Protein AF-A0A9W8YW64-F1 (afdb_monomer)

Foldseek 3Di:
DFACVLLQVLCCPPNHPTADDDDFDFDDFCRAAQFAPQCVVQVHDGRNRLVRVVVVLVVCLVCVVVVVHDQQQDEQEAAACGLLSVLLLQLFQLQPDDARSHQEYEREQNFDQADQDSVLNNLLNVQLCVLLVHDGPVVLVVDDPVSSVSSSVSSCVPDDALDHSGTDYDPCHRRNHPSLQSLVVLRGHANHFYEFEAFPQACPRRFPPVQQDLCSQLVVVCVSQVPFDPVLSCCCDPPLQDPDQPDPVDQHNTSRSSNSVLCSLLTGQLSRVSCLASHCVVPLLRYFYAYEYAPPRYGPLCSCLLSPDPVDDDPSCLAVVLSSLVSQQVSCCSVPVGRDDPPHPDGDRCHPQNKHFYRYRVDTDIDRRPSPDPSSVSVSVVSSD

Radius of gyration: 20.95 Å; Cα contacts (8 Å, |Δi|>4): 742; chains: 1; bounding box: 57×42×57 Å

Secondary structure (DSSP, 8-state):
---THHHHHHTTGGG-------------THHHH---HHHHHTT--TTHHHHHHHHHHHHHHHHGGGGT--TTS-EEEEETHHHHHHHHHHSGGGG-SS--S-SEEEEES--------HHHHHHHHHHHHHHHT--SHHHHHHS-HHHHHHHHHHGGGGPPTT--SS-----SSSS-S-HHHHHHTT-S-SS-EEEEEEETBGGGGGS-TT--STTHHHHHHHHH-TT--HHHHHHIIIIIS-S--S-TTSS-SSHHHHHHHHHHIIIIIHHHHHHHHHHHTT-GGGEEEEEE-STT-BTTTTHHHHT--TTS--SS-S-HHHHHHHHHHHHHHHHHS----TTS----B-TTTTEEEEE-SS-EEEEE-TTSSHHHHHHHT-TT-

Mean predicted aligned error: 3.9 Å

InterPro domains:
  IPR002018 Carboxylesterase, type B [PF00135] (18-359)
  IPR019826 Carboxylesterase type B, active site [PS00122] (67-82)
  IPR029058 Alpha/Beta hydrolase fold [G3DSA:3.40.50.1820] (1-384)
  IPR029058 Alpha/Beta hydrolase fold [SSF53474] (16-360)
  IPR050309 Type-B Carboxylesterase/Lipase [PTHR11559] (17-381)

Nearest PDB structures (foldseek):
  1c7i-assembly1_A  TM=7.930E-01  e=3.171E-18  Bacillus subtilis
  5hq3-assembly1_B  TM=7.396E-01  e=1.737E-18  Homo sapiens
  4m0e-assembly1_A  TM=7.517E-01  e=5.787E-18  Homo sapiens
  2ha4-assembly1_B  TM=7.619E-01  e=1.110E-16  Mus musculus
  1w76-assembly1_B  TM=7.397E-01  e=3.906E-16  Tetronarce californica

Sequence (385 aa):
MTNPLGLLDRSFDNDAEGAVWIGLQYRLGAFGFLQGDSFESAGGVSNVGFYDQRKALEWVQQYASLFGGDPSRVTVMGESAGGGSILHHLTAYGGEQDAPLFQQAILQSPAYVPRPYKSQAEDSFSVLLEAANISTLADLVELDTYDLQVANKLSQNSDFYGTFQFGPAPDGSFVPELPEKLLTSGQYHKGVKVMVAHNTFEAQKYTDPAANNSSAFDTYMKLYFPEANVSTMVDLSTNIYPAVYNDTSLPWSTPFERLMTAVGEFTFVCHAYFIGEALGAQNDNDAYSYLFSVPPGTHTLDVNYSYYLNSTWSTLVVNVTTAQYMQGYLINFAEAGQPNRPGQPEFPVYGDSHLDLNLNQTFIDVLTDPAASSRCDWWRQAPYA

Structure (mmCIF, N/CA/C/O backbone):
data_AF-A0A9W8YW64-F1
#
_entry.id   AF-A0A9W8YW64-F1
#
loop_
_atom_site.group_PDB
_atom_site.id
_atom_site.type_symbol
_atom_site.label_atom_id
_atom_site.label_alt_id
_atom_site.label_comp_id
_atom_site.label_asym_id
_atom_site.label_entity_id
_atom_site.label_seq_id
_atom_site.pdbx_PDB_ins_code
_atom_site.Cartn_x
_atom_site.Cartn_y
_atom_site.Cartn_z
_atom_site.occupancy
_atom_site.B_iso_or_equiv
_atom_site.auth_seq_id
_atom_site.auth_comp_id
_atom_site.auth_asym_id
_atom_site.auth_atom_id
_atom_site.pdbx_PDB_model_num
ATOM 1 N N . MET A 1 1 ? -10.350 9.106 -12.148 1.00 48.84 1 MET A N 1
ATOM 2 C CA . MET A 1 1 ? -10.388 7.726 -12.667 1.00 48.84 1 MET A CA 1
ATOM 3 C C . MET A 1 1 ? -9.211 7.586 -13.611 1.00 48.84 1 MET A C 1
ATOM 5 O O . MET A 1 1 ? -9.057 8.440 -14.479 1.00 48.84 1 MET A O 1
ATOM 9 N N . THR A 1 2 ? -8.335 6.619 -13.365 1.00 78.56 2 THR A N 1
ATOM 10 C CA . THR A 1 2 ? -7.215 6.291 -14.253 1.00 78.56 2 THR A CA 1
ATOM 11 C C . THR A 1 2 ? -7.764 5.757 -15.578 1.00 78.56 2 THR A C 1
ATOM 13 O O . THR A 1 2 ? -8.794 5.086 -15.596 1.00 78.56 2 THR A O 1
ATOM 16 N N . ASN A 1 3 ? -7.145 6.129 -16.700 1.00 88.06 3 ASN A N 1
ATOM 17 C CA . ASN A 1 3 ? -7.589 5.715 -18.029 1.00 88.06 3 ASN A CA 1
ATOM 18 C C . ASN A 1 3 ? -6.793 4.469 -18.461 1.00 88.06 3 ASN A C 1
ATOM 20 O O . ASN A 1 3 ? -5.605 4.609 -18.753 1.00 88.06 3 ASN A O 1
ATOM 24 N N . PRO A 1 4 ? -7.403 3.269 -18.522 1.00 92.69 4 PRO A N 1
ATOM 25 C CA . PRO A 1 4 ? -6.680 2.035 -18.813 1.00 92.69 4 PRO A CA 1
ATOM 26 C C . PRO A 1 4 ? -6.340 1.858 -20.296 1.00 92.69 4 PRO A C 1
ATOM 28 O O . PRO A 1 4 ? -5.721 0.860 -20.636 1.00 92.69 4 PRO A O 1
ATOM 31 N N . LEU A 1 5 ? -6.713 2.785 -21.189 1.00 92.44 5 LEU A N 1
ATOM 32 C CA . LEU A 1 5 ? -6.509 2.614 -22.633 1.00 92.44 5 LEU A CA 1
ATOM 33 C C . LEU A 1 5 ? -5.047 2.338 -23.008 1.00 92.44 5 LEU A C 1
ATOM 35 O O . LEU A 1 5 ? -4.806 1.480 -23.842 1.00 92.44 5 LEU A O 1
ATOM 39 N N . GLY A 1 6 ? -4.076 2.985 -22.355 1.00 91.88 6 GLY A N 1
ATOM 40 C CA . GLY A 1 6 ? -2.659 2.715 -22.623 1.00 91.88 6 GLY A CA 1
ATOM 41 C C . GLY A 1 6 ? -2.227 1.289 -22.259 1.00 91.88 6 GLY A C 1
ATOM 42 O O . GLY A 1 6 ? -1.429 0.688 -22.970 1.00 91.88 6 GLY A O 1
ATOM 43 N N . LEU A 1 7 ? -2.790 0.727 -21.185 1.00 94.19 7 LEU A N 1
ATOM 44 C CA . LEU A 1 7 ? -2.575 -0.666 -20.783 1.00 94.19 7 LEU A CA 1
ATOM 45 C C . LEU A 1 7 ? -3.324 -1.630 -21.715 1.00 94.19 7 LEU A C 1
ATOM 47 O O . LEU A 1 7 ? -2.752 -2.613 -22.171 1.00 94.19 7 LEU A O 1
ATOM 51 N N . LEU A 1 8 ? -4.577 -1.322 -22.057 1.00 93.75 8 LEU A N 1
ATOM 52 C CA . LEU A 1 8 ? -5.388 -2.128 -22.971 1.00 93.75 8 LEU A CA 1
ATOM 53 C C . LEU A 1 8 ? -4.777 -2.200 -24.374 1.00 93.75 8 LEU A C 1
ATOM 55 O O . LEU A 1 8 ? -4.716 -3.286 -24.942 1.00 93.75 8 LEU A O 1
ATOM 59 N N . ASP A 1 9 ? -4.251 -1.093 -24.900 1.00 91.81 9 ASP A N 1
ATOM 60 C CA . ASP A 1 9 ? -3.537 -1.079 -26.181 1.00 91.81 9 ASP A CA 1
ATOM 61 C C . ASP A 1 9 ? -2.358 -2.066 -26.168 1.00 91.81 9 ASP A C 1
ATOM 63 O O . ASP A 1 9 ? -2.103 -2.741 -27.162 1.00 91.81 9 ASP A O 1
ATOM 67 N N . ARG A 1 10 ? -1.663 -2.192 -25.029 1.00 90.75 10 ARG A N 1
ATOM 68 C CA . ARG A 1 10 ? -0.523 -3.105 -24.862 1.00 90.75 10 ARG A CA 1
ATOM 69 C C . ARG A 1 10 ? -0.911 -4.555 -24.635 1.00 90.75 10 ARG A C 1
ATOM 71 O O . ARG A 1 10 ? -0.089 -5.417 -24.923 1.00 90.75 10 ARG A O 1
ATOM 78 N N . SER A 1 11 ? -2.136 -4.828 -24.190 1.00 93.94 11 SER A N 1
ATOM 79 C CA . SER A 1 11 ? -2.653 -6.202 -24.063 1.00 93.94 11 SER A CA 1
ATOM 80 C C . SER A 1 11 ? -2.872 -6.912 -25.404 1.00 93.94 11 SER A C 1
ATOM 82 O O . SER A 1 11 ? -3.130 -8.107 -25.441 1.00 93.94 11 SER A O 1
ATOM 84 N N . PHE A 1 12 ? -2.759 -6.186 -26.521 1.00 93.06 12 PHE A N 1
ATOM 85 C CA . PHE A 1 12 ? -2.763 -6.760 -27.870 1.00 93.06 12 PHE A CA 1
ATOM 86 C C . PHE A 1 12 ? -1.355 -6.914 -28.467 1.00 93.06 12 PHE A C 1
ATOM 88 O O . PHE A 1 12 ? -1.217 -7.348 -29.613 1.00 93.06 12 PHE A O 1
ATOM 95 N N . ASP A 1 13 ? -0.297 -6.543 -27.735 1.00 88.44 13 ASP A N 1
ATOM 96 C CA . ASP A 1 13 ? 1.076 -6.770 -28.191 1.00 88.44 13 ASP A CA 1
ATOM 97 C C . ASP A 1 13 ? 1.333 -8.286 -28.357 1.00 88.44 13 ASP A C 1
ATOM 99 O O . ASP A 1 13 ? 0.741 -9.117 -27.674 1.00 88.44 13 ASP A O 1
ATOM 103 N N . ASN A 1 14 ? 2.258 -8.662 -29.250 1.00 83.06 14 ASN A N 1
ATOM 104 C CA . ASN A 1 14 ? 2.652 -10.062 -29.499 1.00 83.06 14 ASN A CA 1
ATOM 105 C C . ASN A 1 14 ? 1.490 -11.009 -29.878 1.00 83.06 14 ASN A C 1
ATOM 107 O O . ASN A 1 14 ? 1.518 -12.185 -29.519 1.00 83.06 14 ASN A O 1
ATOM 111 N N . ASP A 1 15 ? 0.499 -10.502 -30.619 1.00 82.38 15 ASP A N 1
ATOM 112 C CA . ASP A 1 15 ? -0.674 -11.255 -31.094 1.00 82.38 15 ASP A CA 1
ATOM 113 C C . ASP A 1 15 ? -1.550 -11.842 -29.961 1.00 82.38 15 ASP A C 1
ATOM 115 O O . ASP A 1 15 ? -2.259 -12.832 -30.163 1.00 82.38 15 ASP A O 1
ATOM 119 N N . ALA A 1 16 ? -1.515 -11.237 -28.767 1.00 87.12 16 ALA A N 1
ATOM 120 C CA . ALA A 1 16 ? -2.368 -11.609 -27.641 1.00 87.12 16 ALA A CA 1
ATOM 121 C C . ALA A 1 16 ? -3.854 -11.250 -27.873 1.00 87.12 16 ALA A C 1
ATOM 123 O O . ALA A 1 16 ? -4.201 -10.384 -28.679 1.00 87.12 16 ALA A O 1
ATOM 124 N N . GLU A 1 17 ? -4.752 -11.925 -27.145 1.00 87.75 17 GLU A N 1
ATOM 125 C CA . GLU A 1 17 ? -6.214 -11.776 -27.284 1.00 87.75 17 GLU A CA 1
ATOM 126 C C . GLU A 1 17 ? -6.775 -10.497 -26.630 1.00 87.75 17 GLU A C 1
ATOM 128 O O . GLU A 1 17 ? -7.963 -10.198 -26.783 1.00 87.75 17 GLU A O 1
ATOM 133 N N . GLY A 1 18 ? -5.934 -9.726 -25.933 1.00 92.31 18 GLY A N 1
ATOM 134 C CA . GLY A 1 18 ? -6.342 -8.569 -25.144 1.00 92.31 18 GLY A CA 1
ATOM 135 C C . GLY A 1 18 ? -6.746 -8.915 -23.710 1.00 92.31 18 GLY A C 1
ATOM 136 O O . GLY A 1 18 ? -6.817 -10.078 -23.307 1.00 92.31 18 GLY A O 1
ATOM 137 N N . ALA A 1 19 ? -7.045 -7.875 -22.931 1.00 94.50 19 ALA A N 1
ATOM 138 C CA . ALA A 1 19 ? -7.488 -7.986 -21.544 1.00 94.50 19 ALA A CA 1
ATOM 139 C C . ALA A 1 19 ? -8.872 -7.357 -21.315 1.00 94.50 19 ALA A C 1
ATOM 141 O O . ALA A 1 19 ? -9.258 -6.378 -21.958 1.00 94.50 19 ALA A O 1
ATOM 142 N N . VAL A 1 20 ? -9.604 -7.882 -20.328 1.00 95.69 20 VAL A N 1
ATOM 143 C CA . VAL A 1 20 ? -10.813 -7.242 -19.791 1.00 95.69 20 VAL A CA 1
ATOM 144 C C . VAL A 1 20 ? -10.428 -6.422 -18.566 1.00 95.69 20 VAL A C 1
ATOM 146 O O . VAL A 1 20 ? -9.949 -6.964 -17.573 1.00 95.69 20 VAL A O 1
ATOM 149 N N . TRP A 1 21 ? -10.671 -5.113 -18.618 1.00 95.56 21 TRP A N 1
ATOM 150 C CA . TRP A 1 21 ? -10.424 -4.218 -17.490 1.00 95.56 21 TRP A CA 1
ATOM 151 C C . TRP A 1 21 ? -11.681 -4.030 -16.638 1.00 95.56 21 TRP A C 1
ATOM 153 O O . TRP A 1 21 ? -12.720 -3.601 -17.144 1.00 95.56 21 TRP A O 1
ATOM 163 N N . ILE A 1 22 ? -11.576 -4.291 -15.333 1.00 95.88 22 ILE A N 1
ATOM 164 C CA . ILE A 1 22 ? -12.679 -4.157 -14.374 1.00 95.88 22 ILE A CA 1
ATOM 165 C C . ILE A 1 22 ? -12.266 -3.171 -13.281 1.00 95.88 22 ILE A C 1
ATOM 167 O O . ILE A 1 22 ? -11.350 -3.428 -12.508 1.00 95.88 22 ILE A O 1
ATOM 171 N N . GLY A 1 23 ? -12.962 -2.035 -13.212 1.00 94.50 23 GLY A N 1
ATOM 172 C CA . GLY A 1 23 ? -12.859 -1.100 -12.092 1.00 94.50 23 GLY A CA 1
ATOM 173 C C . GLY A 1 23 ? -13.957 -1.375 -11.071 1.00 94.50 23 GLY A C 1
ATOM 174 O O . GLY A 1 23 ? -15.127 -1.464 -11.444 1.00 94.50 23 GLY A O 1
ATOM 175 N N . LEU A 1 24 ? -13.594 -1.488 -9.795 1.00 94.25 24 LEU A N 1
ATOM 176 C CA . LEU A 1 24 ? -14.540 -1.693 -8.698 1.00 94.25 24 LEU A CA 1
ATOM 177 C C . LEU A 1 24 ? -14.556 -0.493 -7.752 1.00 94.25 24 LEU A C 1
ATOM 179 O O . LEU A 1 24 ? -13.554 0.196 -7.578 1.00 94.25 24 LEU A O 1
ATOM 183 N N . GLN A 1 25 ? -15.699 -0.291 -7.105 1.00 96.19 25 GLN A N 1
ATOM 184 C CA . GLN A 1 25 ? -15.858 0.640 -5.993 1.00 96.19 25 GLN A CA 1
ATOM 185 C C . GLN A 1 25 ? -16.085 -0.168 -4.712 1.00 96.19 25 GLN A C 1
ATOM 187 O O . GLN A 1 25 ? -16.708 -1.227 -4.753 1.00 96.19 25 GLN A O 1
ATOM 192 N N . TYR A 1 26 ? -15.616 0.347 -3.582 1.00 98.19 26 TYR A N 1
ATOM 193 C CA . TYR A 1 26 ? -15.829 -0.225 -2.252 1.00 98.19 26 TYR A CA 1
ATOM 194 C C . TYR A 1 26 ? -16.054 0.903 -1.241 1.00 98.19 26 TYR A C 1
ATOM 196 O O . TYR A 1 26 ? -15.691 2.055 -1.507 1.00 98.19 26 TYR A O 1
ATOM 204 N N . ARG A 1 27 ? -16.694 0.610 -0.105 1.00 98.06 27 ARG A N 1
ATOM 205 C CA . ARG A 1 27 ? -16.934 1.614 0.940 1.00 98.06 27 ARG A CA 1
ATOM 206 C C . ARG A 1 27 ? -15.617 2.088 1.563 1.00 98.06 27 ARG A C 1
ATOM 208 O O . ARG A 1 27 ? -14.692 1.308 1.768 1.00 98.06 27 ARG A O 1
ATOM 215 N N . LEU A 1 28 ? -15.557 3.382 1.881 1.00 96.69 28 LEU A N 1
ATOM 216 C CA . LEU A 1 28 ? -14.393 4.084 2.438 1.00 96.69 28 LEU A CA 1
ATOM 217 C C . LEU A 1 28 ? -14.768 4.821 3.730 1.00 96.69 28 LEU A C 1
ATOM 219 O O . LEU A 1 28 ? -15.950 4.993 4.032 1.00 96.69 28 LEU A O 1
ATOM 223 N N . GLY A 1 29 ? -13.763 5.309 4.463 1.00 95.38 29 GLY A N 1
ATOM 224 C CA . GLY A 1 29 ? -13.977 6.079 5.691 1.00 95.38 29 GLY A CA 1
ATOM 225 C C . GLY A 1 29 ? -14.788 5.294 6.725 1.00 95.38 29 GLY A C 1
ATOM 226 O O . GLY A 1 29 ? -14.724 4.064 6.766 1.00 95.38 29 GLY A O 1
ATOM 227 N N . ALA A 1 30 ? -15.625 5.994 7.484 1.00 95.19 30 ALA A N 1
ATOM 228 C CA . ALA A 1 30 ? -16.562 5.408 8.441 1.00 95.19 30 ALA A CA 1
ATOM 229 C C . ALA A 1 30 ? -17.525 4.376 7.822 1.00 95.19 30 ALA A C 1
ATOM 231 O O . ALA A 1 30 ? -17.985 3.469 8.504 1.00 95.19 30 ALA A O 1
ATOM 232 N N . PHE A 1 31 ? -17.829 4.471 6.525 1.00 95.62 31 PHE A N 1
ATOM 233 C CA . PHE A 1 31 ? -18.722 3.514 5.861 1.00 95.62 31 PHE A CA 1
ATOM 234 C C . PHE A 1 31 ? -18.049 2.159 5.603 1.00 95.62 31 PHE A C 1
ATOM 236 O O . PHE A 1 31 ? -18.744 1.165 5.388 1.00 95.62 31 PHE A O 1
ATOM 243 N N . GLY A 1 32 ? -16.714 2.142 5.534 1.00 96.69 32 GLY A N 1
ATOM 244 C CA . GLY A 1 32 ? -15.906 0.994 5.118 1.00 96.69 32 GLY A CA 1
ATOM 245 C C . GLY A 1 32 ? -15.047 0.388 6.226 1.00 96.69 32 GLY A C 1
ATOM 246 O O . GLY A 1 32 ? -14.812 -0.817 6.235 1.00 96.69 32 GLY A O 1
ATOM 247 N N . PHE A 1 33 ? -14.553 1.228 7.132 1.00 96.19 33 PHE A N 1
ATOM 248 C CA . PHE A 1 33 ? -13.451 0.904 8.039 1.00 96.19 33 PHE A CA 1
ATOM 249 C C . PHE A 1 33 ? -13.678 1.488 9.440 1.00 96.19 33 PHE A C 1
ATOM 251 O O . PHE A 1 33 ? -12.740 1.934 10.096 1.00 96.19 33 PHE A O 1
ATOM 258 N N . LEU A 1 34 ? -14.938 1.525 9.877 1.00 94.75 34 LEU A N 1
ATOM 259 C CA . LEU A 1 34 ? -15.281 1.737 11.281 1.00 94.75 34 LEU A CA 1
ATOM 260 C C . LEU A 1 34 ? -14.995 0.456 12.065 1.00 94.75 34 LEU A C 1
ATOM 262 O O . LEU A 1 34 ? -15.220 -0.638 11.542 1.00 94.75 34 LEU A O 1
ATOM 266 N N . GLN A 1 35 ? -14.459 0.594 13.273 1.00 93.00 35 GLN A N 1
ATOM 267 C CA . GLN A 1 35 ? -13.978 -0.521 14.088 1.00 93.00 35 GLN A CA 1
ATOM 268 C C . GLN A 1 35 ? -14.132 -0.201 15.579 1.00 93.00 35 GLN A C 1
ATOM 270 O O . GLN A 1 35 ? -14.480 0.922 15.938 1.00 93.00 35 GLN A O 1
ATOM 275 N N . GLY A 1 36 ? -13.854 -1.179 16.439 1.00 90.12 36 GLY A N 1
ATOM 276 C CA . GLY A 1 36 ? -13.845 -1.022 17.895 1.00 90.12 36 GLY A CA 1
ATOM 277 C C . GLY A 1 36 ? -14.672 -2.096 18.591 1.00 90.12 36 GLY A C 1
ATOM 278 O O . GLY A 1 36 ? -15.698 -2.537 18.070 1.00 90.12 36 GLY A O 1
ATOM 279 N N . ASP A 1 37 ? -14.249 -2.497 19.790 1.00 91.19 37 ASP A N 1
ATOM 280 C CA . ASP A 1 37 ? -14.928 -3.540 20.566 1.00 91.19 37 ASP A CA 1
ATOM 281 C C . ASP A 1 37 ? -16.385 -3.122 20.870 1.00 91.19 37 ASP A C 1
ATOM 283 O O . ASP A 1 37 ? -17.293 -3.962 20.850 1.00 91.19 37 ASP A O 1
ATOM 287 N N . SER A 1 38 ? -16.649 -1.831 21.123 1.00 93.06 38 SER A N 1
ATOM 288 C CA . SER A 1 38 ? -18.013 -1.339 21.370 1.00 93.06 38 SER A CA 1
ATOM 289 C C . SER A 1 38 ? -18.865 -1.265 20.098 1.00 93.06 38 SER A C 1
ATOM 291 O O . SER A 1 38 ? -20.062 -1.565 20.152 1.00 93.06 38 SER A O 1
ATOM 293 N N . PHE A 1 39 ? -18.256 -0.950 18.951 1.00 95.25 39 PHE A N 1
ATOM 294 C CA . PHE A 1 39 ? -18.904 -0.997 17.641 1.00 95.25 39 PHE A CA 1
ATOM 295 C C . PHE A 1 39 ? -19.327 -2.429 17.293 1.00 95.25 39 PHE A C 1
ATOM 297 O O . PHE A 1 39 ? -20.493 -2.668 16.973 1.00 95.25 39 PHE A O 1
ATOM 304 N N . GLU A 1 40 ? -18.418 -3.394 17.432 1.00 94.25 40 GLU A N 1
ATOM 305 C CA . GLU A 1 40 ? -18.684 -4.813 17.171 1.00 94.25 40 GLU A CA 1
ATOM 306 C C . GLU A 1 40 ? -19.719 -5.389 18.145 1.00 94.25 40 GLU A C 1
ATOM 308 O O . GLU A 1 40 ? -20.662 -6.068 17.734 1.00 94.25 40 GLU A O 1
ATOM 313 N N . SER A 1 41 ? -19.627 -5.040 19.432 1.00 94.44 41 SER A N 1
ATOM 314 C CA . SER A 1 41 ? -20.609 -5.450 20.448 1.00 94.44 41 SER A CA 1
ATOM 315 C C . SER A 1 41 ? -22.015 -4.898 20.180 1.00 94.44 41 SER A C 1
ATOM 317 O O . SER A 1 41 ? -23.005 -5.513 20.579 1.00 94.44 41 SER A O 1
ATOM 319 N N . ALA A 1 42 ? -22.123 -3.757 19.492 1.00 94.94 42 ALA A N 1
ATOM 320 C CA . ALA A 1 42 ? -23.390 -3.176 19.050 1.00 94.94 42 ALA A CA 1
ATOM 321 C C . ALA A 1 42 ? -23.930 -3.799 17.743 1.00 94.94 42 ALA A C 1
ATOM 323 O O . ALA A 1 42 ? -24.986 -3.383 17.263 1.00 94.94 42 ALA A O 1
ATOM 324 N N . GLY A 1 43 ? -23.242 -4.796 17.175 1.00 94.81 43 GLY A N 1
ATOM 325 C CA . GLY A 1 43 ? -23.604 -5.459 15.919 1.00 94.81 43 GLY A CA 1
ATOM 326 C C . GLY A 1 43 ? -22.928 -4.870 14.678 1.00 94.81 43 GLY A C 1
ATOM 327 O O . GLY A 1 43 ? -23.303 -5.221 13.558 1.00 94.81 43 GLY A O 1
ATOM 328 N N . GLY A 1 44 ? -21.956 -3.975 14.862 1.00 95.25 44 GLY A N 1
ATOM 329 C CA . GLY A 1 44 ? -21.078 -3.496 13.805 1.00 95.25 44 GLY A CA 1
ATOM 330 C C . GLY A 1 44 ? -20.189 -4.606 13.250 1.00 95.25 44 GLY A C 1
ATOM 331 O O . GLY A 1 44 ? -19.895 -5.592 13.922 1.00 95.25 44 GLY A O 1
ATOM 332 N N . VAL A 1 45 ? -19.759 -4.443 12.002 1.00 95.19 45 VAL A N 1
ATOM 333 C CA . VAL A 1 45 ? -18.797 -5.341 11.356 1.00 95.19 45 VAL A CA 1
ATOM 334 C C . VAL A 1 45 ? -17.612 -4.493 10.924 1.00 95.19 45 VAL A C 1
ATOM 336 O O . VAL A 1 45 ? -17.782 -3.543 10.158 1.00 95.19 45 VAL A O 1
ATOM 339 N N . SER A 1 46 ? -16.429 -4.817 11.437 1.00 95.44 46 SER A N 1
ATOM 340 C CA . SER A 1 46 ? -15.176 -4.157 11.078 1.00 95.44 46 SER A CA 1
ATOM 341 C C . SER A 1 46 ? -14.762 -4.487 9.641 1.00 95.44 46 SER A C 1
ATOM 343 O O . SER A 1 46 ? -15.167 -5.501 9.070 1.00 95.44 46 SER A O 1
ATOM 345 N N . ASN A 1 47 ? -13.950 -3.617 9.032 1.00 96.12 47 ASN A N 1
ATOM 346 C CA . ASN A 1 47 ? -13.313 -3.862 7.729 1.00 96.12 47 ASN A CA 1
ATOM 347 C C . ASN A 1 47 ? -14.275 -4.171 6.559 1.00 96.12 47 ASN A C 1
ATOM 349 O O . ASN A 1 47 ? -13.885 -4.814 5.582 1.00 96.12 47 ASN A O 1
ATOM 353 N N . VAL A 1 48 ? -15.528 -3.699 6.602 1.00 97.56 48 VAL A N 1
ATOM 354 C CA . VAL A 1 48 ? -16.553 -3.968 5.566 1.00 97.56 48 VAL A CA 1
ATOM 355 C C . VAL A 1 48 ? -16.144 -3.552 4.148 1.00 97.56 48 VAL A C 1
ATOM 357 O O . VAL A 1 48 ? -16.627 -4.144 3.184 1.00 97.56 48 VAL A O 1
ATOM 360 N N . GLY A 1 49 ? -15.207 -2.610 3.999 1.00 98.31 49 GLY A N 1
ATOM 361 C CA . GLY A 1 49 ? -14.596 -2.276 2.711 1.00 98.31 49 GLY A CA 1
ATOM 362 C C . GLY A 1 49 ? -13.899 -3.469 2.038 1.00 98.31 49 GLY A C 1
ATOM 363 O O . GLY A 1 49 ? -13.985 -3.613 0.819 1.00 98.31 49 GLY A O 1
ATOM 364 N N . PHE A 1 50 ? -13.283 -4.380 2.801 1.00 98.12 50 PHE A N 1
ATOM 365 C CA . PHE A 1 50 ? -12.698 -5.607 2.245 1.00 98.12 50 PHE A CA 1
ATOM 366 C C . PHE A 1 50 ? -13.756 -6.618 1.812 1.00 98.12 50 PHE A C 1
ATOM 368 O O . PHE A 1 50 ? -13.578 -7.290 0.795 1.00 98.12 50 PHE A O 1
ATOM 375 N N . TYR A 1 51 ? -14.887 -6.686 2.512 1.00 97.75 51 TYR A N 1
ATOM 376 C CA . TYR A 1 51 ? -16.009 -7.532 2.107 1.00 97.75 51 TYR A CA 1
ATOM 377 C C . TYR A 1 51 ? -16.647 -7.040 0.802 1.00 97.75 51 TYR A C 1
ATOM 379 O O . TYR A 1 51 ? -17.019 -7.860 -0.036 1.00 97.75 51 TYR A O 1
ATOM 387 N N . ASP A 1 52 ? -16.706 -5.724 0.572 1.00 98.69 52 ASP A N 1
ATOM 388 C CA . ASP A 1 52 ? -17.141 -5.167 -0.715 1.00 98.69 52 ASP A CA 1
ATOM 389 C C . ASP A 1 52 ? -16.202 -5.587 -1.854 1.00 98.69 52 ASP A C 1
ATOM 391 O O . ASP A 1 52 ? -16.653 -6.050 -2.903 1.00 98.69 52 ASP A O 1
ATOM 395 N N . GLN A 1 53 ? -14.887 -5.471 -1.639 1.00 98.38 53 GLN A N 1
ATOM 396 C CA . GLN A 1 53 ? -13.884 -5.892 -2.618 1.00 98.38 53 GLN A CA 1
ATOM 397 C C . GLN A 1 53 ? -13.948 -7.401 -2.877 1.00 98.38 53 GLN A C 1
ATOM 399 O O . GLN A 1 53 ? -13.946 -7.822 -4.032 1.00 98.38 53 GLN A O 1
ATOM 404 N N . ARG A 1 54 ? -14.081 -8.221 -1.826 1.00 96.88 54 ARG A N 1
ATOM 405 C CA . ARG A 1 54 ? -14.263 -9.673 -1.955 1.00 96.88 54 ARG A CA 1
ATOM 406 C C . ARG A 1 54 ? -15.518 -9.990 -2.757 1.00 96.88 54 ARG A C 1
ATOM 408 O O . ARG A 1 54 ? -15.468 -10.820 -3.660 1.00 96.88 54 ARG A O 1
ATOM 415 N N . LYS A 1 55 ? -16.618 -9.276 -2.504 1.00 97.88 55 LYS A N 1
ATOM 416 C CA . LYS A 1 55 ? -17.863 -9.468 -3.248 1.00 97.88 55 LYS A CA 1
ATOM 417 C C . LYS A 1 55 ? -17.724 -9.108 -4.724 1.00 97.88 55 LYS A C 1
ATOM 419 O O . LYS A 1 55 ? -18.291 -9.789 -5.578 1.00 97.88 55 LYS A O 1
ATOM 424 N N . ALA A 1 56 ? -16.956 -8.067 -5.034 1.00 98.12 56 ALA A N 1
ATOM 425 C CA . ALA A 1 56 ? -16.615 -7.724 -6.407 1.00 98.12 56 ALA A CA 1
ATOM 426 C C . ALA A 1 56 ? -15.751 -8.814 -7.067 1.00 98.12 56 ALA A C 1
ATOM 428 O O . ALA A 1 56 ? -16.026 -9.187 -8.202 1.00 98.12 56 ALA A O 1
ATOM 429 N N . LEU A 1 57 ? -14.773 -9.390 -6.363 1.00 98.06 57 LEU A N 1
ATOM 430 C CA . LEU A 1 57 ? -13.962 -10.501 -6.878 1.00 98.06 57 LEU A CA 1
ATOM 431 C C . LEU A 1 57 ? -14.792 -11.776 -7.107 1.00 98.06 57 LEU A C 1
ATOM 433 O O . LEU A 1 57 ? -14.637 -12.429 -8.136 1.00 98.06 57 LEU A O 1
ATOM 437 N N . GLU A 1 58 ? -15.733 -12.099 -6.217 1.00 97.88 58 GLU A N 1
ATOM 438 C CA . GLU A 1 58 ? -16.711 -13.177 -6.434 1.00 97.88 58 GLU A CA 1
ATOM 439 C C . GLU A 1 58 ? -17.568 -12.918 -7.681 1.00 97.88 58 GLU A C 1
ATOM 441 O O . GLU A 1 58 ? -17.836 -13.833 -8.461 1.00 97.88 58 GLU A O 1
ATOM 446 N N . TRP A 1 59 ? -17.978 -11.664 -7.902 1.00 98.38 59 TRP A N 1
ATOM 447 C CA . TRP A 1 59 ? -18.697 -11.271 -9.112 1.00 98.38 59 TRP A CA 1
ATOM 448 C C . TRP A 1 59 ? -17.833 -11.477 -10.364 1.00 98.38 59 TRP A C 1
ATOM 450 O O . TRP A 1 59 ? -18.324 -12.018 -11.352 1.00 98.38 59 TRP A O 1
ATOM 460 N N . VAL A 1 60 ? -16.543 -11.122 -10.325 1.00 98.25 60 VAL A N 1
ATOM 461 C CA . VAL A 1 60 ? -15.604 -11.387 -11.431 1.00 98.25 60 VAL A CA 1
ATOM 462 C C . VAL A 1 60 ? -15.537 -12.886 -11.715 1.00 98.25 60 VAL A C 1
ATOM 464 O O . VAL A 1 60 ? -15.757 -13.296 -12.853 1.00 98.25 60 VAL A O 1
ATOM 467 N N . GLN A 1 61 ? -15.330 -13.709 -10.687 1.00 98.00 61 GLN A N 1
ATOM 468 C CA . GLN A 1 61 ? -15.290 -15.168 -10.820 1.00 98.00 61 GLN A CA 1
ATOM 469 C C . GLN A 1 61 ? -16.570 -15.735 -11.454 1.00 98.00 61 GLN A C 1
ATOM 471 O O . GLN A 1 61 ? -16.515 -16.634 -12.292 1.00 98.00 61 GLN A O 1
ATOM 476 N N . GLN A 1 62 ? -17.730 -15.183 -11.099 1.00 98.12 62 GLN A N 1
ATOM 477 C CA . GLN A 1 62 ? -19.017 -15.663 -11.592 1.00 98.12 62 GLN A CA 1
ATOM 478 C C . GLN A 1 62 ? -19.371 -15.159 -13.002 1.00 98.12 62 GLN A C 1
ATOM 480 O O . GLN A 1 62 ? -20.028 -15.882 -13.754 1.00 98.12 62 GLN A O 1
ATOM 485 N N . TYR A 1 63 ? -18.982 -13.932 -13.365 1.00 98.25 63 TYR A N 1
ATOM 486 C CA . TYR A 1 63 ? -19.540 -13.237 -14.532 1.00 98.25 63 TYR A CA 1
ATOM 487 C C . TYR A 1 63 ? -18.517 -12.768 -15.568 1.00 98.25 63 TYR A C 1
ATOM 489 O O . TYR A 1 63 ? -18.939 -12.409 -16.667 1.00 98.25 63 TYR A O 1
ATOM 497 N N . ALA A 1 64 ? -17.205 -12.791 -15.297 1.00 97.50 64 ALA A N 1
ATOM 498 C CA . ALA A 1 64 ? -16.197 -12.280 -16.238 1.00 97.50 64 ALA A CA 1
ATOM 499 C C . ALA A 1 64 ? -16.263 -12.952 -17.620 1.00 97.50 64 ALA A C 1
ATOM 501 O O . ALA A 1 64 ? -16.101 -12.279 -18.639 1.00 97.50 64 ALA A O 1
ATOM 502 N N . SER A 1 65 ? -16.600 -14.244 -17.672 1.00 97.81 65 SER A N 1
ATOM 503 C CA . SER A 1 65 ? -16.759 -15.002 -18.922 1.00 97.81 65 SER A CA 1
ATOM 504 C C . SER A 1 65 ? -17.849 -14.458 -19.848 1.00 97.81 65 SER A C 1
ATOM 506 O O . SER A 1 65 ? -17.738 -14.587 -21.066 1.00 97.81 65 SER A O 1
ATOM 508 N N . LEU A 1 66 ? -18.863 -13.771 -19.311 1.00 97.94 66 LEU A N 1
ATOM 509 C CA . LEU A 1 66 ? -19.901 -13.110 -20.112 1.00 97.94 66 LEU A CA 1
ATOM 510 C C . LEU A 1 66 ? -19.378 -11.875 -20.861 1.00 97.94 66 LEU A C 1
ATOM 512 O O . LEU A 1 66 ? -20.004 -11.433 -21.822 1.00 97.94 66 LEU A O 1
ATOM 516 N N . PHE A 1 67 ? -18.239 -11.334 -20.428 1.00 96.44 67 PHE A N 1
ATOM 517 C CA . PHE A 1 67 ? -17.564 -10.180 -21.023 1.00 96.44 67 PHE A CA 1
ATOM 518 C C . PHE A 1 67 ? -16.306 -10.582 -21.809 1.00 96.44 67 PHE A C 1
ATOM 520 O O . PHE A 1 67 ? -15.556 -9.711 -22.238 1.00 96.44 67 PHE A O 1
ATOM 527 N N . GLY A 1 68 ? -16.071 -11.887 -21.998 1.00 95.69 68 GLY A N 1
ATOM 528 C CA . GLY A 1 68 ? -14.876 -12.418 -22.662 1.00 95.69 68 GLY A CA 1
ATOM 529 C C . GLY A 1 68 ? -13.649 -12.560 -21.755 1.00 95.69 68 GLY A C 1
ATOM 530 O O . GLY A 1 68 ? -12.575 -12.873 -22.251 1.00 95.69 68 GLY A O 1
ATOM 531 N N . GLY A 1 69 ? -13.789 -12.343 -20.443 1.00 96.38 69 GLY A N 1
ATOM 532 C CA . GLY A 1 69 ? -12.718 -12.565 -19.471 1.00 96.38 69 GLY A CA 1
ATOM 533 C C . GLY A 1 69 ? -12.597 -14.032 -19.055 1.00 96.38 69 GLY A C 1
ATOM 534 O O . GLY A 1 69 ? -13.558 -14.797 -19.121 1.00 96.38 69 GLY A O 1
ATOM 535 N N . ASP A 1 70 ? -11.423 -14.423 -18.572 1.00 96.19 70 ASP A N 1
ATOM 536 C CA . ASP A 1 70 ? -11.157 -15.776 -18.082 1.00 96.19 70 ASP A CA 1
ATOM 537 C C . ASP A 1 70 ? -11.091 -15.779 -16.542 1.00 96.19 70 ASP A C 1
ATOM 539 O O . ASP A 1 70 ? -10.130 -15.252 -15.979 1.00 96.19 70 ASP A O 1
ATOM 543 N N . PRO A 1 71 ? -12.075 -16.366 -15.830 1.00 96.69 71 PRO A N 1
ATOM 544 C CA . PRO A 1 71 ? -12.078 -16.383 -14.365 1.00 96.69 71 PRO A CA 1
ATOM 545 C C . PRO A 1 71 ? -10.929 -17.211 -13.759 1.00 96.69 71 PRO A C 1
ATOM 547 O O . PRO A 1 71 ? -10.634 -17.064 -12.575 1.00 96.69 71 PRO A O 1
ATOM 550 N N . SER A 1 72 ? -10.247 -18.049 -14.551 1.00 95.25 72 SER A N 1
ATOM 551 C CA . SER A 1 72 ? -9.050 -18.785 -14.118 1.00 95.25 72 SER A CA 1
ATOM 552 C C . SER A 1 72 ? -7.740 -18.004 -14.287 1.00 95.25 72 SER A C 1
ATOM 554 O O . SER A 1 72 ? -6.685 -18.479 -13.865 1.00 95.25 72 SER A O 1
ATOM 556 N N . ARG A 1 73 ? -7.801 -16.814 -14.899 1.00 95.19 73 ARG A N 1
ATOM 557 C CA . ARG A 1 73 ? -6.668 -15.908 -15.128 1.00 95.19 73 ARG A CA 1
ATOM 558 C C . ARG A 1 73 ? -7.030 -14.493 -14.687 1.00 95.19 73 ARG A C 1
ATOM 560 O O . ARG A 1 73 ? -7.141 -13.577 -15.500 1.00 95.19 73 ARG A O 1
ATOM 567 N N . VAL A 1 74 ? -7.244 -14.325 -13.385 1.00 97.94 74 VAL A N 1
ATOM 568 C CA . VAL A 1 74 ? -7.545 -13.017 -12.794 1.00 97.94 74 VAL A CA 1
ATOM 569 C C . VAL A 1 74 ? -6.286 -12.440 -12.153 1.00 97.94 74 VAL A C 1
ATOM 571 O O . VAL A 1 74 ? -5.719 -13.036 -11.236 1.00 97.94 74 VAL A O 1
ATOM 574 N N . THR A 1 75 ? -5.893 -11.248 -12.604 1.00 98.38 75 THR A N 1
ATOM 575 C CA . THR A 1 75 ? -4.900 -10.403 -11.932 1.00 98.38 75 THR A CA 1
ATOM 576 C C . THR A 1 75 ? -5.596 -9.255 -11.216 1.00 98.38 75 THR A C 1
ATOM 578 O O . THR A 1 75 ? -6.357 -8.510 -11.834 1.00 98.38 75 THR A O 1
ATOM 581 N N . VAL A 1 76 ? -5.311 -9.071 -9.928 1.00 98.56 76 VAL A N 1
ATOM 582 C CA . VAL A 1 76 ? -5.699 -7.854 -9.199 1.00 98.56 76 VAL A CA 1
ATOM 583 C C . VAL A 1 76 ? -4.565 -6.840 -9.246 1.00 98.56 76 VAL A C 1
ATOM 585 O O . VAL A 1 76 ? -3.402 -7.199 -9.106 1.00 98.56 76 VAL A O 1
ATOM 588 N N . MET A 1 77 ? -4.891 -5.567 -9.443 1.00 98.25 77 MET A N 1
ATOM 589 C CA . MET A 1 77 ? -3.914 -4.481 -9.476 1.00 98.25 77 MET A CA 1
ATOM 590 C C . MET A 1 77 ? -4.407 -3.339 -8.596 1.00 98.25 77 MET A C 1
ATOM 592 O O . MET A 1 77 ? -5.545 -2.889 -8.739 1.00 98.25 77 MET A O 1
ATOM 596 N N . GLY A 1 78 ? -3.560 -2.878 -7.682 1.00 98.12 78 GLY A N 1
ATOM 597 C CA . GLY A 1 78 ? -3.918 -1.861 -6.706 1.00 98.12 78 GLY A CA 1
ATOM 598 C C . GLY A 1 78 ? -2.738 -0.965 -6.380 1.00 98.12 78 GLY A C 1
ATOM 599 O O . GLY A 1 78 ? -1.603 -1.428 -6.302 1.00 98.12 78 GLY A O 1
ATOM 600 N N . GLU A 1 79 ? -3.030 0.314 -6.173 1.00 98.25 79 GLU A N 1
ATOM 601 C CA . GLU A 1 79 ? -2.048 1.309 -5.759 1.00 98.25 79 GLU A CA 1
ATOM 602 C C . GLU A 1 79 ? -2.399 1.873 -4.383 1.00 98.25 79 GLU A C 1
ATOM 604 O O . GLU A 1 79 ? -3.583 1.964 -4.039 1.00 98.25 79 GLU A O 1
ATOM 609 N N . SER A 1 80 ? -1.389 2.211 -3.579 1.00 98.19 80 SER A N 1
ATOM 610 C CA . SER A 1 80 ? -1.572 2.798 -2.250 1.00 98.19 80 SER A CA 1
ATOM 611 C C . SER A 1 80 ? -2.465 1.909 -1.374 1.00 98.19 80 SER A C 1
ATOM 613 O O . SER A 1 80 ? -2.202 0.713 -1.219 1.00 98.19 80 SER A O 1
ATOM 615 N N . ALA A 1 81 ? -3.564 2.447 -0.839 1.00 98.06 81 ALA A N 1
ATOM 616 C CA . ALA A 1 81 ? -4.565 1.700 -0.081 1.00 98.06 81 ALA A CA 1
ATOM 617 C C . ALA A 1 81 ? -5.172 0.519 -0.866 1.00 98.06 81 ALA A C 1
ATOM 619 O O . ALA A 1 81 ? -5.623 -0.451 -0.261 1.00 98.06 81 ALA A O 1
ATOM 620 N N . GLY A 1 82 ? -5.176 0.559 -2.203 1.00 98.38 82 GLY A N 1
ATOM 621 C CA . GLY A 1 82 ? -5.549 -0.574 -3.053 1.00 98.38 82 GLY A CA 1
ATOM 622 C C . GLY A 1 82 ? -4.495 -1.684 -3.047 1.00 98.38 82 GLY A C 1
ATOM 623 O O . GLY A 1 82 ? -4.850 -2.855 -2.948 1.00 98.38 82 GLY A O 1
ATOM 624 N N . GLY A 1 83 ? -3.205 -1.335 -3.068 1.00 98.56 83 GLY A N 1
ATOM 625 C CA . GLY A 1 83 ? -2.115 -2.297 -2.867 1.00 98.56 83 GLY A CA 1
ATOM 626 C C . GLY A 1 83 ? -2.145 -2.884 -1.452 1.00 98.56 83 GLY A C 1
ATOM 627 O O . GLY A 1 83 ? -2.060 -4.097 -1.277 1.00 98.56 83 GLY A O 1
ATOM 628 N N . GLY A 1 84 ? -2.389 -2.044 -0.441 1.00 98.56 84 GLY A N 1
ATOM 629 C CA . GLY A 1 84 ? -2.616 -2.486 0.937 1.00 98.56 84 GLY A CA 1
ATOM 630 C C . GLY A 1 84 ? -3.856 -3.371 1.072 1.00 98.56 84 GLY A C 1
ATOM 631 O O . GLY A 1 84 ? -3.843 -4.346 1.816 1.00 98.56 84 GLY A O 1
ATOM 632 N N . SER A 1 85 ? -4.913 -3.108 0.304 1.00 98.75 85 SER A N 1
ATOM 633 C CA . SER A 1 85 ? -6.087 -3.982 0.259 1.00 98.75 85 SER A CA 1
ATOM 634 C C . SER A 1 85 ? -5.738 -5.366 -0.281 1.00 98.75 85 SER A C 1
ATOM 636 O O . SER A 1 85 ? -6.143 -6.364 0.305 1.00 98.75 85 SER A O 1
ATOM 638 N N . ILE A 1 86 ? -4.949 -5.446 -1.357 1.00 98.62 86 ILE A N 1
ATOM 639 C CA . ILE A 1 86 ? -4.480 -6.729 -1.898 1.00 98.62 86 ILE A CA 1
ATOM 640 C C . ILE A 1 86 ? -3.642 -7.479 -0.858 1.00 98.62 86 ILE A C 1
ATOM 642 O O . ILE A 1 86 ? -3.854 -8.675 -0.688 1.00 98.62 86 ILE A O 1
ATOM 646 N N . LEU A 1 87 ? -2.763 -6.795 -0.115 1.00 98.50 87 LEU A N 1
ATOM 647 C CA . LEU A 1 87 ? -2.044 -7.392 1.017 1.00 98.50 87 LEU A CA 1
ATOM 648 C C . LEU A 1 87 ? -3.011 -8.035 2.029 1.00 98.50 87 LEU A C 1
ATOM 650 O O . LEU A 1 87 ? -2.822 -9.191 2.394 1.00 98.50 87 LEU A O 1
ATOM 654 N N . HIS A 1 88 ? -4.087 -7.345 2.410 1.00 98.25 88 HIS A N 1
ATOM 655 C CA . HIS A 1 88 ? -5.095 -7.905 3.317 1.00 98.25 88 HIS A CA 1
ATOM 656 C C . HIS A 1 88 ? -5.891 -9.060 2.695 1.00 98.25 88 HIS A C 1
ATOM 658 O O . HIS A 1 88 ? -6.279 -9.972 3.413 1.00 98.25 88 HIS A O 1
ATOM 664 N N . HIS A 1 89 ? -6.118 -9.073 1.376 1.00 98.12 89 HIS A N 1
ATOM 665 C CA . HIS A 1 89 ? -6.699 -10.240 0.696 1.00 98.12 89 HIS A CA 1
ATOM 666 C C . HIS A 1 89 ? -5.732 -11.420 0.645 1.00 98.12 89 HIS A C 1
ATOM 668 O O . HIS A 1 89 ? -6.188 -12.551 0.733 1.00 98.12 89 HIS A O 1
ATOM 674 N N . LEU A 1 90 ? -4.421 -11.189 0.521 1.00 97.38 90 LEU A N 1
ATOM 675 C CA . LEU A 1 90 ? -3.408 -12.249 0.554 1.00 97.38 90 LEU A CA 1
ATOM 676 C C . LEU A 1 90 ? -3.333 -12.917 1.933 1.00 97.38 90 LEU A C 1
ATOM 678 O O . LEU A 1 90 ? -3.125 -14.127 2.008 1.00 97.38 90 LEU A O 1
ATOM 682 N N . THR A 1 91 ? -3.518 -12.153 3.010 1.00 97.56 91 THR A N 1
ATOM 683 C CA . THR A 1 91 ? -3.475 -12.641 4.399 1.00 97.56 91 THR A CA 1
ATOM 684 C C . THR A 1 91 ? -4.860 -12.895 5.006 1.00 97.56 91 THR A C 1
ATOM 686 O O . THR A 1 91 ? -4.957 -13.222 6.192 1.00 97.56 91 THR A O 1
ATOM 689 N N . ALA A 1 92 ? -5.930 -12.760 4.214 1.00 97.12 92 ALA A N 1
ATOM 690 C CA . ALA A 1 92 ? -7.304 -12.874 4.687 1.00 97.12 92 ALA A CA 1
ATOM 691 C C . ALA A 1 92 ? -7.535 -14.216 5.389 1.00 97.12 92 ALA A C 1
ATOM 693 O O . ALA A 1 92 ? -7.126 -15.268 4.892 1.00 97.12 92 ALA A O 1
ATOM 694 N N . TYR A 1 93 ? -8.179 -14.182 6.558 1.00 96.44 93 TYR A N 1
ATOM 695 C CA . TYR A 1 93 ? -8.475 -15.379 7.357 1.00 96.44 93 TYR A CA 1
ATOM 696 C C . TYR A 1 93 ? -7.238 -16.256 7.659 1.00 96.44 93 TYR A C 1
ATOM 698 O O . TYR A 1 93 ? -7.357 -17.473 7.804 1.00 96.44 93 TYR A O 1
ATOM 706 N N . GLY A 1 94 ? -6.034 -15.669 7.678 1.00 95.62 94 GLY A N 1
ATOM 707 C CA . GLY A 1 94 ? -4.773 -16.390 7.888 1.00 95.62 94 GLY A CA 1
ATOM 708 C C . GLY A 1 94 ? -4.389 -17.323 6.733 1.00 95.62 94 GLY A C 1
ATOM 709 O O . GLY A 1 94 ? -3.543 -18.199 6.899 1.00 95.62 94 GLY A O 1
ATOM 710 N N . GLY A 1 95 ? -5.018 -17.174 5.564 1.00 93.25 95 GLY A N 1
ATOM 711 C CA . GLY A 1 95 ? -4.835 -18.062 4.417 1.00 93.25 95 GLY A CA 1
ATOM 712 C C . GLY A 1 95 ? -5.475 -19.447 4.572 1.00 93.25 95 GLY A C 1
ATOM 713 O O . GLY A 1 95 ? -5.244 -20.308 3.723 1.00 93.25 95 GLY A O 1
ATOM 714 N N . GLU A 1 96 ? -6.260 -19.684 5.629 1.00 87.56 96 GLU A N 1
ATOM 715 C CA . GLU A 1 96 ? -6.867 -20.992 5.920 1.00 87.56 96 GLU A CA 1
ATOM 716 C C . GLU A 1 96 ? -8.242 -21.186 5.269 1.00 87.56 96 GLU A C 1
ATOM 718 O O . GLU A 1 96 ? -8.679 -22.322 5.064 1.00 87.56 96 GLU A O 1
ATOM 723 N N . GLN A 1 97 ? -8.939 -20.090 4.960 1.00 83.81 97 GLN A N 1
ATOM 724 C CA . GLN A 1 97 ? -10.303 -20.120 4.439 1.00 83.81 97 GLN A CA 1
ATOM 725 C C . GLN A 1 97 ? -10.366 -19.589 3.020 1.00 83.81 97 GLN A C 1
ATOM 727 O O . GLN A 1 97 ? -9.846 -18.516 2.738 1.00 83.81 97 GLN A O 1
ATOM 732 N N . ASP A 1 98 ? -11.102 -20.320 2.183 1.00 81.81 98 ASP A N 1
ATOM 733 C CA . ASP A 1 98 ? -11.348 -20.035 0.774 1.00 81.81 98 ASP A CA 1
ATOM 734 C C . ASP A 1 98 ? -10.084 -20.000 -0.103 1.00 81.81 98 ASP A C 1
ATOM 736 O O . ASP A 1 98 ? -8.990 -19.609 0.296 1.00 81.81 98 ASP A O 1
ATOM 740 N N . ALA A 1 99 ? -10.226 -20.429 -1.354 1.00 86.00 99 ALA A N 1
ATOM 741 C CA . ALA A 1 99 ? -9.155 -20.241 -2.323 1.00 86.00 99 ALA A CA 1
ATOM 742 C C . ALA A 1 99 ? -9.050 -18.749 -2.699 1.00 86.00 99 ALA A C 1
ATOM 744 O O . ALA A 1 99 ? -10.083 -18.070 -2.759 1.00 86.00 99 ALA A O 1
ATOM 745 N N . PRO A 1 100 ? -7.844 -18.232 -3.003 1.00 90.62 100 PRO A N 1
ATOM 746 C CA . PRO A 1 100 ? -7.718 -16.889 -3.551 1.00 90.62 100 PRO A CA 1
ATOM 747 C C . PRO A 1 100 ? -8.554 -16.747 -4.833 1.00 90.62 100 PRO A C 1
ATOM 749 O O . PRO A 1 100 ? -8.578 -17.627 -5.694 1.00 90.62 100 PRO A O 1
ATOM 752 N N . LEU A 1 101 ? -9.249 -15.613 -4.954 1.00 95.81 101 LEU A N 1
ATOM 753 C CA . LEU A 1 101 ? -10.144 -15.295 -6.079 1.00 95.81 101 LEU A CA 1
ATOM 754 C C . LEU A 1 101 ? -9.387 -14.730 -7.298 1.00 95.81 101 LEU A C 1
ATOM 756 O O . LEU A 1 101 ? -10.004 -14.227 -8.238 1.00 95.81 101 LEU A O 1
ATOM 760 N N . PHE A 1 102 ? -8.056 -14.778 -7.260 1.00 97.56 102 PHE A N 1
ATOM 761 C CA . PHE A 1 102 ? -7.134 -14.289 -8.277 1.00 97.56 102 PHE A CA 1
ATOM 762 C C . PHE A 1 102 ? -5.836 -15.102 -8.252 1.00 97.56 102 PHE A C 1
ATOM 764 O O . PHE A 1 102 ? -5.487 -15.706 -7.239 1.00 97.56 102 PHE A O 1
ATOM 771 N N . GLN A 1 103 ? -5.135 -15.133 -9.384 1.00 96.38 103 GLN A N 1
ATOM 772 C CA . GLN A 1 103 ? -3.918 -15.926 -9.588 1.00 96.38 103 GLN A CA 1
ATOM 773 C C . GLN A 1 103 ? -2.663 -15.055 -9.575 1.00 96.38 103 GLN A C 1
ATOM 775 O O . GLN A 1 103 ? -1.589 -15.531 -9.205 1.00 96.38 103 GLN A O 1
ATOM 780 N N . GLN A 1 104 ? -2.792 -13.783 -9.956 1.00 97.75 104 GLN A N 1
ATOM 781 C CA . GLN A 1 104 ? -1.706 -12.815 -9.879 1.00 97.75 104 GLN A CA 1
ATOM 782 C C . GLN A 1 104 ? -2.143 -11.530 -9.174 1.00 97.75 104 GLN A C 1
ATOM 784 O O . GLN A 1 104 ? -3.323 -11.170 -9.158 1.00 97.75 104 GLN A O 1
ATOM 789 N N . ALA A 1 105 ? -1.175 -10.818 -8.613 1.00 98.44 105 ALA A N 1
ATOM 790 C CA . ALA A 1 105 ? -1.389 -9.558 -7.930 1.00 98.44 105 ALA A CA 1
ATOM 791 C C . ALA A 1 105 ? -0.280 -8.552 -8.249 1.00 98.44 105 ALA A C 1
ATOM 793 O O . ALA A 1 105 ? 0.902 -8.869 -8.145 1.00 98.44 105 ALA A O 1
ATOM 794 N N . ILE A 1 106 ? -0.664 -7.327 -8.599 1.00 98.81 106 ILE A N 1
ATOM 795 C CA . ILE A 1 106 ? 0.238 -6.190 -8.776 1.00 98.81 106 ILE A CA 1
ATOM 796 C C . ILE A 1 106 ? -0.047 -5.175 -7.667 1.00 98.81 106 ILE A C 1
ATOM 798 O O . ILE A 1 106 ? -1.136 -4.599 -7.604 1.00 98.81 106 ILE A O 1
ATOM 802 N N . LEU A 1 107 ? 0.923 -4.970 -6.781 1.00 98.62 107 LEU A N 1
ATOM 803 C CA . LEU A 1 107 ? 0.815 -4.111 -5.609 1.00 98.62 107 LEU A CA 1
ATOM 804 C C . LEU A 1 107 ? 1.773 -2.929 -5.766 1.00 98.62 107 LEU A C 1
ATOM 806 O O . LEU A 1 107 ? 2.952 -3.027 -5.433 1.00 98.62 107 LEU A O 1
ATOM 810 N N . GLN A 1 108 ? 1.261 -1.808 -6.267 1.00 98.62 108 GLN A N 1
ATOM 811 C CA . GLN A 1 108 ? 2.032 -0.572 -6.367 1.00 98.62 108 GLN A CA 1
ATOM 812 C C . GLN A 1 108 ? 1.959 0.172 -5.030 1.00 98.62 108 GLN A C 1
ATOM 814 O O . GLN A 1 108 ? 0.881 0.610 -4.627 1.00 98.62 108 GLN A O 1
ATOM 819 N N . SER A 1 109 ? 3.078 0.297 -4.317 1.00 98.50 109 SER A N 1
ATOM 820 C CA . SER A 1 109 ? 3.152 1.018 -3.039 1.00 98.50 109 SER A CA 1
ATOM 821 C C . SER A 1 109 ? 2.109 0.535 -2.011 1.00 98.50 109 SER A C 1
ATOM 823 O O . SER A 1 109 ? 1.264 1.333 -1.594 1.00 98.50 109 SER A O 1
ATOM 825 N N . PRO A 1 110 ? 2.090 -0.759 -1.623 1.00 98.56 110 PRO A N 1
ATOM 826 C CA . PRO A 1 110 ? 1.056 -1.312 -0.748 1.00 98.56 110 PRO A CA 1
ATOM 827 C C . PRO A 1 110 ? 0.983 -0.569 0.592 1.00 98.56 110 PRO A C 1
ATOM 829 O O . PRO A 1 110 ? 1.872 -0.687 1.433 1.00 98.56 110 PRO A O 1
ATOM 832 N N . ALA A 1 111 ? -0.097 0.194 0.786 1.00 97.44 111 ALA A N 1
ATOM 833 C CA . ALA A 1 111 ? -0.210 1.140 1.886 1.00 97.44 111 ALA A CA 1
ATOM 834 C C . ALA A 1 111 ? -1.231 0.722 2.940 1.00 97.44 111 ALA A C 1
ATOM 836 O O . ALA A 1 111 ? -2.413 0.540 2.633 1.00 97.44 111 ALA A O 1
ATOM 837 N N . TYR A 1 112 ? -0.802 0.680 4.196 1.00 95.38 112 TYR A N 1
ATOM 838 C CA . TYR A 1 112 ? -1.688 0.824 5.347 1.00 95.38 112 TYR A CA 1
ATOM 839 C C . TYR A 1 112 ? -0.882 1.330 6.548 1.00 95.38 112 TYR A C 1
ATOM 841 O O . TYR A 1 112 ? 0.320 1.111 6.617 1.00 95.38 112 TYR A O 1
ATOM 849 N N . VAL A 1 113 ? -1.523 2.036 7.479 1.00 93.75 113 VAL A N 1
ATOM 850 C CA . VAL A 1 113 ? -0.880 2.419 8.744 1.00 93.75 113 VAL A CA 1
ATOM 851 C C . VAL A 1 113 ? -1.187 1.320 9.762 1.00 93.75 113 VAL A C 1
ATOM 853 O O . VAL A 1 113 ? -2.376 1.099 10.017 1.00 93.75 113 VAL A O 1
ATOM 856 N N . PRO A 1 114 ? -0.183 0.645 10.349 1.00 93.62 114 PRO A N 1
ATOM 857 C CA . PRO A 1 114 ? -0.429 -0.378 11.353 1.00 93.62 114 PRO A CA 1
ATOM 858 C C . PRO A 1 114 ? -1.170 0.168 12.573 1.00 93.62 114 PRO A C 1
ATOM 860 O O . PRO A 1 114 ? -0.794 1.190 13.148 1.00 93.62 114 PRO A O 1
ATOM 863 N N . ARG A 1 115 ? -2.227 -0.544 12.973 1.00 91.94 115 ARG A N 1
ATOM 864 C CA . ARG A 1 115 ? -3.061 -0.250 14.148 1.00 91.94 115 ARG A CA 1
ATOM 865 C C . ARG A 1 115 ? -3.083 -1.458 15.081 1.00 91.94 115 ARG A C 1
ATOM 867 O O . ARG A 1 115 ? -4.060 -2.205 15.088 1.00 91.94 115 ARG A O 1
ATOM 874 N N . PRO A 1 116 ? -1.989 -1.715 15.809 1.00 90.00 116 PRO A N 1
ATOM 875 C CA . PRO A 1 116 ? -1.880 -2.906 16.650 1.00 90.00 116 PRO A CA 1
ATOM 876 C C . PRO A 1 116 ? -2.811 -2.888 17.867 1.00 90.00 116 PRO A C 1
ATOM 878 O O . PRO A 1 116 ? -3.101 -3.944 18.425 1.00 90.00 116 PRO A O 1
ATOM 881 N N . TYR A 1 117 ? -3.258 -1.710 18.317 1.00 89.00 117 TYR A N 1
ATOM 882 C CA . TYR A 1 117 ? -3.947 -1.589 19.597 1.00 89.00 117 TYR A CA 1
ATOM 883 C C . TYR A 1 117 ? -5.458 -1.488 19.436 1.00 89.00 117 TYR A C 1
ATOM 885 O O . TYR A 1 117 ? -5.976 -0.707 18.635 1.00 89.00 117 TYR A O 1
ATOM 893 N N . LYS A 1 118 ? -6.176 -2.191 20.314 1.00 85.81 118 LYS A N 1
ATOM 894 C CA . LYS A 1 118 ? -7.636 -2.087 20.425 1.00 85.81 118 LYS A CA 1
ATOM 895 C C . LYS A 1 118 ? -8.113 -0.666 20.733 1.00 85.81 118 LYS A C 1
ATOM 897 O O . LYS A 1 118 ? -9.198 -0.297 20.299 1.00 85.81 118 LYS A O 1
ATOM 902 N N . SER A 1 119 ? -7.311 0.131 21.445 1.00 86.50 119 SER A N 1
ATOM 903 C CA . SER A 1 119 ? -7.625 1.537 21.728 1.00 86.50 119 SER A CA 1
ATOM 904 C C . SER A 1 119 ? -7.770 2.363 20.450 1.00 86.50 119 SER A C 1
ATOM 906 O O . SER A 1 119 ? -8.746 3.084 20.314 1.00 86.50 119 SER A O 1
ATOM 908 N N . GLN A 1 120 ? -6.879 2.188 19.469 1.00 88.56 120 GLN A N 1
ATOM 909 C CA . GLN A 1 120 ? -6.940 2.904 18.192 1.00 88.56 120 GLN A CA 1
ATOM 910 C C . GLN A 1 120 ? -8.184 2.522 17.380 1.00 88.56 120 GLN A C 1
ATOM 912 O O . GLN A 1 120 ? -8.753 3.360 16.680 1.00 88.56 120 GLN A O 1
ATOM 917 N N . ALA A 1 121 ? -8.610 1.257 17.463 1.00 84.44 121 ALA A N 1
ATOM 918 C CA . ALA A 1 121 ? -9.858 0.810 16.855 1.00 84.44 121 ALA A CA 1
ATOM 919 C C . ALA A 1 121 ? -11.072 1.440 17.562 1.00 84.44 121 ALA A C 1
ATOM 921 O O . ALA A 1 121 ? -11.934 2.009 16.898 1.00 84.44 121 ALA A O 1
ATOM 922 N N . GLU A 1 122 ? -11.112 1.414 18.896 1.00 87.81 122 GLU A N 1
ATOM 923 C CA . GLU A 1 122 ? -12.190 1.998 19.709 1.00 87.81 122 GLU A CA 1
ATOM 924 C C . GLU A 1 122 ? -12.304 3.528 19.555 1.00 87.81 122 GLU A C 1
ATOM 926 O O . GLU A 1 122 ? -13.408 4.079 19.462 1.00 87.81 122 GLU A O 1
ATOM 931 N N . ASP A 1 123 ? -11.170 4.221 19.440 1.00 88.44 123 ASP A N 1
ATOM 932 C CA . ASP A 1 123 ? -11.102 5.656 19.158 1.00 88.44 123 ASP A CA 1
ATOM 933 C C . ASP A 1 123 ? -11.805 5.993 17.831 1.00 88.44 123 ASP A C 1
ATOM 935 O O . ASP A 1 123 ? -12.461 7.028 17.716 1.00 88.44 123 ASP A O 1
ATOM 939 N N . SER A 1 124 ? -11.755 5.099 16.833 1.00 90.75 124 SER A N 1
ATOM 940 C CA . SER A 1 124 ? -12.400 5.335 15.536 1.00 90.75 124 SER A CA 1
ATOM 941 C C . SER A 1 124 ? -13.922 5.491 15.647 1.00 90.75 124 SER A C 1
ATOM 943 O O . SER A 1 124 ? -14.500 6.377 15.010 1.00 90.75 124 SER A O 1
ATOM 945 N N . PHE A 1 125 ? -14.568 4.678 16.486 1.00 93.62 125 PHE A N 1
ATOM 946 C CA . PHE A 1 125 ? -16.014 4.706 16.679 1.00 93.62 125 PHE A CA 1
ATOM 947 C C . PHE A 1 125 ? -16.461 5.851 17.582 1.00 93.62 125 PHE A C 1
ATOM 949 O O . PHE A 1 125 ? -17.396 6.577 17.236 1.00 93.62 125 PHE A O 1
ATOM 956 N N . SER A 1 126 ? -15.767 6.061 18.702 1.00 93.56 126 SER A N 1
ATOM 957 C CA . SER A 1 126 ? -16.094 7.138 19.641 1.00 93.56 126 SER A CA 1
ATOM 958 C C . SER A 1 126 ? -15.965 8.528 19.003 1.00 93.56 126 SER A C 1
ATOM 960 O O . SER A 1 126 ? -16.881 9.342 19.130 1.00 93.56 126 SER A O 1
ATOM 962 N N . VAL A 1 127 ? -14.907 8.772 18.221 1.00 94.50 127 VAL A N 1
ATOM 963 C CA . VAL A 1 127 ? -14.711 10.034 17.486 1.00 94.50 127 VAL A CA 1
ATOM 964 C C . VAL A 1 127 ? -15.805 10.263 16.440 1.00 94.50 127 VAL A C 1
ATOM 966 O O . VAL A 1 127 ? -16.207 11.405 16.202 1.00 94.50 127 VAL A O 1
ATOM 969 N N . LEU A 1 128 ? -16.317 9.209 15.797 1.00 95.94 128 LEU A N 1
ATOM 970 C CA . LEU A 1 128 ? -17.423 9.348 14.846 1.00 95.94 128 LEU A CA 1
ATOM 971 C C . LEU A 1 128 ? -18.737 9.707 15.549 1.00 95.94 128 LEU A C 1
ATOM 973 O O . LEU A 1 128 ? -19.452 10.590 15.075 1.00 95.94 128 LEU A O 1
ATOM 977 N N . LEU A 1 129 ? -19.042 9.056 16.674 1.00 95.62 129 LEU A N 1
ATOM 978 C CA . LEU A 1 129 ? -20.221 9.368 17.486 1.00 95.62 129 LEU A CA 1
ATOM 979 C C . LEU A 1 129 ? -20.188 10.813 17.996 1.00 95.62 129 LEU A C 1
ATOM 981 O O . LEU A 1 129 ? -21.193 11.519 17.899 1.00 95.62 129 LEU A O 1
ATOM 985 N N . GLU A 1 130 ? -19.028 11.277 18.470 1.00 95.88 130 GLU A N 1
ATOM 986 C CA . GLU A 1 130 ? -18.831 12.664 18.901 1.00 95.88 130 GLU A CA 1
ATOM 987 C C . GLU A 1 130 ? -19.019 13.645 17.735 1.00 95.88 130 GLU A C 1
ATOM 989 O O . GLU A 1 130 ? -19.772 14.612 17.855 1.00 95.88 130 GLU A O 1
ATOM 994 N N . ALA A 1 131 ? -18.409 13.367 16.579 1.00 96.56 131 ALA A N 1
ATOM 995 C CA . ALA A 1 131 ? -18.533 14.202 15.385 1.00 96.56 131 ALA A CA 1
ATOM 996 C C . ALA A 1 131 ? -19.972 14.278 14.842 1.00 96.56 131 ALA A C 1
ATOM 998 O O . ALA A 1 131 ? -20.371 15.311 14.303 1.00 96.56 131 ALA A O 1
ATOM 999 N N . ALA A 1 132 ? -20.748 13.201 14.988 1.00 96.69 132 ALA A N 1
ATOM 1000 C CA . ALA A 1 132 ? -22.165 13.137 14.633 1.00 96.69 132 ALA A CA 1
ATOM 1001 C C . ALA A 1 132 ? -23.098 13.660 15.745 1.00 96.69 132 ALA A C 1
ATOM 1003 O O . ALA A 1 132 ? -24.295 13.817 15.508 1.00 96.69 132 ALA A O 1
ATOM 1004 N N . ASN A 1 133 ? -22.567 13.954 16.938 1.00 96.69 133 ASN A N 1
ATOM 1005 C CA . ASN A 1 133 ? -23.317 14.371 18.124 1.00 96.69 133 ASN A CA 1
ATOM 1006 C C . ASN A 1 133 ? -24.444 13.385 18.508 1.00 96.69 133 ASN A C 1
ATOM 1008 O O . ASN A 1 133 ? -25.587 13.777 18.758 1.00 96.69 133 ASN A O 1
ATOM 1012 N N . ILE A 1 134 ? -24.107 12.095 18.547 1.00 96.06 134 ILE A N 1
ATOM 1013 C CA . ILE A 1 134 ? -24.997 10.975 18.899 1.00 96.06 134 ILE A CA 1
ATOM 1014 C C . ILE A 1 134 ? -24.265 9.968 19.795 1.00 96.06 134 ILE A C 1
ATOM 1016 O O . ILE A 1 134 ? -23.105 10.169 20.147 1.00 96.06 134 ILE A O 1
ATOM 1020 N N . SER A 1 135 ? -24.944 8.907 20.239 1.00 94.81 135 SER A N 1
ATOM 1021 C CA . SER A 1 135 ? -24.398 8.015 21.276 1.00 94.81 135 SER A CA 1
ATOM 1022 C C . SER A 1 135 ? -24.419 6.531 20.931 1.00 94.81 135 SER A C 1
ATOM 1024 O O . SER A 1 135 ? -23.809 5.750 21.658 1.00 94.81 135 SER A O 1
ATOM 1026 N N . THR A 1 136 ? -25.109 6.114 19.867 1.00 95.19 136 THR A N 1
ATOM 1027 C CA . THR A 1 136 ? -25.234 4.692 19.532 1.00 95.19 136 THR A CA 1
ATOM 1028 C C . THR A 1 136 ? -25.037 4.414 18.047 1.00 95.19 136 THR A C 1
ATOM 1030 O O . THR A 1 136 ? -25.238 5.277 17.193 1.00 95.19 136 THR A O 1
ATOM 1033 N N . LEU A 1 137 ? -24.694 3.161 17.730 1.00 95.44 137 LEU A N 1
ATOM 1034 C CA . LEU A 1 137 ? -24.673 2.679 16.350 1.00 95.44 137 LEU A CA 1
ATOM 1035 C C . LEU A 1 137 ? -26.061 2.755 15.692 1.00 95.44 137 LEU A C 1
ATOM 1037 O O . LEU A 1 137 ? -26.153 3.027 14.500 1.00 95.44 137 LEU A O 1
ATOM 1041 N N . ALA A 1 138 ? -27.139 2.538 16.452 1.00 95.94 138 ALA A N 1
ATOM 1042 C CA . ALA A 1 138 ? -28.496 2.646 15.922 1.00 95.94 138 ALA A CA 1
ATOM 1043 C C . ALA A 1 138 ? -28.788 4.073 15.432 1.00 95.94 138 ALA A C 1
ATOM 1045 O O . ALA A 1 138 ? -29.259 4.240 14.309 1.00 95.94 138 ALA A O 1
ATOM 1046 N N . ASP A 1 139 ? -28.403 5.087 16.214 1.00 96.25 139 ASP A N 1
ATOM 1047 C CA . ASP A 1 139 ? -28.537 6.492 15.813 1.00 96.25 139 ASP A CA 1
ATOM 1048 C C . ASP A 1 139 ? -27.698 6.801 14.560 1.00 96.25 139 ASP A C 1
ATOM 1050 O O . ASP A 1 139 ? -28.154 7.525 13.679 1.00 96.25 139 ASP A O 1
ATOM 1054 N N . LEU A 1 140 ? -26.490 6.224 14.442 1.00 94.88 140 LEU A N 1
ATOM 1055 C CA . LEU A 1 140 ? -25.631 6.381 13.256 1.00 94.88 140 LEU A CA 1
ATOM 1056 C C . LEU A 1 140 ? -26.283 5.804 11.995 1.00 94.88 140 LEU A C 1
ATOM 1058 O O . LEU A 1 140 ? -26.151 6.384 10.921 1.00 94.88 140 LEU A O 1
ATOM 1062 N N . VAL A 1 141 ? -26.953 4.655 12.114 1.00 94.56 141 VAL A N 1
ATOM 1063 C CA . VAL A 1 141 ? -27.627 3.982 10.993 1.00 94.56 141 VAL A CA 1
ATOM 1064 C C . VAL A 1 141 ? -28.879 4.743 10.551 1.00 94.56 141 VAL A C 1
ATOM 1066 O O . VAL A 1 141 ? -29.212 4.728 9.367 1.00 94.56 141 VAL A O 1
ATOM 1069 N N . GLU A 1 142 ? -29.569 5.408 11.478 1.00 96.12 142 GLU A N 1
ATOM 1070 C CA . GLU A 1 142 ? -30.737 6.246 11.179 1.00 96.12 142 GLU A CA 1
ATOM 1071 C C . GLU A 1 142 ? -30.367 7.650 10.672 1.00 96.12 142 GLU A C 1
ATOM 1073 O O . GLU A 1 142 ? -31.224 8.346 10.119 1.00 96.12 142 GLU A O 1
ATOM 1078 N N . LEU A 1 143 ? -29.109 8.067 10.843 1.00 96.06 143 LEU A N 1
ATOM 1079 C CA . LEU A 1 143 ? -28.625 9.382 10.440 1.00 96.06 143 LEU A CA 1
ATOM 1080 C C . LEU A 1 143 ? -28.703 9.569 8.917 1.00 96.06 143 LEU A C 1
ATOM 1082 O O . LEU A 1 143 ? -28.413 8.659 8.135 1.00 96.06 143 LEU A O 1
ATOM 1086 N N . ASP A 1 144 ? -29.059 10.779 8.479 1.00 97.00 144 ASP A N 1
ATOM 1087 C CA . ASP A 1 144 ? -29.040 11.106 7.056 1.00 97.00 144 ASP A CA 1
ATOM 1088 C C . ASP A 1 144 ? -27.625 10.933 6.480 1.00 97.00 144 ASP A C 1
ATOM 1090 O O . ASP A 1 144 ? -26.615 11.231 7.123 1.00 97.00 144 ASP A O 1
ATOM 1094 N N . THR A 1 145 ? -27.536 10.458 5.236 1.00 95.25 145 THR A N 1
ATOM 1095 C CA . THR A 1 145 ? -26.239 10.195 4.596 1.00 95.25 145 THR A CA 1
ATOM 1096 C C . THR A 1 145 ? -25.372 11.451 4.503 1.00 95.25 145 THR A C 1
ATOM 1098 O O . THR A 1 145 ? -24.151 11.347 4.627 1.00 95.25 145 THR A O 1
ATOM 1101 N N . TYR A 1 146 ? -25.961 12.632 4.295 1.00 97.06 146 TYR A N 1
ATOM 1102 C CA . TYR A 1 146 ? -25.216 13.888 4.278 1.00 97.06 146 TYR A CA 1
ATOM 1103 C C . TYR A 1 146 ? -24.624 14.199 5.654 1.00 97.06 146 TYR A C 1
ATOM 1105 O O . TYR A 1 146 ? -23.437 14.510 5.753 1.00 97.06 146 TYR A O 1
ATOM 1113 N N . ASP A 1 147 ? -25.409 14.044 6.718 1.00 97.62 147 ASP A N 1
ATOM 1114 C CA . ASP A 1 147 ? -24.951 14.285 8.086 1.00 97.62 147 ASP A CA 1
ATOM 1115 C C . ASP A 1 147 ? -23.858 13.284 8.493 1.00 97.62 147 ASP A C 1
ATOM 1117 O O . ASP A 1 147 ? -22.849 13.672 9.083 1.00 97.62 147 ASP A O 1
ATOM 1121 N N . LEU A 1 148 ? -23.969 12.018 8.076 1.00 96.06 148 LEU A N 1
ATOM 1122 C CA . LEU A 1 148 ? -22.920 11.018 8.284 1.00 96.06 148 LEU A CA 1
ATOM 1123 C C . LEU A 1 148 ? -21.635 11.335 7.497 1.00 96.06 148 LEU A C 1
ATOM 1125 O O . LEU A 1 148 ? -20.531 11.132 8.002 1.00 96.06 148 LEU A O 1
ATOM 1129 N N . GLN A 1 149 ? -21.740 11.872 6.277 1.00 96.88 149 GLN A N 1
ATOM 1130 C CA . GLN A 1 149 ? -20.576 12.351 5.519 1.00 96.88 149 GLN A CA 1
ATOM 1131 C C . GLN A 1 149 ? -19.901 13.545 6.202 1.00 96.88 149 GLN A C 1
ATOM 1133 O O . GLN A 1 149 ? -18.668 13.613 6.232 1.00 96.88 149 GLN A O 1
ATOM 1138 N N . VAL A 1 150 ? -20.692 14.465 6.763 1.00 97.06 150 VAL A N 1
ATOM 1139 C CA . VAL A 1 150 ? -20.190 15.589 7.560 1.00 97.06 150 VAL A CA 1
ATOM 1140 C C . VAL A 1 150 ? -19.474 15.070 8.803 1.00 97.06 150 VAL A C 1
ATOM 1142 O O . VAL A 1 150 ? -18.325 15.451 9.016 1.00 97.06 150 VAL A O 1
ATOM 1145 N N . ALA A 1 151 ? -20.078 14.151 9.561 1.00 96.94 151 ALA A N 1
ATOM 1146 C CA . ALA A 1 151 ? -19.452 13.528 10.725 1.00 96.94 151 ALA A CA 1
ATOM 1147 C C . ALA A 1 151 ? -18.133 12.838 10.353 1.00 96.94 151 ALA A C 1
ATOM 1149 O O . ALA A 1 151 ? -17.095 13.163 10.917 1.00 96.94 151 ALA A O 1
ATOM 1150 N N . ASN A 1 152 ? -18.124 12.002 9.310 1.00 95.75 152 ASN A N 1
ATOM 1151 C CA . ASN A 1 152 ? -16.913 11.357 8.793 1.00 95.75 152 ASN A CA 1
ATOM 1152 C C . ASN A 1 152 ? -15.816 12.367 8.402 1.00 95.75 152 ASN A C 1
ATOM 1154 O O . ASN A 1 152 ? -14.624 12.092 8.551 1.00 95.75 152 ASN A O 1
ATOM 1158 N N . LYS A 1 153 ? -16.189 13.540 7.873 1.00 94.94 153 LYS A N 1
ATOM 1159 C CA . LYS A 1 153 ? -15.220 14.600 7.570 1.00 94.94 153 LYS A CA 1
ATOM 1160 C C . LYS A 1 153 ? -14.705 15.278 8.839 1.00 94.94 153 LYS A C 1
ATOM 1162 O O . LYS A 1 153 ? -13.511 15.553 8.914 1.00 94.94 153 LYS A O 1
ATOM 1167 N N . LEU A 1 154 ? -15.579 15.548 9.806 1.00 95.31 154 LEU A N 1
ATOM 1168 C CA . LEU A 1 154 ? -15.232 16.171 11.084 1.00 95.31 154 LEU A CA 1
ATOM 1169 C C . LEU A 1 154 ? -14.357 15.263 11.954 1.00 95.31 154 LEU A C 1
ATOM 1171 O O . LEU A 1 154 ? -13.450 15.773 12.604 1.00 95.31 154 LEU A O 1
ATOM 1175 N N . SER A 1 155 ? -14.553 13.943 11.899 1.00 93.81 155 SER A N 1
ATOM 1176 C CA . SER A 1 155 ? -13.712 12.955 12.586 1.00 93.81 155 SER A CA 1
ATOM 1177 C C . SER A 1 155 ? -12.242 13.007 12.165 1.00 93.81 155 SER A C 1
ATOM 1179 O O . SER A 1 155 ? -11.391 12.561 12.911 1.00 93.81 155 SER A O 1
ATOM 1181 N N . GLN A 1 156 ? -11.913 13.582 11.003 1.00 87.31 156 GLN A N 1
ATOM 1182 C CA . GLN A 1 156 ? -10.517 13.772 10.584 1.00 87.31 156 GLN A CA 1
ATOM 1183 C C . GLN A 1 156 ? -9.851 14.996 11.232 1.00 87.31 156 GLN A C 1
ATOM 1185 O O . GLN A 1 156 ? -8.665 15.224 11.034 1.00 87.31 156 GLN A O 1
ATOM 1190 N N . ASN A 1 157 ? -10.578 15.828 11.984 1.00 86.25 157 ASN A N 1
ATOM 1191 C CA . ASN A 1 157 ? -9.978 16.986 12.659 1.00 86.25 157 ASN A CA 1
ATOM 1192 C C . ASN A 1 157 ? -9.169 16.596 13.909 1.00 86.25 157 ASN A C 1
ATOM 1194 O O . ASN A 1 157 ? -8.388 17.415 14.390 1.00 86.25 157 ASN A O 1
ATOM 1198 N N . SER A 1 158 ? -9.370 15.388 14.446 1.00 79.75 158 SER A N 1
ATOM 1199 C CA . SER A 1 158 ? -8.572 14.825 15.545 1.00 79.75 158 SER A CA 1
ATOM 1200 C C . SER A 1 158 ? -7.267 14.180 15.074 1.00 79.75 158 SER A C 1
ATOM 1202 O O . SER A 1 158 ? -6.408 13.881 15.901 1.00 79.75 158 SER A O 1
ATOM 1204 N N . ASP A 1 159 ? -7.107 13.986 13.764 1.00 86.44 159 ASP A N 1
ATOM 1205 C CA . ASP A 1 159 ? -5.928 13.366 13.173 1.00 86.44 159 ASP A CA 1
ATOM 1206 C C . ASP A 1 159 ? -4.724 14.317 13.184 1.00 86.44 159 ASP A C 1
ATOM 1208 O O . ASP A 1 159 ? -4.827 15.515 12.900 1.00 86.44 159 ASP A O 1
ATOM 1212 N N . PHE A 1 160 ? -3.542 13.767 13.456 1.00 91.06 160 PHE A N 1
ATOM 1213 C CA . PHE A 1 160 ? -2.286 14.470 13.209 1.00 91.06 160 PHE A CA 1
ATOM 1214 C C . PHE A 1 160 ? -1.882 14.363 11.729 1.00 91.06 160 PHE A C 1
ATOM 1216 O O . PHE A 1 160 ? -2.431 13.579 10.958 1.00 91.06 160 PHE A O 1
ATOM 1223 N N . TYR A 1 161 ? -0.921 15.175 11.289 1.00 91.31 161 TYR A N 1
ATOM 1224 C CA . TYR A 1 161 ? -0.558 15.232 9.872 1.00 91.31 161 TYR A CA 1
ATOM 1225 C C . TYR A 1 161 ? -0.140 13.861 9.317 1.00 91.31 161 TYR A C 1
ATOM 1227 O O . TYR A 1 161 ? 0.718 13.191 9.889 1.00 91.31 161 TYR A O 1
ATOM 1235 N N . GLY A 1 162 ? -0.694 13.493 8.158 1.00 85.19 162 GLY A N 1
ATOM 1236 C CA . GLY A 1 162 ? -0.286 12.299 7.416 1.00 85.19 162 GLY A CA 1
ATOM 1237 C C . GLY A 1 162 ? -0.921 10.988 7.878 1.00 85.19 162 GLY A C 1
ATOM 1238 O O . GLY A 1 162 ? -0.634 9.962 7.268 1.00 85.19 162 GLY A O 1
ATOM 1239 N N . THR A 1 163 ? -1.796 11.014 8.890 1.00 88.62 163 THR A N 1
ATOM 1240 C CA . THR A 1 163 ? -2.595 9.849 9.295 1.00 88.62 163 THR A CA 1
ATOM 1241 C C . THR A 1 163 ? -4.010 9.895 8.713 1.00 88.62 163 THR A C 1
ATOM 1243 O O . THR A 1 163 ? -4.415 10.859 8.059 1.00 88.62 163 THR A O 1
ATOM 1246 N N . PHE A 1 164 ? -4.757 8.820 8.941 1.00 88.94 164 PHE A N 1
ATOM 1247 C CA . PHE A 1 164 ? -6.132 8.652 8.496 1.00 88.94 164 PHE A CA 1
ATOM 1248 C C . PHE A 1 164 ? -6.969 8.154 9.669 1.00 88.94 164 PHE A C 1
ATOM 1250 O O . PHE A 1 164 ? -6.584 7.167 10.283 1.00 88.94 164 PHE A O 1
ATOM 1257 N N . GLN A 1 165 ? -8.131 8.748 9.936 1.00 91.00 165 GLN A N 1
ATOM 1258 C CA . GLN A 1 165 ? -9.009 8.297 11.021 1.00 91.00 165 GLN A CA 1
ATOM 1259 C C . GLN A 1 165 ? -9.492 6.849 10.847 1.00 91.00 165 GLN A C 1
ATOM 1261 O O . GLN A 1 165 ? -9.492 6.064 11.794 1.00 91.00 165 GLN A O 1
ATOM 1266 N N . PHE A 1 166 ? -9.855 6.456 9.623 1.00 93.75 166 PHE A N 1
ATOM 1267 C CA . PHE A 1 166 ? -10.433 5.141 9.320 1.00 93.75 166 PHE A CA 1
ATOM 1268 C C . PHE A 1 166 ? -9.513 4.352 8.391 1.00 93.75 166 PHE A C 1
ATOM 1270 O O . PHE A 1 166 ? -9.098 4.855 7.345 1.00 93.75 166 PHE A O 1
ATOM 1277 N N . GLY A 1 167 ? -9.215 3.112 8.756 1.00 93.19 167 GLY A N 1
ATOM 1278 C CA . GLY A 1 167 ? -8.316 2.232 8.021 1.00 93.19 167 GLY A CA 1
ATOM 1279 C C . GLY A 1 167 ? -8.386 0.813 8.576 1.00 93.19 167 GLY A C 1
ATOM 1280 O O . GLY A 1 167 ? -9.071 0.596 9.571 1.00 93.19 167 GLY A O 1
ATOM 1281 N N . PRO A 1 168 ? -7.718 -0.155 7.938 1.00 94.44 168 PRO A N 1
ATOM 1282 C CA . PRO A 1 168 ? -7.767 -1.539 8.379 1.00 94.44 168 PRO A CA 1
ATOM 1283 C C . PRO A 1 168 ? -7.063 -1.739 9.724 1.00 94.44 168 PRO A C 1
ATOM 1285 O O . PRO A 1 168 ? -6.087 -1.058 10.037 1.00 94.44 168 PRO A O 1
ATOM 1288 N N . ALA A 1 169 ? -7.570 -2.685 10.509 1.00 92.19 169 ALA A N 1
ATOM 1289 C CA . ALA A 1 169 ? -6.958 -3.162 11.744 1.00 92.19 169 ALA A CA 1
ATOM 1290 C C . ALA A 1 169 ? -7.405 -4.605 12.022 1.00 92.19 169 ALA A C 1
ATOM 1292 O O . ALA A 1 169 ? -8.382 -5.060 11.409 1.00 92.19 169 ALA A O 1
ATOM 1293 N N . PRO A 1 170 ? -6.714 -5.319 12.927 1.00 94.50 170 PRO A N 1
ATOM 1294 C CA . PRO A 1 170 ? -7.098 -6.668 13.314 1.00 94.50 170 PRO A CA 1
ATOM 1295 C C . PRO A 1 170 ? -8.533 -6.737 13.859 1.00 94.50 170 PRO A C 1
ATOM 1297 O O . PRO A 1 170 ? -8.879 -6.033 14.804 1.00 94.50 170 PRO A O 1
ATOM 1300 N N . ASP A 1 171 ? -9.351 -7.611 13.274 1.00 92.69 171 ASP A N 1
ATOM 1301 C CA . ASP A 1 171 ? -10.735 -7.910 13.676 1.00 92.69 171 ASP A CA 1
ATOM 1302 C C . ASP A 1 171 ? -10.910 -9.364 14.161 1.00 92.69 171 ASP A C 1
ATOM 1304 O O . ASP A 1 171 ? -12.011 -9.800 14.494 1.00 92.69 171 ASP A O 1
ATOM 1308 N N . GLY A 1 172 ? -9.826 -10.149 14.181 1.00 91.25 172 GLY A N 1
ATOM 1309 C CA . GLY A 1 172 ? -9.845 -11.556 14.591 1.00 91.25 172 GLY A CA 1
ATOM 1310 C C . GLY A 1 172 ? -10.551 -12.500 13.606 1.00 91.25 172 GLY A C 1
ATOM 1311 O O . GLY A 1 172 ? -10.703 -13.683 13.911 1.00 91.25 172 GLY A O 1
ATOM 1312 N N . SER A 1 173 ? -10.981 -12.003 12.443 1.00 92.44 173 SER A N 1
ATOM 1313 C CA . SER A 1 173 ? -11.715 -12.742 11.416 1.00 92.44 173 SER A CA 1
ATOM 1314 C C . SER A 1 173 ? -11.090 -12.535 10.034 1.00 92.44 173 SER A C 1
ATOM 1316 O O . SER A 1 173 ? -10.191 -13.290 9.664 1.00 92.44 173 SER A O 1
ATOM 1318 N N . PHE A 1 174 ? -11.529 -11.528 9.265 1.00 95.06 174 PHE A N 1
ATOM 1319 C CA . PHE A 1 17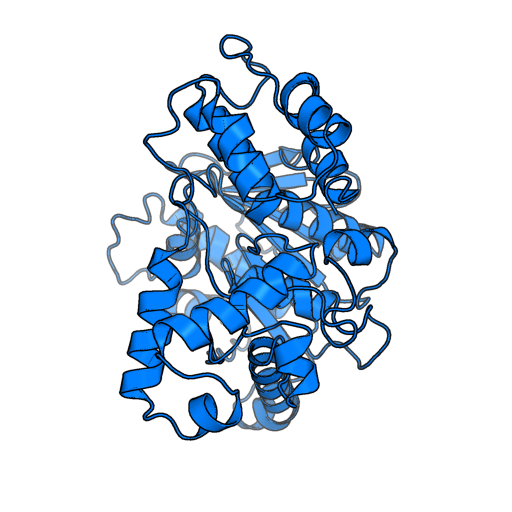4 ? -10.972 -11.248 7.938 1.00 95.06 174 PHE A CA 1
ATOM 1320 C C . PHE A 1 174 ? -9.511 -10.825 8.063 1.00 95.06 174 PHE A C 1
ATOM 1322 O O . PHE A 1 174 ? -8.662 -11.311 7.321 1.00 95.06 174 PHE A O 1
ATOM 1329 N N . VAL A 1 175 ? -9.221 -9.956 9.031 1.00 95.75 175 VAL A N 1
ATOM 1330 C CA . VAL A 1 175 ? -7.880 -9.501 9.391 1.00 95.75 175 VAL A CA 1
ATOM 1331 C C . VAL A 1 175 ? -7.560 -10.082 10.770 1.00 95.75 175 VAL A C 1
ATOM 1333 O O . VAL A 1 175 ? -7.805 -9.432 11.785 1.00 95.75 175 VAL A O 1
ATOM 1336 N N . PRO A 1 176 ? -7.059 -11.326 10.864 1.00 94.88 176 PRO A N 1
ATOM 1337 C CA . PRO A 1 176 ? -6.856 -11.958 12.166 1.00 94.88 176 PRO A CA 1
ATOM 1338 C C . PRO A 1 176 ? -5.748 -11.293 12.998 1.00 94.88 176 PRO A C 1
ATOM 1340 O O . PRO A 1 176 ? -5.803 -11.333 14.223 1.00 94.88 176 PRO A O 1
ATOM 1343 N N . GLU A 1 177 ? -4.754 -10.688 12.346 1.00 95.56 177 GLU A N 1
ATOM 1344 C CA . GLU A 1 177 ? -3.586 -10.028 12.945 1.00 95.56 177 GLU A CA 1
ATOM 1345 C C . GLU A 1 177 ? -2.950 -9.091 11.893 1.00 95.56 177 GLU A C 1
ATOM 1347 O O . GLU A 1 177 ? -3.362 -9.095 10.729 1.00 95.56 177 GLU A O 1
ATOM 1352 N N . LEU A 1 178 ? -1.951 -8.289 12.276 1.00 96.38 178 LEU A N 1
ATOM 1353 C CA . LEU A 1 178 ? -1.178 -7.465 11.341 1.00 96.38 178 LEU A CA 1
ATOM 1354 C C . LEU A 1 178 ? -0.584 -8.298 10.179 1.00 96.38 178 LEU A C 1
ATOM 1356 O O . LEU A 1 178 ? 0.067 -9.322 10.432 1.00 96.38 178 LEU A O 1
ATOM 1360 N N . PRO A 1 179 ? -0.751 -7.864 8.912 1.00 96.31 179 PRO A N 1
ATOM 1361 C CA . PRO A 1 179 ? -0.232 -8.571 7.746 1.00 96.31 179 PRO A CA 1
ATOM 1362 C C . PRO A 1 179 ? 1.244 -8.990 7.815 1.00 96.31 179 PRO A C 1
ATOM 1364 O O . PRO A 1 179 ? 1.562 -10.104 7.411 1.00 96.31 179 PRO A O 1
ATOM 1367 N N . GLU A 1 180 ? 2.155 -8.183 8.360 1.00 94.62 180 GLU A N 1
ATOM 1368 C CA . GLU A 1 180 ? 3.574 -8.554 8.475 1.00 94.62 180 GLU A CA 1
ATOM 1369 C C . GLU A 1 180 ? 3.814 -9.746 9.412 1.00 94.62 180 GLU A C 1
ATOM 1371 O O . GLU A 1 180 ? 4.649 -10.605 9.114 1.00 94.62 180 GLU A O 1
ATOM 1376 N N . LYS A 1 181 ? 3.033 -9.877 10.493 1.00 96.00 181 LYS A N 1
ATOM 1377 C CA . LYS A 1 181 ? 3.081 -11.052 11.375 1.00 96.00 181 LYS A CA 1
ATOM 1378 C C . LYS A 1 181 ? 2.520 -12.282 10.662 1.00 96.00 181 LYS A C 1
ATOM 1380 O O . LYS A 1 181 ? 3.068 -13.380 10.792 1.00 96.00 181 LYS A O 1
ATOM 1385 N N . LEU A 1 182 ? 1.449 -12.111 9.888 1.00 96.62 182 LEU A N 1
ATOM 1386 C CA . LEU A 1 182 ? 0.820 -13.186 9.116 1.00 96.62 182 LEU A CA 1
ATOM 1387 C C . LEU A 1 182 ? 1.746 -13.708 8.009 1.00 96.62 182 LEU A C 1
ATOM 1389 O O . LEU A 1 182 ? 1.959 -14.916 7.908 1.00 96.62 182 LEU A O 1
ATOM 1393 N N . LEU A 1 183 ? 2.385 -12.813 7.251 1.00 95.88 183 LEU A N 1
ATOM 1394 C CA . LEU A 1 183 ? 3.388 -13.171 6.246 1.00 95.88 183 LEU A CA 1
ATOM 1395 C C . LEU A 1 183 ? 4.573 -13.915 6.881 1.00 95.88 183 LEU A C 1
ATOM 1397 O O . LEU A 1 183 ? 4.914 -15.010 6.436 1.00 95.88 183 LEU A O 1
ATOM 1401 N N . THR A 1 184 ? 5.131 -13.388 7.977 1.00 93.75 184 THR A N 1
ATOM 1402 C CA . THR A 1 184 ? 6.275 -13.996 8.689 1.00 93.75 184 THR A CA 1
ATOM 1403 C C . THR A 1 184 ? 5.962 -15.391 9.232 1.00 93.75 184 THR A C 1
ATOM 1405 O O . THR A 1 184 ? 6.809 -16.280 9.220 1.00 93.75 184 THR A O 1
ATOM 1408 N N . SER A 1 185 ? 4.737 -15.603 9.712 1.00 94.81 185 SER A N 1
ATOM 1409 C CA . SER A 1 185 ? 4.301 -16.884 10.282 1.00 94.81 185 SER A CA 1
ATOM 1410 C C . SER A 1 185 ? 3.775 -17.880 9.245 1.00 94.81 185 SER A C 1
ATOM 1412 O O . SER A 1 185 ? 3.366 -18.981 9.610 1.00 94.81 185 SER A O 1
ATOM 1414 N N . GLY A 1 186 ? 3.788 -17.535 7.955 1.00 94.38 186 GLY A N 1
ATOM 1415 C CA . GLY A 1 186 ? 3.297 -18.423 6.905 1.00 94.38 186 GLY A CA 1
ATOM 1416 C C . GLY A 1 186 ? 1.776 -18.410 6.711 1.00 94.38 186 GLY A C 1
ATOM 1417 O O . GLY A 1 186 ? 1.294 -19.178 5.877 1.00 94.38 186 GLY A O 1
ATOM 1418 N N . GLN A 1 187 ? 1.036 -17.555 7.421 1.00 95.69 187 GLN A N 1
ATOM 1419 C CA . GLN A 1 187 ? -0.432 -17.483 7.453 1.00 95.69 187 GLN A CA 1
ATOM 1420 C C . GLN A 1 187 ? -0.990 -16.573 6.349 1.00 95.69 187 GLN A C 1
ATOM 1422 O O . GLN A 1 187 ? -1.469 -15.467 6.589 1.00 95.69 187 GLN A O 1
ATOM 1427 N N . TYR A 1 188 ? -0.883 -17.032 5.107 1.00 95.44 188 TYR A N 1
ATOM 1428 C CA . TYR A 1 188 ? -1.346 -16.314 3.921 1.00 95.44 188 TYR A CA 1
ATOM 1429 C C . TYR A 1 188 ? -1.615 -17.292 2.776 1.00 95.44 188 TYR A C 1
ATOM 1431 O O . TYR A 1 188 ? -1.074 -18.406 2.757 1.00 95.44 188 TYR A O 1
ATOM 1439 N N . HIS A 1 189 ? -2.431 -16.880 1.807 1.00 94.19 189 HIS A N 1
ATOM 1440 C CA . HIS A 1 189 ? -2.757 -17.695 0.641 1.00 94.19 189 HIS A CA 1
ATOM 1441 C C . HIS A 1 189 ? -1.510 -18.032 -0.186 1.00 94.19 189 HIS A C 1
ATOM 1443 O O . HIS A 1 189 ? -0.659 -17.186 -0.462 1.00 94.19 189 HIS A O 1
ATOM 1449 N N . LYS A 1 190 ? -1.407 -19.299 -0.594 1.00 90.56 190 LYS A N 1
ATOM 1450 C CA . LYS A 1 190 ? -0.276 -19.838 -1.364 1.00 90.56 190 LYS A CA 1
ATOM 1451 C C . LYS A 1 190 ? -0.585 -19.866 -2.860 1.00 90.56 190 LYS A C 1
ATOM 1453 O O . LYS A 1 190 ? -1.749 -19.939 -3.249 1.00 90.56 190 LYS A O 1
ATOM 1458 N N . GLY A 1 191 ? 0.461 -19.861 -3.686 1.00 89.69 191 GLY A N 1
ATOM 1459 C CA . GLY A 1 191 ? 0.343 -20.013 -5.142 1.00 89.69 191 GLY A CA 1
ATOM 1460 C C . GLY A 1 191 ? -0.179 -18.787 -5.899 1.00 89.69 191 GLY A C 1
ATOM 1461 O O . GLY A 1 191 ? -0.553 -18.916 -7.063 1.00 89.69 191 GLY A O 1
ATOM 1462 N N . VAL A 1 192 ? -0.214 -17.613 -5.260 1.00 94.81 192 VAL A N 1
ATOM 1463 C CA . VAL A 1 192 ? -0.473 -16.335 -5.936 1.00 94.81 192 VAL A CA 1
ATOM 1464 C C . VAL A 1 192 ? 0.857 -15.725 -6.356 1.00 94.81 192 VAL A C 1
ATOM 1466 O O . VAL A 1 192 ? 1.747 -15.568 -5.525 1.00 94.81 192 VAL A O 1
ATOM 1469 N N . LYS A 1 193 ? 0.980 -15.334 -7.624 1.00 97.12 193 LYS A N 1
ATOM 1470 C CA . LYS A 1 193 ? 2.165 -14.617 -8.107 1.00 97.12 193 LYS A CA 1
ATOM 1471 C C . LYS A 1 193 ? 2.048 -13.130 -7.820 1.00 97.12 193 LYS A C 1
ATOM 1473 O O . LYS A 1 193 ? 0.977 -12.556 -8.018 1.00 97.12 193 LYS A O 1
ATOM 1478 N N . VAL A 1 194 ? 3.142 -12.485 -7.435 1.00 98.12 194 VAL A N 1
ATOM 1479 C CA . VAL A 1 194 ? 3.153 -11.064 -7.078 1.00 98.12 194 VAL A CA 1
ATOM 1480 C C . VAL A 1 194 ? 4.160 -10.253 -7.890 1.00 98.12 194 VAL A C 1
ATOM 1482 O O . VAL A 1 194 ? 5.287 -10.676 -8.140 1.00 98.12 194 VAL A O 1
ATOM 1485 N N . MET A 1 195 ? 3.738 -9.054 -8.275 1.00 98.56 195 MET A N 1
ATOM 1486 C CA . MET A 1 195 ? 4.613 -7.952 -8.646 1.00 98.56 195 MET A CA 1
ATOM 1487 C C . MET A 1 195 ? 4.391 -6.839 -7.629 1.00 98.56 195 MET A C 1
ATOM 1489 O O . MET A 1 195 ? 3.301 -6.272 -7.561 1.00 98.56 195 MET A O 1
ATOM 1493 N N . VAL A 1 196 ? 5.400 -6.543 -6.826 1.00 98.19 196 VAL A N 1
ATOM 1494 C CA . VAL A 1 196 ? 5.343 -5.499 -5.799 1.00 98.19 196 VAL A CA 1
ATOM 1495 C C . VAL A 1 196 ? 6.180 -4.304 -6.215 1.00 98.19 196 VAL A C 1
ATOM 1497 O O . VAL A 1 196 ? 7.041 -4.406 -7.087 1.00 98.19 196 VAL A O 1
ATOM 1500 N N . ALA A 1 197 ? 5.905 -3.151 -5.624 1.00 98.31 197 ALA A N 1
ATOM 1501 C CA . ALA A 1 197 ? 6.698 -1.972 -5.891 1.00 98.31 197 ALA A CA 1
ATOM 1502 C C . ALA A 1 197 ? 6.638 -0.950 -4.778 1.00 98.31 197 ALA A C 1
ATOM 1504 O O . ALA A 1 197 ? 5.674 -0.900 -4.009 1.00 98.31 197 ALA A O 1
ATOM 1505 N N . HIS A 1 198 ? 7.629 -0.069 -4.786 1.00 98.56 198 HIS A N 1
ATOM 1506 C CA . HIS A 1 198 ? 7.580 1.179 -4.054 1.00 98.56 198 HIS A CA 1
ATOM 1507 C C . HIS A 1 198 ? 8.298 2.298 -4.818 1.00 98.56 198 HIS A C 1
ATOM 1509 O O . HIS A 1 198 ? 9.154 2.079 -5.681 1.00 98.56 198 HIS A O 1
ATOM 1515 N N . ASN A 1 199 ? 7.941 3.532 -4.487 1.00 98.50 199 ASN A N 1
ATOM 1516 C CA . ASN A 1 199 ? 8.571 4.736 -5.003 1.00 98.50 199 ASN A CA 1
ATOM 1517 C C . ASN A 1 199 ? 9.712 5.166 -4.062 1.00 98.50 199 ASN A C 1
ATOM 1519 O O . ASN A 1 199 ? 9.755 4.790 -2.890 1.00 98.50 199 ASN A O 1
ATOM 1523 N N . THR A 1 200 ? 10.657 5.969 -4.557 1.00 97.12 200 THR A N 1
ATOM 1524 C CA . THR A 1 200 ? 11.821 6.409 -3.756 1.00 97.12 200 THR A CA 1
ATOM 1525 C C . THR A 1 200 ? 11.436 7.181 -2.486 1.00 97.12 200 THR A C 1
ATOM 1527 O O . THR A 1 200 ? 12.068 7.010 -1.449 1.00 97.12 200 THR A O 1
ATOM 1530 N N . PHE A 1 201 ? 10.404 8.026 -2.546 1.00 97.12 201 PHE A N 1
ATOM 1531 C CA . PHE A 1 201 ? 9.968 8.885 -1.443 1.00 97.12 201 PHE A CA 1
ATOM 1532 C C . PHE A 1 201 ? 8.457 8.762 -1.203 1.00 97.12 201 PHE A C 1
ATOM 1534 O O . PHE A 1 201 ? 7.678 9.685 -1.467 1.00 97.12 201 PHE A O 1
ATOM 1541 N N . GLU A 1 202 ? 8.031 7.614 -0.675 1.00 98.06 202 GLU A N 1
ATOM 1542 C CA . GLU A 1 202 ? 6.615 7.326 -0.408 1.00 98.06 202 GLU A CA 1
ATOM 1543 C C . GLU A 1 202 ? 5.979 8.328 0.564 1.00 98.06 202 GLU A C 1
ATOM 1545 O O . GLU A 1 202 ? 4.948 8.941 0.293 1.00 98.06 202 GLU A O 1
ATOM 1550 N N . ALA A 1 203 ? 6.634 8.596 1.689 1.00 97.38 203 ALA A N 1
ATOM 1551 C CA . ALA A 1 203 ? 6.022 9.394 2.743 1.00 97.38 203 ALA A CA 1
ATOM 1552 C C . ALA A 1 203 ? 6.200 10.911 2.601 1.00 97.38 203 ALA A C 1
ATOM 1554 O O . ALA A 1 203 ? 5.818 11.640 3.515 1.00 97.38 203 ALA A O 1
ATOM 1555 N N . GLN A 1 204 ? 6.726 11.434 1.484 1.00 95.06 204 GLN A N 1
ATOM 1556 C CA . GLN A 1 204 ? 6.967 12.882 1.365 1.00 95.06 204 GLN A CA 1
ATOM 1557 C C . GLN A 1 204 ? 5.685 13.708 1.564 1.00 95.06 204 GLN A C 1
ATOM 1559 O O . GLN A 1 204 ? 5.716 14.748 2.215 1.00 95.06 204 GLN A O 1
ATOM 1564 N N . LYS A 1 205 ? 4.548 13.237 1.033 1.00 93.69 205 LYS A N 1
ATOM 1565 C CA . LYS A 1 205 ? 3.234 13.893 1.185 1.00 93.69 205 LYS A CA 1
ATOM 1566 C C . LYS A 1 205 ? 2.550 13.585 2.527 1.00 93.69 205 LYS A C 1
ATOM 1568 O O . LYS A 1 205 ? 1.557 14.227 2.850 1.00 93.69 205 LYS A O 1
ATOM 1573 N N . TYR A 1 206 ? 3.067 12.612 3.276 1.00 95.50 206 TYR A N 1
ATOM 1574 C CA . TYR A 1 206 ? 2.491 12.084 4.520 1.00 95.50 206 TYR A CA 1
ATOM 1575 C C . TYR A 1 206 ? 3.346 12.407 5.750 1.00 95.50 206 TYR A C 1
ATOM 1577 O O . TYR A 1 206 ? 3.076 11.936 6.848 1.00 95.50 206 TYR A O 1
ATOM 1585 N N . THR A 1 207 ? 4.379 13.229 5.577 1.00 96.75 207 THR A N 1
ATOM 1586 C CA . THR A 1 207 ? 5.254 13.677 6.658 1.00 96.75 207 THR A CA 1
ATOM 1587 C C . THR A 1 207 ? 5.037 15.159 6.884 1.00 96.75 207 THR A C 1
ATOM 1589 O O . THR A 1 207 ? 5.073 15.936 5.930 1.00 96.75 207 THR A O 1
ATOM 1592 N N . ASP A 1 208 ? 4.825 15.557 8.137 1.00 95.56 208 ASP A N 1
ATOM 1593 C CA . ASP A 1 208 ? 4.606 16.958 8.483 1.00 95.56 208 ASP A CA 1
ATOM 1594 C C . ASP A 1 208 ? 5.808 17.815 8.050 1.00 95.56 208 ASP A C 1
ATOM 1596 O O . ASP A 1 208 ? 6.913 17.621 8.568 1.00 95.56 208 ASP A O 1
ATOM 1600 N N . PRO A 1 209 ? 5.636 18.795 7.143 1.00 94.50 209 PRO A N 1
ATOM 1601 C CA . PRO A 1 209 ? 6.726 19.682 6.745 1.00 94.50 209 PRO A CA 1
ATOM 1602 C C . PRO A 1 209 ? 7.275 20.528 7.908 1.00 94.50 209 PRO A C 1
ATOM 1604 O O . PRO A 1 209 ? 8.378 21.069 7.801 1.00 94.50 209 PRO A O 1
ATOM 1607 N N . ALA A 1 210 ? 6.549 20.645 9.027 1.00 93.19 210 ALA A N 1
ATOM 1608 C CA . ALA A 1 210 ? 7.021 21.294 10.248 1.00 93.19 210 ALA A CA 1
ATOM 1609 C C . ALA A 1 210 ? 7.898 20.388 11.139 1.00 93.19 210 ALA A C 1
ATOM 1611 O O . ALA A 1 210 ? 8.485 20.881 12.106 1.00 93.19 210 ALA A O 1
ATOM 1612 N N . ALA A 1 211 ? 8.062 19.099 10.813 1.00 93.19 211 ALA A N 1
ATOM 1613 C CA . ALA A 1 211 ? 8.904 18.140 11.537 1.00 93.19 211 ALA A CA 1
ATOM 1614 C C . ALA A 1 211 ? 10.415 18.350 11.291 1.00 93.19 211 ALA A C 1
ATOM 1616 O O . ALA A 1 211 ? 11.152 17.445 10.908 1.00 93.19 211 ALA A O 1
ATOM 1617 N N . ASN A 1 212 ? 10.904 19.569 11.509 1.00 90.94 212 ASN A N 1
ATOM 1618 C CA . ASN A 1 212 ? 12.264 20.000 11.176 1.00 90.94 212 ASN A CA 1
ATOM 1619 C C . ASN A 1 212 ? 13.230 20.032 12.378 1.00 90.94 212 ASN A C 1
ATOM 1621 O O . ASN A 1 212 ? 14.329 20.576 12.274 1.00 90.94 212 ASN A O 1
ATOM 1625 N N . ASN A 1 213 ? 12.839 19.453 13.516 1.00 92.06 213 ASN A N 1
ATOM 1626 C CA . ASN A 1 213 ? 13.642 19.397 14.738 1.00 92.06 213 ASN A CA 1
ATOM 1627 C C . ASN A 1 213 ? 13.821 17.954 15.234 1.00 92.06 213 ASN A C 1
ATOM 1629 O O . ASN A 1 213 ? 13.026 17.071 14.923 1.00 92.06 213 ASN A O 1
ATOM 1633 N N . SER A 1 214 ? 14.859 17.716 16.039 1.00 81.75 214 SER A N 1
ATOM 1634 C CA . SER A 1 214 ? 15.236 16.362 16.466 1.00 81.75 214 SER A CA 1
ATOM 1635 C C . SER A 1 214 ? 14.182 15.644 17.319 1.00 81.75 214 SER A C 1
ATOM 1637 O O . SER A 1 214 ? 14.163 14.418 17.308 1.00 81.75 214 SER A O 1
ATOM 1639 N N . SER A 1 215 ? 13.305 16.375 18.021 1.00 92.19 215 SER A N 1
ATOM 1640 C CA . SER A 1 215 ? 12.223 15.794 18.835 1.00 92.19 215 SER A CA 1
ATOM 1641 C C . SER A 1 215 ? 10.984 15.394 18.031 1.00 92.19 215 SER A C 1
ATOM 1643 O O . SER A 1 215 ? 10.124 14.680 18.551 1.00 92.19 215 SER A O 1
ATOM 1645 N N . ALA A 1 216 ? 10.875 15.837 16.773 1.00 94.06 216 ALA A N 1
ATOM 1646 C CA . ALA A 1 216 ? 9.720 15.538 15.934 1.00 94.06 216 ALA A CA 1
ATOM 1647 C C . ALA A 1 216 ? 9.568 14.027 15.725 1.00 94.06 216 ALA A C 1
ATOM 1649 O O . ALA A 1 216 ? 8.467 13.507 15.860 1.00 94.06 216 ALA A O 1
ATOM 1650 N N . PHE A 1 217 ? 10.679 13.320 15.495 1.00 96.88 217 PHE A N 1
ATOM 1651 C CA . PHE A 1 217 ? 10.675 11.867 15.329 1.00 96.88 217 PHE A CA 1
ATOM 1652 C C . PHE A 1 217 ? 9.996 11.153 16.505 1.00 96.88 217 PHE A C 1
ATOM 1654 O O . PHE A 1 217 ? 9.011 10.450 16.308 1.00 96.88 217 PHE A O 1
ATOM 1661 N N . ASP A 1 218 ? 10.469 11.392 17.731 1.00 96.00 218 ASP A N 1
ATOM 1662 C CA . ASP A 1 218 ? 9.940 10.724 18.926 1.00 96.00 218 ASP A CA 1
ATOM 1663 C C . ASP A 1 218 ? 8.471 11.087 19.179 1.00 96.00 218 ASP A C 1
ATOM 1665 O O . ASP A 1 218 ? 7.672 10.233 19.564 1.00 96.00 218 ASP A O 1
ATOM 1669 N N . THR A 1 219 ? 8.102 12.346 18.914 1.00 95.81 219 THR A N 1
ATOM 1670 C CA . THR A 1 219 ? 6.718 12.828 19.035 1.00 95.81 219 THR A CA 1
ATOM 1671 C C . THR A 1 219 ? 5.794 12.060 18.097 1.00 95.81 219 THR A C 1
ATOM 1673 O O . THR A 1 219 ? 4.798 11.494 18.540 1.00 95.81 219 THR A O 1
ATOM 1676 N N . TYR A 1 220 ? 6.141 11.995 16.811 1.00 96.62 220 TYR A N 1
ATOM 1677 C CA . TYR A 1 220 ? 5.318 11.332 15.806 1.00 96.62 220 TYR A CA 1
ATOM 1678 C C . TYR A 1 220 ? 5.287 9.816 15.989 1.00 96.62 220 TYR A C 1
ATOM 1680 O O . TYR A 1 220 ? 4.213 9.230 15.906 1.00 96.62 220 TYR A O 1
ATOM 1688 N N . MET A 1 221 ? 6.412 9.173 16.317 1.00 96.25 221 MET A N 1
ATOM 1689 C CA . MET A 1 221 ? 6.407 7.734 16.599 1.00 96.25 221 MET A CA 1
ATOM 1690 C C . MET A 1 221 ? 5.512 7.408 17.799 1.00 96.25 221 MET A C 1
ATOM 1692 O O . MET A 1 221 ? 4.841 6.380 17.793 1.00 96.25 221 MET A O 1
ATOM 1696 N N . LYS A 1 222 ? 5.437 8.290 18.808 1.00 94.94 222 LYS A N 1
ATOM 1697 C CA . LYS A 1 222 ? 4.523 8.093 19.938 1.00 94.94 222 LYS A CA 1
ATOM 1698 C C . LYS A 1 222 ? 3.056 8.304 19.559 1.00 94.94 222 LYS A C 1
ATOM 1700 O O . LYS A 1 222 ? 2.200 7.664 20.155 1.00 94.94 222 LYS A O 1
ATOM 1705 N N . LEU A 1 223 ? 2.765 9.166 18.584 1.00 93.75 223 LEU A N 1
ATOM 1706 C CA . LEU A 1 223 ? 1.411 9.345 18.052 1.00 93.75 223 LEU A CA 1
ATOM 1707 C C . LEU A 1 223 ? 0.956 8.143 17.210 1.00 93.75 223 LEU A C 1
ATOM 1709 O O . LEU A 1 223 ? -0.185 7.714 17.349 1.00 93.75 223 LEU A O 1
ATOM 1713 N N . TYR A 1 224 ? 1.839 7.571 16.385 1.00 94.44 224 TYR A N 1
ATOM 1714 C CA . TYR A 1 224 ? 1.545 6.341 15.636 1.00 94.44 224 TYR A CA 1
ATOM 1715 C C . TYR A 1 224 ? 1.421 5.121 16.554 1.00 94.44 224 TYR A C 1
ATOM 1717 O O . TYR A 1 224 ? 0.521 4.302 16.377 1.00 94.44 224 TYR A O 1
ATOM 1725 N N . PHE A 1 225 ? 2.301 5.020 17.556 1.00 95.62 225 PHE A N 1
ATOM 1726 C CA . PHE A 1 225 ? 2.403 3.865 18.444 1.00 95.62 225 PHE A CA 1
ATOM 1727 C C . PHE A 1 225 ? 2.228 4.262 19.928 1.00 95.62 225 PHE A C 1
ATOM 1729 O O . PHE A 1 225 ? 3.172 4.166 20.725 1.00 95.62 225 PHE A O 1
ATOM 1736 N N . PRO A 1 226 ? 1.027 4.722 20.339 1.00 93.62 226 PRO A N 1
ATOM 1737 C CA . PRO A 1 226 ? 0.790 5.291 21.672 1.00 93.62 226 PRO A CA 1
ATOM 1738 C C . PRO A 1 226 ? 1.004 4.313 22.827 1.00 93.62 226 PRO A C 1
ATOM 1740 O O . PRO A 1 226 ? 1.368 4.746 23.923 1.00 93.62 226 PRO A O 1
ATOM 1743 N N . GLU A 1 227 ? 0.864 3.011 22.599 1.00 95.19 227 GLU A N 1
ATOM 1744 C CA . GLU A 1 227 ? 1.037 1.988 23.638 1.00 95.19 227 GLU A CA 1
ATOM 1745 C C . GLU A 1 227 ? 2.381 1.252 23.563 1.00 95.19 227 GLU A C 1
ATOM 1747 O O . GLU A 1 227 ? 2.686 0.450 24.443 1.00 95.19 227 GLU A O 1
ATOM 1752 N N . ALA A 1 228 ? 3.246 1.589 22.597 1.00 95.62 228 ALA A N 1
ATOM 1753 C CA . ALA A 1 228 ? 4.553 0.956 22.477 1.00 95.62 228 ALA A CA 1
ATOM 1754 C C . ALA A 1 228 ? 5.395 1.199 23.737 1.00 95.62 228 ALA A C 1
ATOM 1756 O O . ALA A 1 228 ? 5.480 2.321 24.267 1.00 95.62 228 ALA A O 1
ATOM 1757 N N . ASN A 1 229 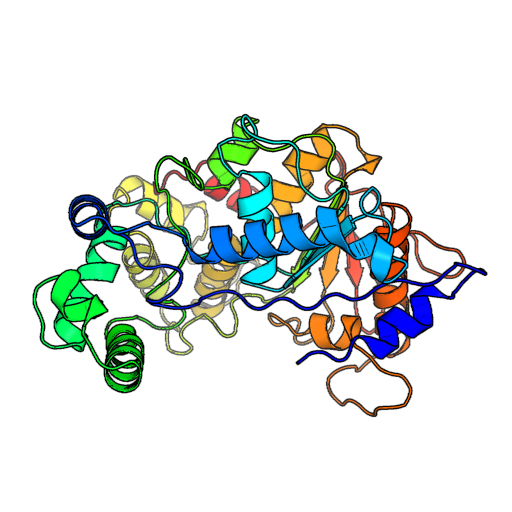? 6.054 0.130 24.191 1.00 95.44 229 ASN A N 1
ATOM 1758 C CA . ASN A 1 229 ? 6.920 0.153 25.360 1.00 95.44 229 ASN A CA 1
ATOM 1759 C C . ASN A 1 229 ? 8.063 1.159 25.191 1.00 95.44 229 ASN A C 1
ATOM 1761 O O . ASN A 1 229 ? 8.624 1.331 24.109 1.00 95.44 229 ASN A O 1
ATOM 1765 N N . VAL A 1 230 ? 8.476 1.777 26.302 1.00 95.69 230 VAL A N 1
ATOM 1766 C CA . VAL A 1 230 ? 9.555 2.780 26.303 1.00 95.69 230 VAL A CA 1
ATOM 1767 C C . VAL A 1 230 ? 10.848 2.219 25.705 1.00 95.69 230 VAL A C 1
ATOM 1769 O O . VAL A 1 230 ? 11.517 2.920 24.955 1.00 95.69 230 VAL A O 1
ATOM 1772 N N . SER A 1 231 ? 11.187 0.957 25.984 1.00 96.81 231 SER A N 1
ATOM 1773 C CA . SER A 1 231 ? 12.367 0.307 25.402 1.00 96.81 231 SER A CA 1
ATOM 1774 C C . SER A 1 231 ? 12.285 0.185 23.881 1.00 96.81 231 SER A C 1
ATOM 1776 O O . SER A 1 231 ? 13.279 0.456 23.219 1.00 96.81 231 SER A O 1
ATOM 1778 N N . THR A 1 232 ? 11.115 -0.164 23.331 1.00 97.06 232 THR A N 1
ATOM 1779 C CA . THR A 1 232 ? 10.881 -0.232 21.879 1.00 97.06 232 THR A CA 1
ATOM 1780 C C . THR A 1 232 ? 11.063 1.144 21.246 1.00 97.06 232 THR A C 1
ATOM 1782 O O . THR A 1 232 ? 11.760 1.280 20.247 1.00 97.06 232 THR A O 1
ATOM 1785 N N . MET A 1 233 ? 10.501 2.186 21.863 1.00 96.94 233 MET A N 1
ATOM 1786 C CA . MET A 1 233 ? 10.619 3.562 21.370 1.00 96.94 233 MET A CA 1
ATOM 1787 C C . MET A 1 233 ? 12.061 4.083 21.413 1.00 96.94 233 MET A C 1
ATOM 1789 O O . MET A 1 233 ? 12.494 4.775 20.495 1.00 96.94 233 MET A O 1
ATOM 1793 N N . VAL A 1 234 ? 12.814 3.740 22.464 1.00 96.62 234 VAL A N 1
ATOM 1794 C CA . VAL A 1 234 ? 14.240 4.077 22.575 1.00 96.62 234 VAL A CA 1
ATOM 1795 C C . VAL A 1 234 ? 15.053 3.341 21.516 1.00 96.62 234 VAL A C 1
ATOM 1797 O O . VAL A 1 234 ? 15.891 3.958 20.868 1.00 96.62 234 VAL A O 1
ATOM 1800 N N . ASP A 1 235 ? 14.814 2.048 21.309 1.00 97.56 235 ASP A N 1
ATOM 1801 C CA . ASP A 1 235 ? 15.503 1.271 20.275 1.00 97.56 235 ASP A CA 1
ATOM 1802 C C . ASP A 1 235 ? 15.240 1.849 18.875 1.00 97.56 235 ASP A C 1
ATOM 1804 O O . ASP A 1 235 ? 16.176 2.130 18.123 1.00 97.56 235 ASP A O 1
ATOM 1808 N N . LEU A 1 236 ? 13.975 2.165 18.582 1.00 97.12 236 LEU A N 1
ATOM 1809 C CA . LEU A 1 236 ? 13.556 2.797 17.334 1.00 97.12 236 LEU A CA 1
ATOM 1810 C C . LEU A 1 236 ? 14.286 4.126 17.082 1.00 97.12 236 LEU A C 1
ATOM 1812 O O . LEU A 1 236 ? 14.762 4.370 15.974 1.00 97.12 236 LEU A O 1
ATOM 1816 N N . SER A 1 237 ? 14.414 4.985 18.098 1.00 96.81 237 SER A N 1
ATOM 1817 C CA . SER A 1 237 ? 15.013 6.316 17.941 1.00 96.81 237 SER A CA 1
ATOM 1818 C C . SER A 1 237 ? 16.540 6.347 18.023 1.00 96.81 237 SER A C 1
ATOM 1820 O O . SER A 1 237 ? 17.154 7.301 17.536 1.00 96.81 237 SER A O 1
ATOM 1822 N N . THR A 1 238 ? 17.167 5.335 18.624 1.00 96.06 238 THR A N 1
ATOM 1823 C CA . THR A 1 238 ? 18.622 5.310 18.848 1.00 96.06 238 THR A CA 1
ATOM 1824 C C . THR A 1 238 ? 19.361 4.352 17.927 1.00 96.06 238 THR A C 1
ATOM 1826 O O . THR A 1 238 ? 20.456 4.692 17.485 1.00 96.06 238 THR A O 1
ATOM 1829 N N . ASN A 1 239 ? 18.768 3.201 17.604 1.00 96.44 239 ASN A N 1
ATOM 1830 C CA . ASN A 1 239 ? 19.431 2.136 16.855 1.00 96.44 239 ASN A CA 1
ATOM 1831 C C . ASN A 1 239 ? 18.869 1.984 15.439 1.00 96.44 239 ASN A C 1
ATOM 1833 O O . ASN A 1 239 ? 19.645 1.828 14.500 1.00 96.44 239 ASN A O 1
ATOM 1837 N N . ILE A 1 240 ? 17.545 2.061 15.271 1.00 97.81 240 ILE A N 1
ATOM 1838 C CA . ILE A 1 240 ? 16.900 1.838 13.964 1.00 97.81 240 ILE A CA 1
ATOM 1839 C C . ILE A 1 240 ? 16.920 3.110 13.110 1.00 97.81 240 ILE A C 1
ATOM 1841 O O . ILE A 1 240 ? 17.359 3.086 11.961 1.00 97.81 240 ILE A O 1
ATOM 1845 N N . TYR A 1 241 ? 16.520 4.239 13.696 1.00 97.69 241 TYR A N 1
ATOM 1846 C CA . TYR A 1 241 ? 16.574 5.560 13.071 1.00 97.69 241 TYR A CA 1
ATOM 1847 C C . TYR A 1 241 ? 17.377 6.522 13.946 1.00 97.69 241 TYR A C 1
ATOM 1849 O O . TYR A 1 241 ? 16.780 7.394 14.576 1.00 97.69 241 TYR A O 1
ATOM 1857 N N . PRO A 1 242 ? 18.712 6.407 14.038 1.00 96.94 242 PRO A N 1
ATOM 1858 C CA . PRO A 1 242 ? 19.516 7.330 14.834 1.00 96.94 242 PRO A CA 1
ATOM 1859 C C . PRO A 1 242 ? 19.403 8.781 14.337 1.00 96.94 242 PRO A C 1
ATOM 1861 O O . PRO A 1 242 ? 19.342 9.051 13.138 1.00 96.94 242 PRO A O 1
ATOM 1864 N N . ALA A 1 243 ? 19.446 9.744 15.264 1.00 96.31 243 ALA A N 1
ATOM 1865 C CA . ALA A 1 243 ? 19.478 11.183 14.970 1.00 96.31 243 ALA A CA 1
ATOM 1866 C C . ALA A 1 243 ? 20.858 11.656 14.451 1.00 96.31 243 ALA A C 1
ATOM 1868 O O . ALA A 1 243 ? 21.459 12.587 14.990 1.00 96.31 243 ALA A O 1
ATOM 1869 N N . VAL A 1 244 ? 21.372 10.983 13.421 1.00 95.88 244 VAL A N 1
ATOM 1870 C CA . VAL A 1 244 ? 22.644 11.261 12.746 1.00 95.88 244 VAL A CA 1
ATOM 1871 C C . VAL A 1 244 ? 22.334 11.770 11.342 1.00 95.88 244 VAL A C 1
ATOM 1873 O O . VAL A 1 244 ? 21.576 11.140 10.615 1.00 95.88 244 VAL A O 1
ATOM 1876 N N . TYR A 1 245 ? 22.895 12.926 10.982 1.00 95.31 245 TYR A N 1
ATOM 1877 C CA . TYR A 1 245 ? 22.514 13.685 9.777 1.00 95.31 245 TYR A CA 1
ATOM 1878 C C . TYR A 1 245 ? 23.686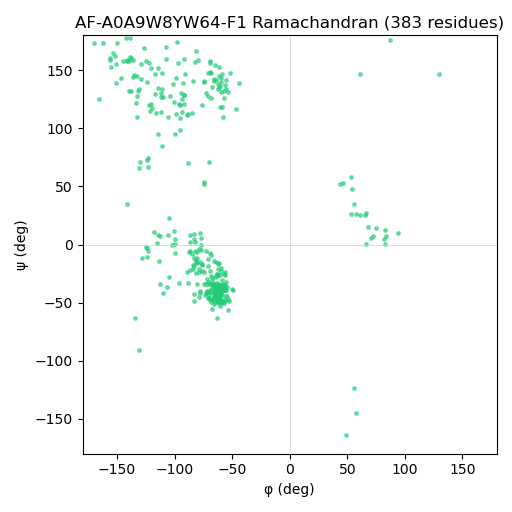 13.977 8.830 1.00 95.31 245 TYR A C 1
ATOM 1880 O O . TYR A 1 245 ? 23.518 14.597 7.786 1.00 95.31 245 TYR A O 1
ATOM 1888 N N . ASN A 1 246 ? 24.896 13.578 9.214 1.00 95.25 246 ASN A N 1
ATOM 1889 C CA . ASN A 1 246 ? 26.130 13.781 8.458 1.00 95.25 246 ASN A CA 1
ATOM 1890 C C . ASN A 1 246 ? 26.755 12.460 7.980 1.00 95.25 246 ASN A C 1
ATOM 1892 O O . ASN A 1 246 ? 27.882 12.470 7.487 1.00 95.25 246 ASN A O 1
ATOM 1896 N N . ASP A 1 247 ? 26.045 11.345 8.146 1.00 94.75 247 ASP A N 1
ATOM 1897 C CA . ASP A 1 247 ? 26.468 10.022 7.704 1.00 94.75 247 ASP A CA 1
ATOM 1898 C C . ASP A 1 247 ? 25.790 9.690 6.374 1.00 94.75 247 ASP A C 1
ATOM 1900 O O . ASP A 1 247 ? 24.577 9.513 6.306 1.00 94.75 247 ASP A O 1
ATOM 1904 N N . THR A 1 248 ? 26.582 9.605 5.307 1.00 92.81 248 THR A N 1
ATOM 1905 C CA . THR A 1 248 ? 26.088 9.331 3.952 1.00 92.81 248 THR A CA 1
ATOM 1906 C C . THR A 1 248 ? 25.648 7.882 3.741 1.00 92.81 248 THR A C 1
ATOM 1908 O O . THR A 1 248 ? 25.169 7.560 2.659 1.00 92.81 248 THR A O 1
ATOM 1911 N N . SER A 1 249 ? 25.856 6.993 4.719 1.00 92.31 249 SER A N 1
ATOM 1912 C CA . SER A 1 249 ? 25.320 5.626 4.685 1.00 92.31 249 SER A CA 1
ATOM 1913 C C . SER A 1 249 ? 23.851 5.550 5.110 1.00 92.31 249 SER A C 1
ATOM 1915 O O . SER A 1 249 ? 23.190 4.548 4.837 1.00 92.31 249 SER A O 1
ATOM 1917 N N . LEU A 1 250 ? 23.326 6.601 5.747 1.00 94.56 250 LEU A N 1
ATOM 1918 C CA . LEU A 1 250 ? 21.924 6.693 6.139 1.00 94.56 250 LEU A CA 1
ATOM 1919 C C . LEU A 1 250 ? 21.094 7.358 5.030 1.00 94.56 250 LEU A C 1
ATOM 1921 O O . LEU A 1 250 ? 21.579 8.273 4.362 1.00 94.56 250 LEU A O 1
ATOM 1925 N N . PRO A 1 251 ? 19.819 6.966 4.857 1.00 94.81 251 PRO A N 1
ATOM 1926 C CA . PRO A 1 251 ? 18.946 7.545 3.836 1.00 94.81 251 PRO A CA 1
ATOM 1927 C C . PRO A 1 251 ? 18.386 8.931 4.213 1.00 94.81 251 PRO A C 1
ATOM 1929 O O . PRO A 1 251 ? 17.513 9.449 3.520 1.00 94.81 251 PRO A O 1
ATOM 1932 N N . TRP A 1 252 ? 18.875 9.552 5.293 1.00 95.62 252 TRP A N 1
ATOM 1933 C CA . TRP A 1 252 ? 18.443 10.874 5.744 1.00 95.62 252 TRP A CA 1
ATOM 1934 C C . TRP A 1 252 ? 19.617 11.779 6.128 1.00 95.62 252 TRP A C 1
ATOM 1936 O O . TRP A 1 252 ? 20.609 11.356 6.715 1.00 95.62 252 TRP A O 1
ATOM 1946 N N . SER A 1 253 ? 19.452 13.071 5.859 1.00 96.31 253 SER A N 1
ATOM 1947 C CA . SER A 1 253 ? 20.381 14.156 6.194 1.00 96.31 253 SER A CA 1
ATOM 1948 C C . SER A 1 253 ? 19.722 15.280 7.004 1.00 96.31 253 SER A C 1
ATOM 1950 O O . SER A 1 253 ? 20.377 16.232 7.426 1.00 96.31 253 SER A O 1
ATOM 1952 N N . THR A 1 254 ? 18.415 15.178 7.259 1.00 96.38 254 THR A N 1
ATOM 1953 C CA . THR A 1 254 ? 17.646 16.143 8.054 1.00 96.38 254 THR A CA 1
ATOM 1954 C C . THR A 1 254 ? 16.668 15.440 9.002 1.00 96.38 254 THR A C 1
ATOM 1956 O O . THR A 1 254 ? 16.299 14.288 8.761 1.00 96.38 254 THR A O 1
ATOM 1959 N N . PRO A 1 255 ? 16.186 16.116 10.068 1.00 96.94 255 PRO A N 1
ATOM 1960 C CA . PRO A 1 255 ? 15.133 15.565 10.924 1.00 96.94 255 PRO A CA 1
ATOM 1961 C C . PRO A 1 255 ? 13.852 15.199 10.161 1.00 96.94 255 PRO A C 1
ATOM 1963 O O . PRO A 1 255 ? 13.231 14.184 10.470 1.00 96.94 255 PRO A O 1
ATOM 1966 N N . PHE A 1 256 ? 13.500 15.986 9.138 1.00 97.00 256 PHE A N 1
ATOM 1967 C CA . PHE A 1 256 ? 12.353 15.710 8.274 1.00 97.00 256 PHE A CA 1
ATOM 1968 C C . PHE A 1 256 ? 12.560 14.419 7.478 1.00 97.00 256 PHE A C 1
ATOM 1970 O O . PHE A 1 256 ? 11.699 13.549 7.504 1.00 97.00 256 PHE A O 1
ATOM 1977 N N . GLU A 1 257 ? 13.714 14.254 6.825 1.00 96.81 257 GLU A N 1
ATOM 1978 C CA . GLU A 1 257 ? 14.023 13.043 6.050 1.00 96.81 257 GLU A CA 1
ATOM 1979 C C . GLU A 1 257 ? 14.081 11.792 6.930 1.00 96.81 257 GLU A C 1
ATOM 1981 O O . GLU A 1 257 ? 13.643 10.727 6.503 1.00 96.81 257 GLU A O 1
ATOM 1986 N N . ARG A 1 258 ? 14.557 11.912 8.176 1.00 97.44 258 ARG A N 1
ATOM 1987 C CA . ARG A 1 258 ? 14.553 10.811 9.150 1.00 97.44 258 ARG A CA 1
ATOM 1988 C C . ARG A 1 258 ? 13.129 10.354 9.465 1.00 97.44 258 ARG A C 1
ATOM 1990 O O . ARG A 1 258 ? 12.849 9.159 9.419 1.00 97.44 258 ARG A O 1
ATOM 1997 N N . LEU A 1 259 ? 12.227 11.294 9.763 1.00 97.75 259 LEU A N 1
ATOM 1998 C CA . LEU A 1 259 ? 10.817 10.977 10.005 1.00 97.75 259 LEU A CA 1
ATOM 1999 C C . LEU A 1 259 ? 10.138 10.441 8.738 1.00 97.75 259 LEU A C 1
ATOM 2001 O O . LEU A 1 259 ? 9.447 9.430 8.805 1.00 97.75 259 LEU A O 1
ATOM 2005 N N . MET A 1 260 ? 10.379 11.074 7.589 1.00 97.50 260 MET A N 1
ATOM 2006 C CA . MET A 1 260 ? 9.848 10.649 6.295 1.00 97.50 260 MET A CA 1
ATOM 2007 C C . MET A 1 260 ? 10.289 9.230 5.943 1.00 97.50 260 MET A C 1
ATOM 2009 O O . MET A 1 260 ? 9.480 8.451 5.456 1.00 97.50 260 MET A O 1
ATOM 2013 N N . THR A 1 261 ? 11.540 8.864 6.226 1.00 97.75 261 THR A N 1
ATOM 2014 C CA . THR A 1 261 ? 12.027 7.496 6.009 1.00 97.75 261 THR A CA 1
ATOM 2015 C C . THR A 1 261 ? 11.235 6.509 6.861 1.00 97.75 261 THR A C 1
ATOM 2017 O O . THR A 1 261 ? 10.710 5.546 6.318 1.00 97.75 261 THR A O 1
ATOM 2020 N N . ALA A 1 262 ? 11.077 6.765 8.166 1.00 97.81 262 ALA A N 1
ATOM 2021 C CA . ALA A 1 262 ? 10.323 5.866 9.040 1.00 97.81 262 ALA A CA 1
ATOM 2022 C C . ALA A 1 262 ? 8.857 5.725 8.613 1.00 97.81 262 ALA A C 1
ATOM 2024 O O . ALA A 1 262 ? 8.385 4.605 8.448 1.00 97.81 262 ALA A O 1
ATOM 2025 N N . VAL A 1 263 ? 8.159 6.842 8.365 1.00 97.88 263 VAL A N 1
ATOM 2026 C CA . VAL A 1 263 ? 6.764 6.829 7.887 1.00 97.88 263 VAL A CA 1
ATOM 2027 C C . VAL A 1 263 ? 6.645 6.093 6.552 1.00 97.88 263 VAL A C 1
ATOM 2029 O O . VAL A 1 263 ? 5.713 5.315 6.361 1.00 97.88 263 VAL A O 1
ATOM 2032 N N . GLY A 1 264 ? 7.603 6.288 5.642 1.00 98.06 264 GLY A N 1
ATOM 2033 C CA . GLY A 1 264 ? 7.653 5.591 4.357 1.00 98.06 264 GLY A CA 1
ATOM 2034 C C . GLY A 1 264 ? 7.823 4.086 4.522 1.00 98.06 264 GLY A C 1
ATOM 2035 O O . GLY A 1 264 ? 7.127 3.313 3.869 1.00 98.06 264 GLY A O 1
ATOM 2036 N N . GLU A 1 265 ? 8.709 3.682 5.428 1.00 98.38 265 GLU A N 1
ATOM 2037 C CA . GLU A 1 265 ? 9.048 2.289 5.689 1.00 98.38 265 GLU A CA 1
ATOM 2038 C C . GLU A 1 265 ? 7.887 1.510 6.313 1.00 98.38 265 GLU A C 1
ATOM 2040 O O . GLU A 1 265 ? 7.444 0.540 5.698 1.00 98.38 265 GLU A O 1
ATOM 2045 N N . PHE A 1 266 ? 7.316 1.950 7.440 1.00 97.31 266 PHE A N 1
ATOM 2046 C CA . PHE A 1 266 ? 6.233 1.187 8.083 1.00 97.31 266 PHE A CA 1
ATOM 2047 C C . PHE A 1 266 ? 4.871 1.316 7.387 1.00 97.31 266 PHE A C 1
ATOM 2049 O O . PHE A 1 266 ? 3.983 0.522 7.673 1.00 97.31 266 PHE A O 1
ATOM 2056 N N . THR A 1 267 ? 4.666 2.315 6.517 1.00 97.38 267 THR A N 1
ATOM 2057 C CA . THR A 1 267 ? 3.373 2.493 5.827 1.00 97.38 267 THR A CA 1
ATOM 2058 C C . THR A 1 267 ? 3.365 1.866 4.432 1.00 97.38 267 THR A C 1
ATOM 2060 O O . THR A 1 267 ? 2.315 1.398 3.999 1.00 97.38 267 THR A O 1
ATOM 2063 N N . PHE A 1 268 ? 4.503 1.850 3.721 1.00 98.19 268 PHE A N 1
ATOM 2064 C CA . PHE A 1 268 ? 4.567 1.485 2.296 1.00 98.19 268 PHE A CA 1
ATOM 2065 C C . PHE A 1 268 ? 5.718 0.524 1.968 1.00 98.19 268 PHE A C 1
ATOM 2067 O O . PHE A 1 268 ? 5.492 -0.597 1.516 1.00 98.19 268 PHE A O 1
ATOM 2074 N N . VAL A 1 269 ? 6.961 0.973 2.167 1.00 98.44 269 VAL A N 1
ATOM 2075 C CA . VAL A 1 269 ? 8.161 0.359 1.575 1.00 98.44 269 VAL A CA 1
ATOM 2076 C C . VAL A 1 269 ? 8.409 -1.033 2.149 1.00 98.44 269 VAL A C 1
ATOM 2078 O O . VAL A 1 269 ? 8.589 -1.987 1.395 1.00 98.44 269 VAL A O 1
ATOM 2081 N N . CYS A 1 270 ? 8.335 -1.194 3.473 1.00 98.56 270 CYS A N 1
ATOM 2082 C CA . CYS A 1 270 ? 8.571 -2.499 4.077 1.00 98.56 270 CYS A CA 1
ATOM 2083 C C . CYS A 1 270 ? 7.462 -3.505 3.740 1.00 98.56 270 CYS A C 1
ATOM 2085 O O . CYS A 1 270 ? 7.741 -4.696 3.661 1.00 98.56 270 CYS A O 1
ATOM 2087 N N . HIS A 1 271 ? 6.229 -3.062 3.466 1.00 98.00 271 HIS A N 1
ATOM 2088 C CA . HIS A 1 271 ? 5.169 -3.969 3.019 1.00 98.00 271 HIS A CA 1
ATOM 2089 C C . HIS A 1 271 ? 5.491 -4.605 1.665 1.00 98.00 271 HIS A C 1
ATOM 2091 O O . HIS A 1 271 ? 5.251 -5.799 1.496 1.00 98.00 271 HIS A O 1
ATOM 2097 N N . ALA A 1 272 ? 6.072 -3.849 0.724 1.00 97.69 272 ALA A N 1
ATOM 2098 C CA . ALA A 1 272 ? 6.531 -4.406 -0.549 1.00 97.69 272 ALA A CA 1
ATOM 2099 C C . ALA A 1 272 ? 7.590 -5.501 -0.320 1.00 97.69 272 ALA A C 1
ATOM 2101 O O . ALA A 1 272 ? 7.420 -6.616 -0.814 1.00 97.69 272 ALA A O 1
ATOM 2102 N N . TYR A 1 273 ? 8.592 -5.227 0.523 1.00 97.62 273 TYR A N 1
ATOM 2103 C CA . TYR A 1 273 ? 9.617 -6.201 0.922 1.00 97.62 273 TYR A CA 1
ATOM 2104 C C . TYR A 1 273 ? 9.023 -7.462 1.563 1.00 97.62 273 TYR A C 1
ATOM 2106 O O . TYR A 1 273 ? 9.356 -8.578 1.170 1.00 97.62 273 TYR A O 1
ATOM 2114 N N . PHE A 1 274 ? 8.102 -7.316 2.522 1.00 97.12 274 PHE A N 1
ATOM 2115 C CA . PHE A 1 274 ? 7.497 -8.461 3.216 1.00 97.12 274 PHE A CA 1
ATOM 2116 C C . PHE A 1 274 ? 6.732 -9.373 2.259 1.00 97.12 274 PHE A C 1
ATOM 2118 O O . PHE A 1 274 ? 6.797 -10.594 2.385 1.00 97.12 274 PHE A O 1
ATOM 2125 N N . ILE A 1 275 ? 6.015 -8.785 1.301 1.00 96.56 275 ILE A N 1
ATOM 2126 C CA . ILE A 1 275 ? 5.256 -9.527 0.292 1.00 96.56 275 ILE A CA 1
ATOM 2127 C C . ILE A 1 275 ? 6.211 -10.218 -0.681 1.00 96.56 275 ILE A C 1
ATOM 2129 O O . ILE A 1 275 ? 6.036 -11.406 -0.952 1.00 96.56 275 ILE A O 1
ATOM 2133 N N . GLY A 1 276 ? 7.222 -9.497 -1.176 1.00 95.25 276 GLY A N 1
ATOM 2134 C CA . GLY A 1 276 ? 8.240 -10.037 -2.074 1.00 95.25 276 GLY A CA 1
ATOM 2135 C C . GLY A 1 276 ? 8.954 -11.245 -1.470 1.00 95.25 276 GLY A C 1
ATOM 2136 O O . GLY A 1 276 ? 9.020 -12.293 -2.110 1.00 95.25 276 GLY A O 1
ATOM 2137 N N . GLU A 1 277 ? 9.406 -11.143 -0.216 1.00 94.38 277 GLU A N 1
ATOM 2138 C CA . GLU A 1 277 ? 10.081 -12.245 0.479 1.00 94.38 277 GLU A CA 1
ATOM 2139 C C . GLU A 1 277 ? 9.130 -13.426 0.720 1.00 94.38 277 GLU A C 1
ATOM 2141 O O . GLU A 1 277 ? 9.432 -14.563 0.353 1.00 94.38 277 GLU A O 1
ATOM 2146 N N . ALA A 1 278 ? 7.952 -13.175 1.299 1.00 94.12 278 ALA A N 1
ATOM 2147 C CA . ALA A 1 278 ? 7.041 -14.247 1.691 1.00 94.12 278 ALA A CA 1
ATOM 2148 C C . ALA A 1 278 ? 6.511 -15.045 0.490 1.00 94.12 278 ALA A C 1
ATOM 2150 O O . ALA A 1 278 ? 6.306 -16.259 0.592 1.00 94.12 278 ALA A O 1
ATOM 2151 N N . LEU A 1 279 ? 6.243 -14.389 -0.641 1.00 91.50 279 LEU A N 1
ATOM 2152 C CA . LEU A 1 279 ? 5.714 -15.056 -1.832 1.00 91.50 279 LEU A CA 1
ATOM 2153 C C . LEU A 1 279 ? 6.843 -15.591 -2.724 1.00 91.50 279 LEU A C 1
ATOM 2155 O O . LEU A 1 279 ? 6.686 -16.674 -3.284 1.00 91.50 279 LEU A O 1
ATOM 2159 N N . GLY A 1 280 ? 7.997 -14.918 -2.775 1.00 87.00 280 GLY A N 1
ATOM 2160 C CA . GLY A 1 280 ? 9.185 -15.398 -3.486 1.00 87.00 280 GLY A CA 1
ATOM 2161 C C . GLY A 1 280 ? 9.769 -16.678 -2.886 1.00 87.00 280 GLY A C 1
ATOM 2162 O O . GLY A 1 280 ? 10.165 -17.574 -3.625 1.00 87.00 280 GLY A O 1
ATOM 2163 N N . ALA A 1 281 ? 9.717 -16.838 -1.559 1.00 79.06 281 ALA A N 1
ATOM 2164 C CA . ALA A 1 281 ? 10.214 -18.035 -0.872 1.00 79.06 281 ALA A CA 1
ATOM 2165 C C . ALA A 1 281 ? 9.462 -19.338 -1.226 1.00 79.06 281 ALA A C 1
ATOM 2167 O O . ALA A 1 281 ? 9.938 -20.431 -0.913 1.00 79.06 281 ALA A O 1
ATOM 2168 N N . GLN A 1 282 ? 8.276 -19.264 -1.845 1.00 71.69 282 GLN A N 1
ATOM 2169 C CA . GLN A 1 282 ? 7.541 -20.461 -2.281 1.00 71.69 282 GLN A CA 1
ATOM 2170 C C . GLN A 1 282 ? 8.113 -21.048 -3.570 1.00 71.69 282 GLN A C 1
ATOM 2172 O O . GLN A 1 282 ? 8.174 -22.270 -3.729 1.00 71.69 282 GLN A O 1
ATOM 2177 N N . ASN A 1 283 ? 8.492 -20.168 -4.490 1.00 75.81 283 ASN A N 1
ATOM 2178 C CA . ASN A 1 283 ? 9.089 -20.468 -5.776 1.00 75.81 283 ASN A CA 1
ATOM 2179 C C . ASN A 1 283 ? 9.661 -19.158 -6.307 1.00 75.81 283 ASN A C 1
ATOM 2181 O O . ASN A 1 283 ? 8.917 -18.187 -6.449 1.00 75.81 283 ASN A O 1
ATOM 2185 N N . ASP A 1 284 ? 10.948 -19.153 -6.648 1.00 68.38 284 ASP A N 1
ATOM 2186 C CA . ASP A 1 284 ? 11.644 -17.939 -7.073 1.00 68.38 284 ASP A CA 1
ATOM 2187 C C . ASP A 1 284 ? 10.862 -17.188 -8.167 1.00 68.38 284 ASP A C 1
ATOM 2189 O O . ASP A 1 284 ? 10.722 -15.975 -8.116 1.00 68.38 284 ASP A O 1
ATOM 2193 N N . ASN A 1 285 ? 10.228 -17.894 -9.108 1.00 77.69 285 ASN A N 1
ATOM 2194 C CA . ASN A 1 285 ? 9.522 -17.269 -10.236 1.00 77.69 285 ASN A CA 1
ATOM 2195 C C . ASN A 1 285 ? 8.139 -16.667 -9.915 1.00 77.69 285 ASN A C 1
ATOM 2197 O O . ASN A 1 285 ? 7.444 -16.241 -10.847 1.00 77.69 285 ASN A O 1
ATOM 2201 N N . ASP A 1 286 ? 7.728 -16.650 -8.646 1.00 87.75 286 ASP A N 1
ATOM 2202 C CA . ASP A 1 286 ? 6.416 -16.160 -8.220 1.00 87.75 286 ASP A CA 1
ATOM 2203 C C . ASP A 1 286 ? 6.453 -14.725 -7.666 1.00 87.75 286 ASP A C 1
ATOM 2205 O O . ASP A 1 286 ? 5.386 -14.145 -7.470 1.00 87.75 286 ASP A O 1
ATOM 2209 N N . ALA A 1 287 ? 7.634 -14.118 -7.480 1.00 96.25 287 ALA A N 1
ATOM 2210 C CA . ALA A 1 287 ? 7.764 -12.739 -7.004 1.00 96.25 287 ALA A CA 1
ATOM 2211 C C . ALA A 1 287 ? 8.712 -11.882 -7.855 1.00 96.25 287 ALA A C 1
ATOM 2213 O O . ALA A 1 287 ? 9.844 -12.263 -8.162 1.00 96.25 287 ALA A O 1
ATOM 2214 N N . TYR A 1 288 ? 8.246 -10.679 -8.180 1.00 98.25 288 TYR A N 1
ATOM 2215 C CA . TYR A 1 288 ? 8.979 -9.637 -8.894 1.00 98.25 288 TYR A CA 1
ATOM 2216 C C . TYR A 1 288 ? 8.802 -8.313 -8.153 1.00 98.25 288 TYR A C 1
ATOM 2218 O O . TYR A 1 288 ? 7.724 -8.055 -7.617 1.00 98.25 288 TYR A O 1
ATOM 2226 N N . SER A 1 289 ? 9.825 -7.462 -8.145 1.00 98.06 289 SER A N 1
ATOM 2227 C CA . SER A 1 289 ? 9.752 -6.151 -7.501 1.00 98.06 289 SER A CA 1
ATOM 2228 C C . SER A 1 289 ? 10.372 -5.050 -8.358 1.00 98.06 289 SER A C 1
ATOM 2230 O O . SER A 1 289 ? 11.344 -5.288 -9.081 1.00 98.06 289 SER A O 1
ATOM 2232 N N . TYR A 1 290 ? 9.797 -3.847 -8.319 1.00 98.69 290 TYR A N 1
ATOM 2233 C CA . TYR A 1 290 ? 10.419 -2.670 -8.919 1.00 98.69 290 TYR A CA 1
ATOM 2234 C C . TYR A 1 290 ? 10.486 -1.482 -7.955 1.00 98.69 290 TYR A C 1
ATOM 2236 O O . TYR A 1 290 ? 9.532 -1.168 -7.241 1.00 98.69 290 TYR A O 1
ATOM 2244 N N . LEU A 1 291 ? 11.596 -0.750 -8.040 1.00 98.69 291 LEU A N 1
ATOM 2245 C CA . LEU A 1 291 ? 11.756 0.576 -7.459 1.00 98.69 291 LEU A CA 1
ATOM 2246 C C . LEU A 1 291 ? 11.466 1.621 -8.532 1.00 98.69 291 LEU A C 1
ATOM 2248 O O . LEU A 1 291 ? 12.154 1.698 -9.552 1.00 98.69 291 LEU A O 1
ATOM 2252 N N . PHE A 1 292 ? 10.488 2.487 -8.296 1.00 98.62 292 PHE A N 1
ATOM 2253 C CA . PHE A 1 292 ? 10.288 3.654 -9.145 1.00 98.62 292 PHE A CA 1
ATOM 2254 C C . PHE A 1 292 ? 11.109 4.842 -8.633 1.00 98.62 292 PHE A C 1
ATOM 2256 O O . PHE A 1 292 ? 10.818 5.428 -7.583 1.00 98.62 292 PHE A O 1
ATOM 2263 N N . SER A 1 293 ? 12.129 5.225 -9.403 1.00 97.75 293 SER A N 1
ATOM 2264 C CA . SER A 1 293 ? 13.091 6.267 -9.026 1.00 97.75 293 SER A CA 1
ATOM 2265 C C . SER A 1 293 ? 13.108 7.484 -9.944 1.00 97.75 293 SER A C 1
ATOM 2267 O O . SER A 1 293 ? 13.980 8.347 -9.815 1.00 97.75 293 SER A O 1
ATOM 2269 N N . VAL A 1 294 ? 12.138 7.611 -10.857 1.00 97.56 294 VAL A N 1
ATOM 2270 C CA . VAL A 1 294 ? 11.988 8.830 -11.663 1.00 97.56 294 VAL A CA 1
ATOM 2271 C C . VAL A 1 294 ? 11.735 10.030 -10.737 1.00 97.56 294 VAL A C 1
ATOM 2273 O O . VAL A 1 294 ? 10.703 10.052 -10.063 1.00 97.56 294 VAL A O 1
ATOM 2276 N N . PRO A 1 295 ? 12.610 11.056 -10.708 1.00 95.56 295 PRO A N 1
ATOM 2277 C CA . PRO A 1 295 ? 12.437 12.196 -9.817 1.00 95.56 295 PRO A CA 1
ATOM 2278 C C . PRO A 1 295 ? 11.112 12.945 -10.063 1.00 95.56 295 PRO A C 1
ATOM 2280 O O . PRO A 1 295 ? 10.736 13.158 -11.217 1.00 95.56 295 PRO A O 1
ATOM 2283 N N . PRO A 1 296 ? 10.414 13.397 -9.005 1.00 94.69 296 PRO A N 1
ATOM 2284 C CA . PRO A 1 296 ? 10.828 13.354 -7.603 1.00 94.69 296 PRO A CA 1
ATOM 2285 C C . PRO A 1 296 ? 10.561 12.022 -6.889 1.00 94.69 296 PRO A C 1
ATOM 2287 O O . PRO A 1 296 ? 10.782 11.969 -5.696 1.00 94.69 296 PRO A O 1
ATOM 2290 N N . GLY A 1 297 ? 10.074 10.967 -7.545 1.00 94.94 297 GLY A N 1
ATOM 2291 C CA . GLY A 1 297 ? 9.923 9.643 -6.927 1.00 94.94 297 GLY A CA 1
ATOM 2292 C C . GLY A 1 297 ? 8.908 9.585 -5.783 1.00 94.94 297 GLY A C 1
ATOM 2293 O O . GLY A 1 297 ? 9.047 8.757 -4.892 1.00 94.94 297 GLY A O 1
ATOM 2294 N N . THR A 1 298 ? 7.918 10.479 -5.757 1.00 96.88 298 THR A N 1
ATOM 2295 C CA . THR A 1 298 ? 6.930 10.530 -4.669 1.00 96.88 298 THR A CA 1
ATOM 2296 C C . THR A 1 298 ? 5.840 9.481 -4.825 1.00 96.88 298 THR A C 1
ATOM 2298 O O . THR A 1 298 ? 5.530 9.090 -5.949 1.00 96.88 298 THR A O 1
ATOM 2301 N N . HIS A 1 299 ? 5.160 9.133 -3.735 1.00 97.94 299 HIS A N 1
ATOM 2302 C CA . HIS A 1 299 ? 3.967 8.280 -3.763 1.00 97.94 299 HIS A CA 1
ATOM 2303 C C . HIS A 1 299 ? 2.975 8.652 -4.872 1.00 97.94 299 HIS A C 1
ATOM 2305 O O . HIS A 1 299 ? 2.726 9.851 -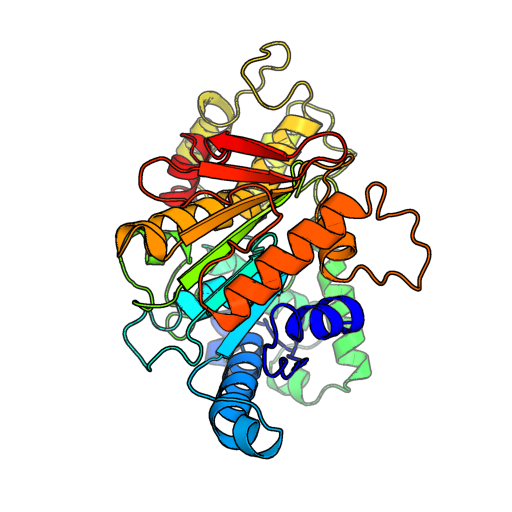5.101 1.00 97.94 299 HIS A O 1
ATOM 2311 N N . THR A 1 300 ? 2.411 7.633 -5.533 1.00 96.81 300 THR A N 1
ATOM 2312 C CA . THR A 1 300 ? 1.523 7.661 -6.720 1.00 96.81 300 THR A CA 1
ATOM 2313 C C . THR A 1 300 ? 2.150 8.160 -8.032 1.00 96.81 300 THR A C 1
ATOM 2315 O O . THR A 1 300 ? 1.451 8.283 -9.039 1.00 96.81 300 THR A O 1
ATOM 2318 N N . LEU A 1 301 ? 3.436 8.538 -8.072 1.00 96.12 301 LEU A N 1
ATOM 2319 C CA . LEU A 1 301 ? 4.006 9.139 -9.287 1.00 96.12 301 LEU A CA 1
ATOM 2320 C C . LEU A 1 301 ? 4.080 8.135 -10.447 1.00 96.12 301 LEU A C 1
ATOM 2322 O O . LEU A 1 301 ? 3.788 8.500 -11.590 1.00 96.12 301 LEU A O 1
ATOM 2326 N N . ASP A 1 302 ? 4.400 6.886 -10.132 1.00 97.31 302 ASP A N 1
ATOM 2327 C CA . ASP A 1 302 ? 4.467 5.739 -11.034 1.00 97.31 302 ASP A CA 1
ATOM 2328 C C . ASP A 1 302 ? 3.109 5.399 -11.680 1.00 97.31 302 ASP A C 1
ATOM 2330 O O . ASP A 1 302 ? 3.068 4.972 -12.832 1.00 97.31 302 ASP A O 1
ATOM 2334 N N . VAL A 1 303 ? 1.981 5.730 -11.041 1.00 96.69 303 VAL A N 1
ATOM 2335 C CA . VAL A 1 303 ? 0.630 5.621 -11.637 1.00 96.69 303 VAL A CA 1
ATOM 2336 C C . VAL A 1 303 ? 0.529 6.373 -12.968 1.00 96.69 303 VAL A C 1
ATOM 2338 O O . VAL A 1 303 ? -0.121 5.905 -13.903 1.00 96.69 303 VAL A O 1
ATOM 2341 N N . ASN A 1 304 ? 1.198 7.523 -13.106 1.00 95.25 304 ASN A N 1
ATOM 2342 C CA . ASN A 1 304 ? 1.193 8.271 -14.370 1.00 95.25 304 ASN A CA 1
ATOM 2343 C C . ASN A 1 304 ? 1.874 7.499 -15.507 1.00 95.25 304 ASN A C 1
ATOM 2345 O O . ASN A 1 304 ? 1.528 7.705 -16.668 1.00 95.25 304 ASN A O 1
ATOM 2349 N N . TYR A 1 305 ? 2.822 6.622 -15.172 1.00 96.38 305 TYR A N 1
ATOM 2350 C CA . TYR A 1 305 ? 3.536 5.761 -16.107 1.00 96.38 305 TYR A CA 1
ATOM 2351 C C . TYR A 1 305 ? 2.713 4.506 -16.408 1.00 96.38 305 TYR A C 1
ATOM 2353 O O . TYR A 1 305 ? 2.558 4.172 -17.582 1.00 96.38 305 TYR A O 1
ATOM 2361 N N . SER A 1 306 ? 2.089 3.889 -15.394 1.00 96.31 306 SER A N 1
ATOM 2362 C CA . SER A 1 306 ? 1.157 2.765 -15.577 1.00 96.31 306 SER A CA 1
ATOM 2363 C C . SER A 1 306 ? 0.026 3.116 -16.545 1.00 96.31 306 SER A C 1
ATOM 2365 O O . SER A 1 306 ? -0.277 2.353 -17.455 1.00 96.31 306 SER A O 1
ATOM 2367 N N . TYR A 1 307 ? -0.573 4.301 -16.410 1.00 94.50 307 TYR A N 1
ATOM 2368 C CA . TYR A 1 307 ? -1.726 4.728 -17.215 1.00 94.50 307 TYR A CA 1
ATOM 2369 C C . TYR A 1 307 ? -1.373 5.750 -18.304 1.00 94.50 307 TYR A C 1
ATOM 2371 O O . TYR A 1 307 ? -2.233 6.511 -18.755 1.00 94.50 307 TYR A O 1
ATOM 2379 N N . TYR A 1 308 ? -0.109 5.792 -18.733 1.00 94.38 308 TYR A N 1
ATOM 2380 C CA . TYR A 1 308 ? 0.316 6.686 -19.801 1.00 94.38 308 TYR A CA 1
ATOM 2381 C C . TYR A 1 308 ? -0.407 6.370 -21.119 1.00 94.38 308 TYR A C 1
ATOM 2383 O O . TYR A 1 308 ? -0.492 5.220 -21.541 1.00 94.38 308 TYR A O 1
ATOM 2391 N N . LEU A 1 309 ? -0.904 7.397 -21.808 1.00 91.25 309 LEU A N 1
ATOM 2392 C CA . LEU A 1 309 ? -1.553 7.251 -23.108 1.00 91.25 309 LEU A CA 1
ATOM 2393 C C . LEU A 1 309 ? -0.791 8.074 -24.148 1.00 91.25 309 LEU A C 1
ATOM 2395 O O . LEU A 1 309 ? -0.704 9.292 -24.021 1.00 91.25 309 LEU A O 1
ATOM 2399 N N . ASN A 1 310 ? -0.289 7.426 -25.205 1.00 84.94 310 ASN A N 1
ATOM 2400 C CA . ASN A 1 310 ? 0.521 8.074 -26.252 1.00 84.94 310 ASN A CA 1
ATOM 2401 C C . ASN A 1 310 ? -0.177 9.288 -26.900 1.00 84.94 310 ASN A C 1
ATOM 2403 O O . ASN A 1 310 ? 0.484 10.238 -27.313 1.00 84.94 310 ASN A O 1
ATOM 2407 N N . SER A 1 311 ? -1.511 9.272 -27.000 1.00 82.94 311 SER A N 1
ATOM 2408 C CA . SER A 1 311 ? -2.297 10.375 -27.570 1.00 82.94 311 SER A CA 1
ATOM 2409 C C . SER A 1 311 ? -2.511 11.549 -26.610 1.00 82.94 311 SER A C 1
ATOM 2411 O O . SER A 1 311 ? -3.123 12.546 -26.992 1.00 82.94 311 SER A O 1
ATOM 2413 N N . THR A 1 312 ? -2.055 11.444 -25.361 1.00 80.44 312 THR A N 1
ATOM 2414 C CA . THR A 1 312 ? -2.255 12.451 -24.320 1.00 80.44 312 THR A CA 1
ATOM 2415 C C . THR A 1 312 ? -0.909 12.971 -23.842 1.00 80.44 312 THR A C 1
ATOM 2417 O O . THR A 1 312 ? -0.086 12.248 -23.287 1.00 80.44 312 THR A O 1
ATOM 2420 N N . TRP A 1 313 ? -0.685 14.268 -24.039 1.00 76.81 313 TRP A N 1
ATOM 2421 C CA . TRP A 1 313 ? 0.488 14.925 -23.480 1.00 76.81 313 TRP A CA 1
ATOM 2422 C C . TRP A 1 313 ? 0.391 14.980 -21.949 1.00 76.81 313 TRP A C 1
ATOM 2424 O O . TRP A 1 313 ? -0.659 15.322 -21.405 1.00 76.81 313 TRP A O 1
ATOM 2434 N N . SER A 1 314 ? 1.489 14.662 -21.261 1.00 80.88 314 SER A N 1
ATOM 2435 C CA . SER A 1 314 ? 1.590 14.689 -19.801 1.00 80.88 314 SER A CA 1
ATOM 2436 C C . SER A 1 314 ? 2.922 15.301 -19.384 1.00 80.88 314 SER A C 1
ATOM 2438 O O . SER A 1 314 ? 3.968 14.904 -19.888 1.00 80.88 314 SER A O 1
ATOM 2440 N N . THR A 1 315 ? 2.896 16.246 -18.443 1.00 83.62 315 THR A N 1
ATOM 2441 C CA . THR A 1 315 ? 4.111 16.766 -17.789 1.00 83.62 315 THR A CA 1
ATOM 2442 C C . THR A 1 315 ? 4.652 15.832 -16.711 1.00 83.62 315 THR A C 1
ATOM 2444 O O . THR A 1 315 ? 5.779 16.018 -16.264 1.00 83.62 315 THR A O 1
ATOM 2447 N N . LEU A 1 316 ? 3.849 14.860 -16.267 1.00 87.88 316 LEU A N 1
ATOM 2448 C CA . LEU A 1 316 ? 4.194 13.936 -15.184 1.00 87.88 316 LEU A CA 1
ATOM 2449 C C . LEU A 1 316 ? 4.975 12.717 -15.696 1.00 87.88 316 LEU A C 1
ATOM 2451 O O . LEU A 1 316 ? 5.710 12.094 -14.934 1.00 87.88 316 LEU A O 1
ATOM 2455 N N . VAL A 1 317 ? 4.857 12.407 -16.992 1.00 92.88 317 VAL A N 1
ATOM 2456 C CA . VAL A 1 317 ? 5.655 11.379 -17.671 1.00 92.88 317 VAL A CA 1
ATOM 2457 C C . VAL A 1 317 ? 6.792 12.057 -18.424 1.00 92.88 317 VAL A C 1
ATOM 2459 O O . VAL A 1 317 ? 6.627 12.526 -19.547 1.00 92.88 317 VAL A O 1
ATOM 2462 N N . VAL A 1 318 ? 7.957 12.127 -17.783 1.00 93.94 318 VAL A N 1
ATOM 2463 C CA . VAL A 1 318 ? 9.145 12.800 -18.329 1.00 93.94 318 VAL A CA 1
ATOM 2464 C C . VAL A 1 318 ? 9.956 11.900 -19.265 1.00 93.94 318 VAL A C 1
ATOM 2466 O O . VAL A 1 318 ? 10.731 12.405 -20.075 1.00 93.94 318 VAL A O 1
ATOM 2469 N N . ASN A 1 319 ? 9.746 10.580 -19.206 1.00 94.69 319 ASN A N 1
ATOM 2470 C CA . ASN A 1 319 ? 10.306 9.620 -20.153 1.00 94.69 319 ASN A CA 1
ATOM 2471 C C . ASN A 1 319 ? 9.228 8.636 -20.639 1.00 94.69 319 ASN A C 1
ATOM 2473 O O . ASN A 1 319 ? 8.776 7.760 -19.901 1.00 94.69 319 ASN A O 1
ATOM 2477 N N . VAL A 1 320 ? 8.847 8.775 -21.911 1.00 94.06 320 VAL A N 1
ATOM 2478 C CA . VAL A 1 320 ? 7.841 7.924 -22.564 1.00 94.06 320 VAL A CA 1
ATOM 2479 C C . VAL A 1 320 ? 8.309 6.475 -22.676 1.00 94.06 320 VAL A C 1
ATOM 2481 O O . VAL A 1 320 ? 7.514 5.568 -22.466 1.00 94.06 320 VAL A O 1
ATOM 2484 N N . TH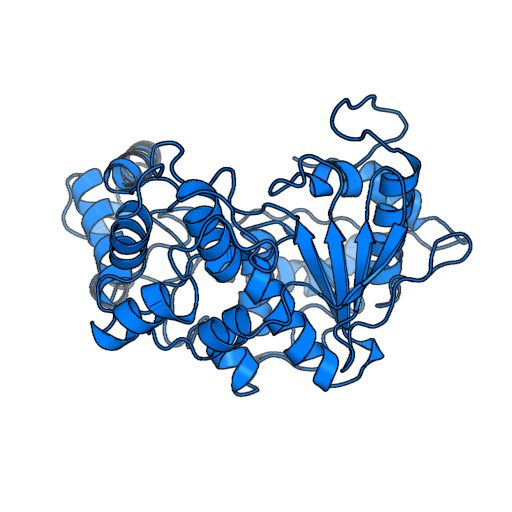R A 1 321 ? 9.588 6.235 -22.961 1.00 94.25 321 THR A N 1
ATOM 2485 C CA . THR A 1 321 ? 10.138 4.878 -23.065 1.00 94.25 321 THR A CA 1
ATOM 2486 C C . THR A 1 321 ? 10.021 4.136 -21.735 1.00 94.25 321 THR A C 1
ATOM 2488 O O . THR A 1 321 ? 9.565 2.996 -21.724 1.00 94.25 321 THR A O 1
ATOM 2491 N N . THR A 1 322 ? 10.340 4.787 -20.609 1.00 95.94 322 THR A N 1
ATOM 2492 C CA . THR A 1 322 ? 10.160 4.202 -19.269 1.00 95.94 322 THR A CA 1
ATOM 2493 C C . THR A 1 322 ? 8.694 3.842 -19.016 1.00 95.94 322 THR A C 1
ATOM 2495 O O . THR A 1 322 ? 8.415 2.736 -18.561 1.00 95.94 322 THR A O 1
ATOM 2498 N N . ALA A 1 323 ? 7.746 4.717 -19.375 1.00 95.38 323 ALA A N 1
ATOM 2499 C CA . ALA A 1 323 ? 6.315 4.423 -19.234 1.00 95.38 323 ALA A CA 1
ATOM 2500 C C . ALA A 1 323 ? 5.891 3.224 -20.087 1.00 95.38 323 ALA A C 1
ATOM 2502 O O . ALA A 1 323 ? 5.227 2.309 -19.611 1.00 95.38 323 ALA A O 1
ATOM 2503 N N . GLN A 1 324 ? 6.344 3.181 -21.337 1.00 94.12 324 GLN A N 1
ATOM 2504 C CA . GLN A 1 324 ? 6.036 2.092 -22.253 1.00 94.12 324 GLN A CA 1
ATOM 2505 C C . GLN A 1 324 ? 6.642 0.753 -21.813 1.00 94.12 324 GLN A C 1
ATOM 2507 O O . GLN A 1 324 ? 6.026 -0.287 -22.052 1.00 94.12 324 GLN A O 1
ATOM 2512 N N . TYR A 1 325 ? 7.825 0.760 -21.195 1.00 95.88 325 TYR A N 1
ATOM 2513 C CA . TYR A 1 325 ? 8.407 -0.441 -20.604 1.00 95.88 325 TYR A CA 1
ATOM 2514 C C . TYR A 1 325 ? 7.620 -0.902 -19.385 1.00 95.88 325 TYR A C 1
ATOM 2516 O O . TYR A 1 325 ? 7.174 -2.046 -19.376 1.00 95.88 325 TYR A O 1
ATOM 2524 N N . MET A 1 326 ? 7.338 0.008 -18.449 1.00 97.06 326 MET A N 1
ATOM 2525 C CA . MET A 1 326 ? 6.520 -0.263 -17.266 1.00 97.06 326 MET A CA 1
ATOM 2526 C C . MET A 1 326 ? 5.165 -0.883 -17.630 1.00 97.06 326 MET A C 1
ATOM 2528 O O . MET A 1 326 ? 4.809 -1.933 -17.109 1.00 97.06 326 MET A O 1
ATOM 2532 N N . GLN A 1 327 ? 4.446 -0.303 -18.591 1.00 96.38 327 GLN A N 1
ATOM 2533 C CA . GLN A 1 327 ? 3.175 -0.847 -19.082 1.00 96.38 327 GLN A CA 1
ATOM 2534 C C . GLN A 1 327 ? 3.308 -2.255 -19.659 1.00 96.38 327 GLN A C 1
ATOM 2536 O O . GLN A 1 327 ? 2.426 -3.086 -19.463 1.00 96.38 327 GLN A O 1
ATOM 2541 N N . GLY A 1 328 ? 4.410 -2.528 -20.359 1.00 95.81 328 GLY A N 1
ATOM 2542 C CA . GLY A 1 328 ? 4.681 -3.859 -20.882 1.00 95.81 328 GLY A CA 1
ATOM 2543 C C . GLY A 1 328 ? 4.920 -4.891 -19.785 1.00 95.81 328 GLY A C 1
ATOM 2544 O O . GLY A 1 328 ? 4.360 -5.978 -19.879 1.00 95.81 328 GLY A O 1
ATOM 2545 N N . TYR A 1 329 ? 5.668 -4.538 -18.734 1.00 97.56 329 TYR A N 1
ATOM 2546 C CA . TYR A 1 329 ? 5.862 -5.413 -17.576 1.00 97.56 329 TYR A CA 1
ATOM 2547 C C . TYR A 1 329 ? 4.541 -5.706 -16.863 1.00 97.56 329 TYR A C 1
ATOM 2549 O O . TYR A 1 329 ? 4.244 -6.866 -16.590 1.00 97.56 329 TYR A O 1
ATOM 2557 N N . LEU A 1 330 ? 3.730 -4.672 -16.609 1.00 97.81 330 LEU A N 1
ATOM 2558 C CA . LEU A 1 330 ? 2.437 -4.800 -15.929 1.00 97.81 330 LEU A CA 1
ATOM 2559 C C . LEU A 1 330 ? 1.484 -5.726 -16.695 1.00 97.81 330 LEU A C 1
ATOM 2561 O O . LEU A 1 330 ? 0.902 -6.636 -16.110 1.00 97.81 330 LEU A O 1
ATOM 2565 N N . ILE A 1 331 ? 1.344 -5.518 -18.006 1.00 96.50 331 ILE A N 1
ATOM 2566 C CA . ILE A 1 331 ? 0.442 -6.319 -18.840 1.00 96.50 331 ILE A CA 1
ATOM 2567 C C . ILE A 1 331 ? 0.936 -7.745 -19.018 1.00 96.50 331 ILE A C 1
ATOM 2569 O O . ILE A 1 331 ? 0.165 -8.681 -18.831 1.00 96.50 331 ILE A O 1
ATOM 2573 N N . ASN A 1 332 ? 2.219 -7.936 -19.312 1.00 95.88 332 ASN A N 1
ATOM 2574 C CA . ASN A 1 332 ? 2.751 -9.278 -19.509 1.00 95.88 332 ASN A CA 1
ATOM 2575 C C . ASN A 1 332 ? 2.702 -10.089 -18.201 1.00 95.88 332 ASN A C 1
ATOM 2577 O O . ASN A 1 332 ? 2.409 -11.287 -18.214 1.00 95.88 332 ASN A O 1
ATOM 2581 N N . PHE A 1 333 ? 2.892 -9.427 -17.053 1.00 97.31 333 PHE A N 1
ATOM 2582 C CA . PHE A 1 333 ? 2.664 -10.046 -15.753 1.00 97.31 333 PHE A CA 1
ATOM 2583 C C . PHE A 1 333 ? 1.194 -10.404 -15.532 1.00 97.31 333 PHE A C 1
ATOM 2585 O O . PHE A 1 333 ? 0.917 -11.505 -15.060 1.00 97.31 333 PHE A O 1
ATOM 2592 N N . ALA A 1 334 ? 0.257 -9.537 -15.918 1.00 96.00 334 ALA A N 1
ATOM 2593 C CA . ALA A 1 334 ? -1.164 -9.850 -15.815 1.00 96.00 334 ALA A CA 1
ATOM 2594 C C . ALA A 1 334 ? -1.575 -11.047 -16.701 1.00 96.00 334 ALA A C 1
ATOM 2596 O O . ALA A 1 334 ? -2.377 -11.890 -16.308 1.00 96.00 334 ALA A O 1
ATOM 2597 N N . GLU A 1 335 ? -0.989 -11.167 -17.891 1.00 93.06 335 GLU A N 1
ATOM 2598 C CA . GLU A 1 335 ? -1.317 -12.224 -18.853 1.00 93.06 335 GLU A CA 1
ATOM 2599 C C . GLU A 1 335 ? -0.680 -13.577 -18.511 1.00 93.06 335 GLU A C 1
ATOM 2601 O O . GLU A 1 335 ? -1.319 -14.625 -18.652 1.00 93.06 335 GLU A O 1
ATOM 2606 N N . ALA A 1 336 ? 0.585 -13.567 -18.081 1.00 92.62 336 ALA A N 1
ATOM 2607 C CA . ALA A 1 336 ? 1.419 -14.766 -17.976 1.00 92.62 336 ALA A CA 1
ATOM 2608 C C . ALA A 1 336 ? 1.992 -15.017 -16.570 1.00 92.62 336 ALA A C 1
ATOM 2610 O O . ALA A 1 336 ? 2.623 -16.050 -16.325 1.00 92.62 336 ALA A O 1
ATOM 2611 N N . GLY A 1 337 ? 1.794 -14.095 -15.625 1.00 94.12 337 GLY A N 1
ATOM 2612 C CA . GLY A 1 337 ? 2.398 -14.156 -14.294 1.00 94.12 337 GLY A CA 1
ATOM 2613 C C . GLY A 1 337 ? 3.917 -14.016 -14.306 1.00 94.12 337 GLY A C 1
ATOM 2614 O O . GLY A 1 337 ? 4.589 -14.589 -13.454 1.00 94.12 337 GLY A O 1
ATOM 2615 N N . GLN A 1 338 ? 4.457 -13.328 -15.310 1.00 94.50 338 GLN A N 1
ATOM 2616 C CA . GLN A 1 338 ? 5.872 -12.993 -15.435 1.00 94.50 338 GLN A CA 1
ATOM 2617 C C . GLN A 1 338 ? 5.992 -11.677 -16.226 1.00 94.50 338 GLN A C 1
ATOM 2619 O O . GLN A 1 338 ? 5.243 -11.499 -17.181 1.00 94.50 338 GLN A O 1
ATOM 2624 N N . PRO A 1 339 ? 6.870 -10.734 -15.863 1.00 96.44 339 PRO A N 1
ATOM 2625 C CA . PRO A 1 339 ? 6.914 -9.407 -16.492 1.00 96.44 339 PRO A CA 1
ATOM 2626 C C . PRO A 1 339 ? 7.662 -9.344 -17.830 1.00 96.44 339 PRO A C 1
ATOM 2628 O O . PRO A 1 339 ? 7.421 -8.448 -18.632 1.00 96.44 339 PRO A O 1
ATOM 2631 N N . ASN A 1 340 ? 8.589 -10.262 -18.081 1.00 95.06 340 ASN A N 1
ATOM 2632 C CA . ASN A 1 340 ? 9.539 -10.188 -19.183 1.00 95.06 340 ASN A CA 1
ATOM 2633 C C . ASN A 1 340 ? 8.911 -10.456 -20.556 1.00 95.06 340 ASN A C 1
ATOM 2635 O O . ASN A 1 340 ? 8.285 -11.490 -20.807 1.00 95.06 340 ASN A O 1
ATOM 2639 N N . ARG A 1 341 ? 9.201 -9.559 -21.503 1.00 89.81 341 ARG A N 1
ATOM 2640 C CA . ARG A 1 341 ? 8.834 -9.693 -22.918 1.00 89.81 341 ARG A CA 1
ATOM 2641 C C . ARG A 1 341 ? 9.954 -9.193 -23.840 1.00 89.81 341 ARG A C 1
ATOM 2643 O O . ARG A 1 341 ? 10.790 -8.396 -23.406 1.00 89.81 341 ARG A O 1
ATOM 2650 N N . PRO A 1 342 ? 9.997 -9.624 -25.116 1.00 89.88 342 PRO A N 1
ATOM 2651 C CA . PRO A 1 342 ? 11.021 -9.178 -26.056 1.00 89.88 342 PRO A CA 1
ATOM 2652 C C . PRO A 1 342 ? 11.079 -7.650 -26.199 1.00 89.88 342 PRO A C 1
ATOM 2654 O O . PRO A 1 342 ? 10.051 -6.977 -26.248 1.00 89.88 342 PRO A O 1
ATOM 2657 N N . GLY A 1 343 ? 12.291 -7.105 -26.323 1.00 90.19 343 GLY A N 1
ATOM 2658 C CA . GLY A 1 343 ? 12.503 -5.675 -26.577 1.00 90.19 343 GLY A CA 1
ATOM 2659 C C . GLY A 1 343 ? 12.462 -4.774 -25.339 1.00 90.19 343 GLY A C 1
ATOM 2660 O O . GLY A 1 343 ? 12.415 -3.556 -25.496 1.00 90.19 343 GLY A O 1
ATOM 2661 N N . GLN A 1 344 ? 12.499 -5.343 -24.131 1.00 93.75 344 GLN A N 1
ATOM 2662 C CA . GLN A 1 344 ? 12.597 -4.607 -22.868 1.00 93.75 344 GLN A CA 1
ATOM 2663 C C . GLN A 1 344 ? 13.836 -5.046 -22.076 1.00 93.75 344 GLN A C 1
ATOM 2665 O O . GLN A 1 344 ? 14.318 -6.163 -22.288 1.00 93.75 344 GLN A O 1
ATOM 2670 N N . PRO A 1 345 ? 14.366 -4.193 -21.180 1.00 96.50 345 PRO A N 1
ATOM 2671 C CA . PRO A 1 345 ? 15.316 -4.636 -20.165 1.00 96.50 345 PRO A CA 1
ATOM 2672 C C . PRO A 1 345 ? 14.769 -5.833 -19.378 1.00 96.50 345 PRO A C 1
ATOM 2674 O O . PRO A 1 345 ? 13.557 -5.947 -19.181 1.00 96.50 345 PRO A O 1
ATOM 2677 N N . GLU A 1 346 ? 15.656 -6.717 -18.936 1.00 96.44 346 GLU A N 1
ATOM 2678 C CA . GLU A 1 346 ? 15.268 -7.862 -18.118 1.00 96.44 346 GLU A CA 1
ATOM 2679 C C . GLU A 1 346 ? 14.794 -7.389 -16.741 1.00 96.44 346 GLU A C 1
ATOM 2681 O O . GLU A 1 346 ? 15.490 -6.650 -16.048 1.00 96.44 346 GLU A O 1
ATOM 2686 N N . PHE A 1 347 ? 13.596 -7.815 -16.368 1.00 97.62 347 PHE A N 1
ATOM 2687 C CA . PHE A 1 347 ? 13.027 -7.661 -15.045 1.00 97.62 347 PHE A CA 1
ATOM 2688 C C . PHE A 1 347 ? 13.461 -8.885 -14.219 1.00 97.62 347 PHE A C 1
ATOM 2690 O O . PHE A 1 347 ? 13.037 -10.007 -14.530 1.00 97.62 347 PHE A O 1
ATOM 2697 N N . PRO A 1 348 ? 14.315 -8.704 -13.198 1.00 96.62 348 PRO A N 1
ATOM 2698 C CA . PRO A 1 348 ? 14.841 -9.804 -12.411 1.00 96.62 348 PRO A CA 1
ATOM 2699 C C . PRO A 1 348 ? 13.744 -10.437 -11.557 1.00 96.62 348 PRO A C 1
ATOM 2701 O O . PRO A 1 348 ? 12.822 -9.778 -11.079 1.00 96.62 348 PRO A O 1
ATOM 2704 N N . VAL A 1 349 ? 13.880 -11.736 -11.333 1.00 95.94 349 VAL A N 1
ATOM 2705 C CA . VAL A 1 349 ? 13.174 -12.401 -10.243 1.00 95.94 349 VAL A CA 1
ATOM 2706 C C . VAL A 1 349 ? 13.633 -11.795 -8.915 1.00 95.94 349 VAL A C 1
ATOM 2708 O O . VAL A 1 349 ? 14.832 -11.576 -8.736 1.00 95.94 349 VAL A O 1
ATOM 2711 N N . TYR A 1 350 ? 12.695 -11.559 -7.994 1.00 95.44 350 TYR A N 1
ATOM 2712 C CA . TYR A 1 350 ? 13.010 -11.022 -6.674 1.00 95.44 350 TYR A CA 1
ATOM 2713 C C . TYR A 1 350 ? 13.894 -11.999 -5.883 1.00 95.44 350 TYR A C 1
ATOM 2715 O O . TYR A 1 350 ? 15.066 -11.701 -5.639 1.00 95.44 350 TYR A O 1
ATOM 2723 N N . GLY A 1 351 ? 13.352 -13.193 -5.594 1.00 86.06 351 GLY A N 1
ATOM 2724 C CA . GLY A 1 351 ? 14.038 -14.352 -5.003 1.00 86.06 351 GLY A CA 1
ATOM 2725 C C . GLY A 1 351 ? 14.889 -14.060 -3.758 1.00 86.06 351 GLY A C 1
ATOM 2726 O O . GLY A 1 351 ? 14.822 -12.989 -3.161 1.00 86.06 351 GLY A O 1
ATOM 2727 N N . ASP A 1 352 ? 15.769 -15.002 -3.412 1.00 88.25 352 ASP A N 1
ATOM 2728 C CA . ASP A 1 352 ? 16.720 -14.870 -2.288 1.00 88.25 352 ASP A CA 1
ATOM 2729 C C . ASP A 1 352 ? 17.713 -13.700 -2.444 1.00 88.25 352 ASP A C 1
ATOM 2731 O O . ASP A 1 352 ? 18.405 -13.311 -1.500 1.00 88.25 352 ASP A O 1
ATOM 2735 N N . SER A 1 353 ? 17.841 -13.164 -3.661 1.00 91.00 353 SER A N 1
ATOM 2736 C CA . SER A 1 353 ? 18.740 -12.047 -3.963 1.00 91.00 353 SER A CA 1
ATOM 2737 C C . SER A 1 353 ? 18.097 -10.675 -3.740 1.00 91.00 353 SER A C 1
ATOM 2739 O O . SER A 1 353 ? 18.814 -9.677 -3.835 1.00 91.00 353 SER A O 1
ATOM 2741 N N . HIS A 1 354 ? 16.791 -10.627 -3.442 1.00 94.81 354 HIS A N 1
ATOM 2742 C CA . HIS A 1 354 ? 16.001 -9.412 -3.223 1.00 94.81 354 HIS A CA 1
ATOM 2743 C C . HIS A 1 354 ? 16.263 -8.355 -4.305 1.00 94.81 354 HIS A C 1
ATOM 2745 O O . HIS A 1 354 ? 16.692 -7.242 -4.010 1.00 94.81 354 HIS A O 1
ATOM 2751 N N . LEU A 1 355 ? 16.128 -8.736 -5.579 1.00 96.56 355 LEU A N 1
ATOM 2752 C CA . LEU A 1 355 ? 16.459 -7.853 -6.699 1.00 96.56 355 LEU A CA 1
ATOM 2753 C C . LEU A 1 355 ? 15.248 -7.051 -7.172 1.00 96.56 355 LEU A C 1
ATOM 2755 O O . LEU A 1 355 ? 14.222 -7.620 -7.542 1.00 96.56 355 LEU A O 1
ATOM 2759 N N . ASP A 1 356 ? 15.436 -5.740 -7.274 1.00 97.69 356 ASP A N 1
ATOM 2760 C CA . ASP A 1 356 ? 14.490 -4.827 -7.898 1.00 97.69 356 ASP A CA 1
ATOM 276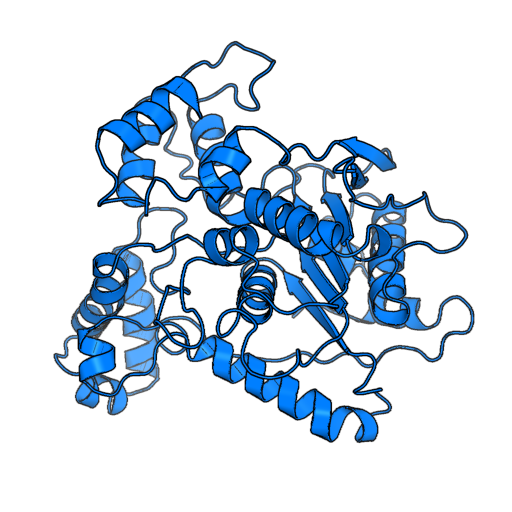1 C C . ASP A 1 356 ? 14.903 -4.498 -9.332 1.00 97.69 356 ASP A C 1
ATOM 2763 O O . ASP A 1 356 ? 16.081 -4.259 -9.630 1.00 97.69 356 ASP A O 1
ATOM 2767 N N . LEU A 1 357 ? 13.906 -4.361 -10.209 1.00 98.50 357 LEU A N 1
ATOM 2768 C CA . LEU A 1 357 ? 14.054 -3.529 -11.397 1.00 98.50 357 LEU A CA 1
ATOM 2769 C C . LEU A 1 357 ? 13.941 -2.058 -10.993 1.00 98.50 357 LEU A C 1
ATOM 2771 O O . LEU A 1 357 ? 12.900 -1.607 -10.522 1.00 98.50 357 LEU A O 1
ATOM 2775 N N . ASN A 1 358 ? 14.974 -1.268 -11.232 1.00 98.50 358 ASN A N 1
ATOM 2776 C CA . ASN A 1 358 ? 14.935 0.157 -10.958 1.00 98.50 358 ASN A CA 1
ATOM 2777 C C . ASN A 1 358 ? 14.514 0.942 -12.205 1.00 98.50 358 ASN A C 1
ATOM 2779 O O . ASN A 1 358 ? 15.219 0.996 -13.216 1.00 98.50 358 ASN A O 1
ATOM 2783 N N . LEU A 1 359 ? 13.347 1.574 -12.126 1.00 98.31 359 LEU A N 1
ATOM 2784 C CA . LEU A 1 359 ? 12.763 2.377 -13.194 1.00 98.31 359 LEU A CA 1
ATOM 2785 C C . LEU A 1 359 ? 13.118 3.855 -12.992 1.00 98.31 359 LEU A C 1
ATOM 2787 O O . LEU A 1 359 ? 12.453 4.570 -12.237 1.00 98.31 359 LEU A O 1
ATOM 2791 N N . ASN A 1 360 ? 14.144 4.332 -13.703 1.00 96.81 360 ASN A N 1
ATOM 2792 C CA . ASN A 1 360 ? 14.549 5.738 -13.715 1.00 96.81 360 ASN A CA 1
ATOM 2793 C C . ASN A 1 360 ? 14.198 6.432 -15.051 1.00 96.81 360 ASN A C 1
ATOM 2795 O O . ASN A 1 360 ? 13.797 5.818 -16.044 1.00 96.81 360 ASN A O 1
ATOM 2799 N N . GLN A 1 361 ? 14.335 7.7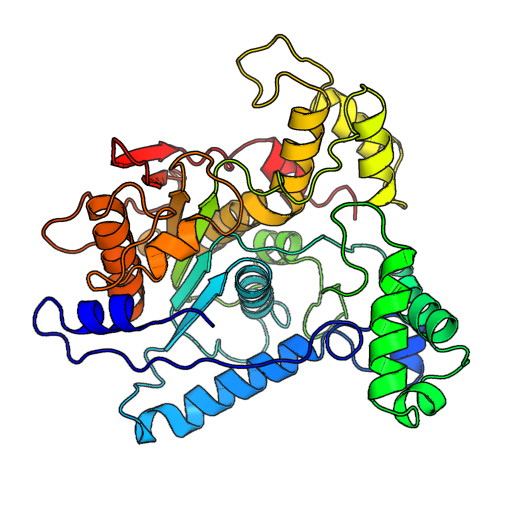60 -15.085 1.00 94.19 361 GLN A N 1
ATOM 2800 C CA . GLN A 1 361 ? 14.129 8.570 -16.287 1.00 94.19 361 GLN A CA 1
ATOM 2801 C C . GLN A 1 361 ? 15.319 8.527 -17.254 1.00 94.19 361 GLN A C 1
ATOM 2803 O O . GLN A 1 361 ? 15.133 8.811 -18.435 1.00 94.19 361 GLN A O 1
ATOM 2808 N N . THR A 1 362 ? 16.536 8.229 -16.787 1.00 94.06 362 THR A N 1
ATOM 2809 C CA . THR A 1 362 ? 17.747 8.201 -17.632 1.00 94.06 362 THR A CA 1
ATOM 2810 C C . THR A 1 362 ? 18.358 6.813 -17.789 1.00 94.06 362 THR A C 1
ATOM 2812 O O . THR A 1 362 ? 19.180 6.623 -18.684 1.00 94.06 362 THR A O 1
ATOM 2815 N N . PHE A 1 363 ? 17.959 5.848 -16.964 1.00 94.62 363 PHE A N 1
ATOM 2816 C CA . PHE A 1 363 ? 18.438 4.471 -17.007 1.00 94.62 363 PHE A CA 1
ATOM 2817 C C . PHE A 1 363 ? 17.375 3.506 -16.475 1.00 94.62 363 PHE A C 1
ATOM 2819 O O . PHE A 1 363 ? 16.422 3.912 -15.816 1.00 94.62 363 PHE A O 1
ATOM 2826 N N . ILE A 1 364 ? 17.545 2.229 -16.797 1.00 97.06 364 ILE A N 1
ATOM 2827 C CA . ILE A 1 364 ? 16.841 1.116 -16.166 1.00 97.06 364 ILE A CA 1
ATOM 2828 C C . ILE A 1 364 ? 17.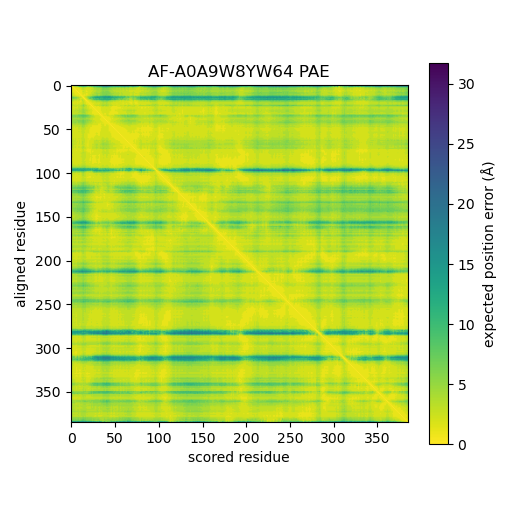912 0.081 -15.866 1.00 97.06 364 ILE A C 1
ATOM 2830 O O . ILE A 1 364 ? 18.645 -0.322 -16.774 1.00 97.06 364 ILE A O 1
ATOM 2834 N N . ASP A 1 365 ? 18.039 -0.284 -14.602 1.00 97.00 365 ASP A N 1
ATOM 2835 C CA . ASP A 1 365 ? 19.043 -1.216 -14.108 1.00 97.00 365 ASP A CA 1
ATOM 2836 C C . ASP A 1 365 ? 18.468 -2.118 -13.015 1.00 97.00 365 ASP A C 1
ATOM 2838 O O . ASP A 1 365 ? 17.291 -2.032 -12.665 1.00 97.00 365 ASP A O 1
ATOM 2842 N N . VAL A 1 366 ? 19.297 -3.039 -12.533 1.00 98.00 366 VAL A N 1
ATOM 2843 C CA . VAL A 1 366 ? 18.956 -3.970 -11.458 1.00 98.00 366 VAL A CA 1
ATOM 2844 C C . VAL A 1 366 ? 19.770 -3.597 -10.230 1.00 98.00 366 VAL A C 1
ATOM 2846 O O . VAL A 1 366 ? 20.980 -3.377 -10.334 1.00 98.00 366 VAL A O 1
ATOM 2849 N N . LEU A 1 367 ? 19.117 -3.551 -9.074 1.00 97.31 367 LEU A N 1
ATOM 2850 C CA . LEU A 1 367 ? 19.749 -3.295 -7.782 1.00 97.31 367 LEU A CA 1
ATOM 2851 C C . LEU A 1 367 ? 19.170 -4.210 -6.704 1.00 97.31 367 LEU A C 1
ATOM 2853 O O . LEU A 1 367 ? 18.098 -4.780 -6.877 1.00 97.31 367 LEU A O 1
ATOM 2857 N N . THR A 1 368 ? 19.894 -4.364 -5.599 1.00 97.25 368 THR A N 1
ATOM 2858 C CA . THR A 1 368 ? 19.330 -4.983 -4.395 1.00 97.25 368 THR A CA 1
ATOM 2859 C C . THR A 1 368 ? 18.323 -4.025 -3.778 1.00 97.25 368 THR A C 1
ATOM 2861 O O . THR A 1 368 ? 18.667 -2.864 -3.545 1.00 97.25 368 THR A O 1
ATOM 2864 N N . ASP A 1 369 ? 17.120 -4.525 -3.521 1.00 97.31 369 ASP A N 1
ATOM 2865 C CA . ASP A 1 369 ? 16.006 -3.811 -2.911 1.00 97.31 369 ASP A CA 1
ATOM 2866 C C . ASP A 1 369 ? 16.475 -3.024 -1.671 1.00 97.31 369 ASP A C 1
ATOM 2868 O O . ASP A 1 369 ? 16.943 -3.621 -0.694 1.00 97.31 369 ASP A O 1
ATOM 2872 N N . PRO A 1 370 ? 16.378 -1.681 -1.672 1.00 96.12 370 PRO A N 1
ATOM 2873 C CA . PRO A 1 370 ? 16.765 -0.864 -0.527 1.00 96.12 370 PRO A CA 1
ATOM 2874 C C . PRO A 1 370 ? 15.933 -1.144 0.733 1.00 96.12 370 PRO A C 1
ATOM 2876 O O . PRO A 1 370 ? 16.375 -0.814 1.839 1.00 96.12 370 PRO A O 1
ATOM 2879 N N . ALA A 1 371 ? 14.739 -1.722 0.581 1.00 96.88 371 ALA A N 1
ATOM 2880 C CA . ALA A 1 371 ? 13.867 -2.150 1.663 1.00 96.88 371 ALA A CA 1
ATOM 2881 C C . ALA A 1 371 ? 14.342 -3.449 2.328 1.00 96.88 371 ALA A C 1
ATOM 2883 O O . ALA A 1 371 ? 14.043 -3.642 3.508 1.00 96.88 371 ALA A O 1
ATOM 2884 N N . ALA A 1 372 ? 15.139 -4.284 1.643 1.00 96.50 372 ALA A N 1
ATOM 2885 C CA . ALA A 1 372 ? 15.792 -5.469 2.209 1.00 96.50 372 ALA A CA 1
ATOM 2886 C C . ALA A 1 372 ? 16.908 -5.058 3.189 1.00 96.50 372 ALA A C 1
ATOM 2888 O O . ALA A 1 372 ? 18.111 -5.137 2.926 1.00 96.50 372 ALA A O 1
ATOM 2889 N N . SER A 1 373 ? 16.483 -4.533 4.335 1.00 95.56 373 SER A N 1
ATOM 2890 C CA . SER A 1 373 ? 17.310 -3.852 5.319 1.00 95.56 373 SER A CA 1
ATOM 2891 C C . SER A 1 373 ? 16.914 -4.242 6.738 1.00 95.56 373 SER A C 1
ATOM 2893 O O . SER A 1 373 ? 15.761 -4.576 7.021 1.00 95.56 373 SER A O 1
ATOM 2895 N N . SER A 1 374 ? 17.850 -4.068 7.673 1.00 96.31 374 SER A N 1
ATOM 2896 C CA . SER A 1 374 ? 17.604 -4.326 9.095 1.00 96.31 374 SER A CA 1
ATOM 2897 C C . SER A 1 374 ? 16.470 -3.481 9.690 1.00 96.31 374 SER A C 1
ATOM 2899 O O . SER A 1 374 ? 15.885 -3.876 10.697 1.00 96.31 374 SER A O 1
ATOM 2901 N N . ARG A 1 375 ? 16.135 -2.328 9.089 1.00 97.44 375 ARG A N 1
ATOM 2902 C CA . ARG A 1 375 ? 14.998 -1.503 9.526 1.00 97.44 375 ARG A CA 1
ATOM 2903 C C . ARG A 1 375 ? 13.674 -2.168 9.183 1.00 97.44 375 ARG A C 1
ATOM 2905 O O . ARG A 1 375 ? 12.810 -2.266 10.048 1.00 97.44 375 ARG A O 1
ATOM 2912 N N . CYS A 1 376 ? 13.524 -2.676 7.962 1.00 97.94 376 CYS A N 1
ATOM 2913 C CA . CYS A 1 376 ? 12.320 -3.418 7.621 1.00 97.94 376 CYS A CA 1
ATOM 2914 C C . CYS A 1 376 ? 12.249 -4.764 8.347 1.00 97.94 376 CYS A C 1
ATOM 2916 O O . CYS A 1 376 ? 11.163 -5.140 8.780 1.00 97.94 376 CYS A O 1
ATOM 2918 N N . ASP A 1 377 ? 13.374 -5.443 8.588 1.00 96.75 377 ASP A N 1
ATOM 2919 C CA . ASP A 1 377 ? 13.389 -6.639 9.443 1.00 96.75 377 ASP A CA 1
ATOM 2920 C C . ASP A 1 377 ? 12.900 -6.327 10.867 1.00 96.75 377 ASP A C 1
ATOM 2922 O O . ASP A 1 377 ? 12.192 -7.133 11.468 1.00 96.75 377 ASP A O 1
ATOM 2926 N N . TRP A 1 378 ? 13.224 -5.145 11.404 1.00 97.38 378 TRP A N 1
ATOM 2927 C CA . TRP A 1 378 ? 12.703 -4.683 12.693 1.00 97.38 378 TRP A CA 1
ATOM 2928 C C . TRP A 1 378 ? 11.188 -4.450 12.646 1.00 97.38 378 TRP A C 1
ATOM 2930 O O . TRP A 1 378 ? 10.471 -4.946 13.516 1.00 97.38 378 TRP A O 1
ATOM 2940 N N . TRP A 1 379 ? 10.680 -3.762 11.614 1.00 97.62 379 TRP A N 1
ATOM 2941 C CA . TRP A 1 379 ? 9.237 -3.544 11.436 1.00 97.62 379 TRP A CA 1
ATOM 2942 C C . TRP A 1 379 ? 8.464 -4.848 11.271 1.00 97.62 379 TRP A C 1
ATOM 2944 O O . TRP A 1 379 ? 7.380 -4.981 11.831 1.00 97.62 379 TRP A O 1
ATOM 2954 N N . ARG A 1 380 ? 9.047 -5.834 10.581 1.00 95.38 380 ARG A N 1
ATOM 2955 C CA . ARG A 1 380 ? 8.454 -7.159 10.367 1.00 95.38 380 ARG A CA 1
ATOM 2956 C C . ARG A 1 380 ? 8.112 -7.870 11.672 1.00 95.38 380 ARG A C 1
ATOM 2958 O O . ARG A 1 380 ? 7.090 -8.544 11.755 1.00 95.38 380 ARG A O 1
ATOM 2965 N N . GLN A 1 381 ? 8.961 -7.724 12.690 1.00 93.38 381 GLN A N 1
ATOM 2966 C CA . GLN A 1 381 ? 8.729 -8.337 14.003 1.00 93.38 381 GLN A CA 1
ATOM 2967 C C . GLN A 1 381 ? 7.579 -7.675 14.771 1.00 93.38 381 GLN A C 1
ATOM 2969 O O . GLN A 1 381 ? 7.147 -8.206 15.793 1.00 93.38 381 GLN A O 1
ATOM 2974 N N . ALA A 1 382 ? 7.116 -6.511 14.309 1.00 93.44 382 ALA A N 1
ATOM 2975 C CA . ALA A 1 382 ? 6.118 -5.681 14.959 1.00 93.44 382 ALA A CA 1
ATOM 2976 C C . ALA A 1 382 ? 6.339 -5.529 16.483 1.00 93.44 382 ALA A C 1
ATOM 2978 O O . ALA A 1 382 ? 5.413 -5.746 17.260 1.00 93.44 382 ALA A O 1
ATOM 2979 N N . PRO A 1 383 ? 7.546 -5.139 16.955 1.00 90.94 383 PRO A N 1
ATOM 2980 C CA . PRO A 1 383 ? 7.854 -5.009 18.390 1.00 90.94 383 PRO A CA 1
ATOM 2981 C C . PRO A 1 383 ? 7.123 -3.835 19.062 1.00 90.94 383 PRO A C 1
ATOM 2983 O O . PRO A 1 383 ? 7.233 -3.620 20.273 1.00 90.94 383 PRO A O 1
ATOM 2986 N N . TYR A 1 384 ? 6.446 -3.031 18.246 1.00 89.12 384 TYR A N 1
ATOM 2987 C CA . TYR A 1 384 ? 5.554 -1.965 18.648 1.00 89.12 384 TYR A CA 1
ATOM 2988 C C . TYR A 1 384 ? 4.148 -2.488 18.983 1.00 89.12 384 TYR A C 1
ATOM 2990 O O . TYR A 1 384 ? 3.419 -1.763 19.640 1.00 89.12 384 TYR A O 1
ATOM 2998 N N . ALA A 1 385 ? 3.771 -3.695 18.547 1.00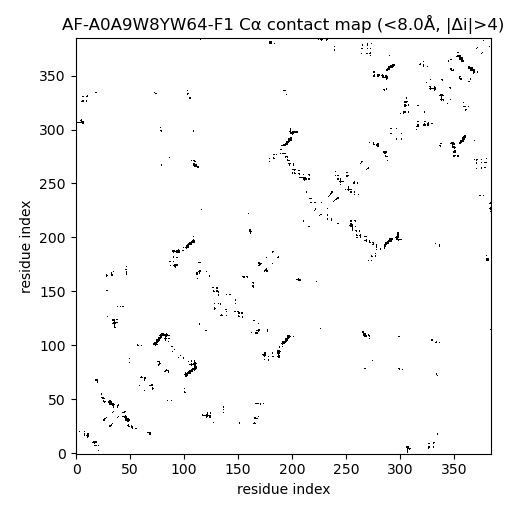 85.31 385 ALA A N 1
ATOM 2999 C CA . ALA A 1 385 ? 2.429 -4.254 18.704 1.00 85.31 385 ALA A CA 1
ATOM 3000 C C . ALA A 1 385 ? 2.210 -4.993 20.028 1.00 85.31 385 ALA A C 1
ATOM 3002 O O . ALA A 1 385 ? 3.152 -5.676 20.501 1.00 85.31 385 ALA A O 1
#

Organism: NCBI:txid1191159

pLDDT: mean 94.35, std 5.06, range [48.84, 98.81]

Solvent-accessible surface area (backbone atoms only — not comparable to full-atom values): 20534 Å² total; per-residue (Å²): 132,86,53,57,61,39,36,48,64,53,28,42,51,95,82,41,94,50,70,76,85,82,89,83,81,57,51,57,49,66,78,7,21,34,32,21,70,68,41,43,74,73,70,46,68,58,47,44,22,56,55,40,48,49,51,51,39,52,46,39,56,75,47,29,59,83,74,76,31,55,56,89,62,28,52,50,75,24,53,34,61,43,8,26,46,52,52,48,63,42,28,24,43,43,33,76,56,76,78,78,76,45,44,28,38,38,25,40,29,20,24,51,67,76,47,74,46,68,65,65,32,33,48,40,40,52,42,35,30,58,47,57,74,54,89,48,71,68,56,60,72,72,44,53,70,68,56,48,52,49,8,53,57,50,35,47,72,79,50,59,74,60,64,69,66,44,56,68,53,57,67,69,44,60,35,52,52,60,61,54,53,28,44,74,71,64,24,32,55,77,89,47,25,38,38,31,21,33,40,72,32,46,16,65,88,40,40,53,87,82,30,67,42,82,63,40,46,63,53,50,53,40,68,69,39,72,82,38,46,69,68,50,56,48,42,44,48,59,70,66,52,45,94,61,48,86,47,86,89,50,98,24,62,44,42,39,42,47,38,24,49,53,52,16,33,71,27,20,40,28,50,26,42,50,52,38,51,56,42,7,73,77,41,44,79,27,10,29,32,34,38,36,52,38,83,85,15,36,56,74,50,63,53,50,26,51,39,40,38,95,93,53,92,54,90,79,50,85,34,66,66,51,22,56,46,50,28,46,28,55,42,37,23,51,77,69,53,44,44,70,57,92,97,54,82,85,60,47,57,16,35,100,70,41,24,18,27,35,45,34,68,90,53,73,51,77,45,66,38,82,45,77,37,74,58,34,58,49,57,42,68,40,74,60,92